Protein AF-A0A504YP56-F1 (afdb_monomer_lite)

Structure (mmCIF, N/CA/C/O backbone):
data_AF-A0A504YP56-F1
#
_entry.id   AF-A0A504YP56-F1
#
loop_
_atom_site.group_PDB
_atom_site.id
_atom_site.type_symbol
_atom_site.label_atom_id
_atom_site.label_alt_id
_atom_site.label_comp_id
_atom_site.label_asym_id
_atom_site.label_entity_id
_atom_site.label_seq_id
_atom_site.pdbx_PDB_ins_code
_atom_site.Cartn_x
_atom_site.Cartn_y
_atom_site.Cartn_z
_atom_site.occupancy
_atom_site.B_iso_or_equiv
_atom_site.auth_seq_id
_atom_site.auth_comp_id
_atom_site.auth_asym_id
_atom_site.auth_atom_id
_atom_site.pdbx_PDB_model_num
ATOM 1 N N . MET A 1 1 ? 16.559 20.354 33.053 1.00 38.44 1 MET A N 1
ATOM 2 C CA . MET A 1 1 ? 15.514 19.622 32.307 1.00 38.44 1 MET A CA 1
ATOM 3 C C . MET A 1 1 ? 14.738 18.797 33.312 1.00 38.44 1 MET A C 1
ATOM 5 O O . MET A 1 1 ? 15.075 17.654 33.582 1.00 38.44 1 MET A O 1
ATOM 9 N N . THR A 1 2 ? 13.814 19.479 33.974 1.00 31.61 2 THR A N 1
ATOM 10 C CA . THR A 1 2 ? 12.915 18.994 35.022 1.00 31.61 2 THR A CA 1
ATOM 11 C C . THR A 1 2 ? 11.578 18.598 34.400 1.00 31.61 2 THR A C 1
ATOM 13 O O . THR A 1 2 ? 11.265 19.043 33.300 1.00 31.61 2 THR A O 1
ATOM 16 N N . ALA A 1 3 ? 10.845 17.739 35.105 1.00 37.16 3 ALA A N 1
ATOM 17 C CA . ALA A 1 3 ? 9.517 17.232 34.784 1.00 37.16 3 ALA A CA 1
ATOM 18 C C . ALA A 1 3 ? 8.591 18.264 34.116 1.00 37.16 3 ALA A C 1
ATOM 20 O O . ALA A 1 3 ? 8.231 19.243 34.755 1.00 37.16 3 ALA A O 1
ATOM 21 N N . GLU A 1 4 ? 8.173 18.006 32.875 1.00 38.41 4 GLU A N 1
ATOM 22 C CA . GLU A 1 4 ? 6.972 18.595 32.278 1.00 38.41 4 GLU A CA 1
ATOM 23 C C . GLU A 1 4 ? 6.542 17.762 31.056 1.00 38.41 4 GLU A C 1
ATOM 25 O O . GLU A 1 4 ? 7.317 17.567 30.122 1.00 38.41 4 GLU A O 1
ATOM 30 N N . GLN A 1 5 ? 5.288 17.285 31.111 1.00 34.56 5 GLN A N 1
ATOM 31 C CA . GLN A 1 5 ? 4.529 16.470 30.141 1.00 34.56 5 GLN A CA 1
ATOM 32 C C . GLN A 1 5 ? 4.613 14.933 30.261 1.00 34.56 5 GLN A C 1
ATOM 34 O O . GLN A 1 5 ? 4.737 14.217 29.270 1.00 34.56 5 GLN A O 1
ATOM 39 N N . GLU A 1 6 ? 4.399 14.390 31.466 1.00 40.03 6 GLU A N 1
ATOM 40 C CA . GLU A 1 6 ? 3.689 13.105 31.568 1.00 40.03 6 GLU A CA 1
ATOM 41 C C . GLU A 1 6 ? 2.216 13.344 31.208 1.00 40.03 6 GLU A C 1
ATOM 43 O O . GLU A 1 6 ? 1.460 13.949 31.969 1.00 40.03 6 GLU A O 1
ATOM 48 N N . ALA A 1 7 ? 1.798 12.892 30.026 1.00 47.47 7 ALA A N 1
ATOM 49 C CA . ALA A 1 7 ? 0.386 12.781 29.687 1.00 47.47 7 ALA A CA 1
ATOM 50 C C . ALA A 1 7 ? -0.287 11.851 30.708 1.00 47.47 7 ALA A C 1
ATOM 52 O O . ALA A 1 7 ? -0.030 10.645 30.714 1.00 47.47 7 ALA A O 1
ATOM 53 N N . SER A 1 8 ? -1.114 12.396 31.606 1.00 55.44 8 SER A N 1
ATOM 54 C CA . SER A 1 8 ? -1.793 11.588 32.618 1.00 55.44 8 SER A CA 1
ATOM 55 C C . SER A 1 8 ? -2.819 10.694 31.929 1.00 55.44 8 SER A C 1
ATOM 57 O O . SER A 1 8 ? -3.896 11.155 31.537 1.00 55.44 8 SER A O 1
ATOM 59 N N . LEU A 1 9 ? -2.485 9.422 31.757 1.00 59.44 9 LEU A N 1
ATOM 60 C CA . LEU A 1 9 ? -3.419 8.444 31.237 1.00 59.44 9 LEU A CA 1
ATOM 61 C C . LEU A 1 9 ? -4.615 8.329 32.189 1.00 59.44 9 LEU A C 1
ATOM 63 O O . LEU A 1 9 ? -4.429 8.077 33.381 1.00 59.44 9 LEU A O 1
ATOM 67 N N . LYS A 1 10 ? -5.839 8.512 31.688 1.00 72.81 10 LYS A N 1
ATOM 68 C CA . LYS A 1 10 ? -7.058 8.339 32.491 1.00 72.81 10 LYS A CA 1
ATOM 69 C C . LYS A 1 10 ? -7.795 7.102 32.013 1.00 72.81 10 LYS A C 1
ATOM 71 O O . LYS A 1 10 ? -8.172 7.028 30.849 1.00 72.81 10 LYS A O 1
ATOM 76 N N . ASN A 1 11 ? -7.996 6.159 32.930 1.00 78.81 11 ASN A N 1
ATOM 77 C CA . ASN A 1 11 ? -8.735 4.926 32.694 1.00 78.81 11 ASN A CA 1
ATOM 78 C C . ASN A 1 11 ? -9.997 4.909 33.558 1.00 78.81 11 ASN A C 1
ATOM 80 O O . ASN A 1 11 ? -9.917 5.090 34.771 1.00 78.81 11 ASN A O 1
ATOM 84 N N . VAL A 1 12 ? -11.140 4.633 32.938 1.00 84.00 12 VAL A N 1
ATOM 85 C CA . VAL A 1 12 ? -12.405 4.316 33.611 1.00 84.00 12 VAL A CA 1
ATOM 86 C C . VAL A 1 12 ? -12.804 2.903 33.199 1.00 84.00 12 VAL A C 1
ATOM 88 O O . VAL A 1 12 ? -12.712 2.557 32.021 1.00 84.00 12 VAL A O 1
ATOM 91 N N . GLN A 1 13 ? -13.224 2.077 34.156 1.00 85.69 13 GLN A N 1
ATOM 92 C CA . GLN A 1 13 ? -13.695 0.714 33.910 1.00 85.69 13 GLN A CA 1
ATOM 93 C C . GLN A 1 13 ? -14.999 0.469 34.659 1.00 85.69 13 GLN A C 1
ATOM 95 O O . GLN A 1 13 ? -15.055 0.628 35.875 1.00 85.69 13 GLN A O 1
ATOM 100 N N . ASN A 1 14 ? -16.019 0.040 33.924 1.00 86.38 14 ASN A N 1
ATOM 101 C CA . ASN A 1 14 ? -17.293 -0.430 34.441 1.00 86.38 14 ASN A CA 1
ATOM 102 C C . ASN A 1 14 ? -17.381 -1.934 34.179 1.00 86.38 14 ASN A C 1
ATOM 104 O O . ASN A 1 14 ? -17.267 -2.383 33.033 1.00 86.38 14 ASN A O 1
ATOM 108 N N . GLN A 1 15 ? -17.548 -2.712 35.247 1.00 87.44 15 GLN A N 1
ATOM 109 C CA . GLN A 1 15 ? -17.768 -4.149 35.140 1.00 87.44 15 GLN A CA 1
ATOM 110 C C . GLN A 1 15 ? -19.255 -4.475 35.218 1.00 87.44 15 GLN A C 1
ATOM 112 O O . GLN A 1 15 ? -19.971 -3.987 36.088 1.00 87.44 15 GLN A O 1
ATOM 117 N N . PHE A 1 16 ? -19.676 -5.340 34.307 1.00 85.94 16 PHE A N 1
ATOM 118 C CA . PHE A 1 16 ? -20.962 -6.021 34.272 1.00 85.94 16 PHE A CA 1
ATOM 119 C C . PHE A 1 16 ? -20.687 -7.531 34.268 1.00 85.94 16 PHE A C 1
ATOM 121 O O . PHE A 1 16 ? -19.561 -7.931 33.973 1.00 85.94 16 PHE A O 1
ATOM 128 N N . ASP A 1 17 ? -21.699 -8.361 34.535 1.00 82.00 17 ASP A N 1
ATOM 129 C CA . ASP A 1 17 ? -21.555 -9.806 34.799 1.00 82.00 17 ASP A CA 1
ATOM 130 C C . ASP A 1 17 ? -20.514 -10.528 33.928 1.00 82.00 17 ASP A C 1
ATOM 132 O O . ASP A 1 17 ? -19.643 -11.211 34.457 1.00 82.00 17 ASP A O 1
ATOM 136 N N . ASN A 1 18 ? -20.563 -10.334 32.604 1.00 84.44 18 ASN A N 1
ATOM 137 C CA . ASN A 1 18 ? -19.602 -10.916 31.659 1.00 84.44 18 ASN A CA 1
ATOM 138 C C . ASN A 1 18 ? -18.961 -9.886 30.717 1.00 84.44 18 ASN A C 1
ATOM 140 O O . ASN A 1 18 ? -18.436 -10.250 29.667 1.00 84.44 18 ASN A O 1
ATOM 144 N N . VAL A 1 19 ? -19.041 -8.594 31.033 1.00 88.00 19 VAL A N 1
ATOM 145 C CA . VAL A 1 19 ? -18.632 -7.518 30.119 1.00 88.00 19 VAL A CA 1
ATOM 146 C C . VAL A 1 19 ? -17.835 -6.473 30.878 1.00 88.00 19 VAL A C 1
ATOM 148 O O . VAL A 1 19 ? -18.255 -5.973 31.916 1.00 88.00 19 VAL A O 1
ATOM 151 N N . THR A 1 20 ? -16.696 -6.081 30.319 1.00 90.06 20 THR A N 1
ATOM 152 C CA . THR A 1 20 ? -15.990 -4.866 30.725 1.00 90.06 20 THR A CA 1
ATOM 153 C C . THR A 1 20 ? -16.226 -3.781 29.686 1.00 90.06 20 THR A C 1
ATOM 155 O O . THR A 1 20 ? -15.849 -3.943 28.524 1.00 90.06 20 THR A O 1
ATOM 158 N N . VAL A 1 21 ? -16.809 -2.664 30.117 1.00 92.56 21 VAL A N 1
ATOM 159 C CA . VAL A 1 21 ? -16.884 -1.430 29.330 1.00 92.56 21 VAL A CA 1
ATOM 160 C C . VAL A 1 21 ? -15.910 -0.440 29.941 1.00 92.56 21 VAL A C 1
ATOM 162 O O . VAL A 1 21 ? -15.961 -0.183 31.142 1.00 92.56 21 VAL A O 1
ATOM 165 N N . GLY A 1 22 ? -15.012 0.122 29.144 1.00 92.62 22 GLY A N 1
ATOM 166 C CA . GLY A 1 22 ? -14.052 1.084 29.667 1.00 92.62 22 GLY A CA 1
ATOM 167 C C . GLY A 1 22 ? -13.734 2.209 28.708 1.00 92.62 22 GLY A C 1
ATOM 168 O O . GLY A 1 22 ? -13.973 2.120 27.509 1.00 92.62 22 GLY A O 1
ATOM 169 N N . LEU A 1 23 ? -13.175 3.271 29.270 1.00 93.62 23 LEU A N 1
ATOM 170 C CA . LEU A 1 23 ? -12.666 4.435 28.565 1.00 93.62 23 LEU A CA 1
ATOM 171 C C . LEU A 1 23 ? -11.192 4.586 28.923 1.00 93.62 23 LEU A C 1
ATOM 173 O O . LEU A 1 23 ? -10.838 4.562 30.102 1.00 93.62 23 LEU A O 1
ATOM 177 N N . SER A 1 24 ? -10.353 4.768 27.912 1.00 91.31 24 SER A N 1
ATOM 178 C CA . SER A 1 24 ? -8.979 5.217 28.094 1.00 91.31 24 SER A CA 1
ATOM 179 C C . SER A 1 24 ? -8.695 6.440 27.240 1.00 91.31 24 SER A C 1
ATOM 181 O O . SER A 1 24 ? -9.051 6.470 26.061 1.00 91.31 24 SER A O 1
ATOM 183 N N . THR A 1 25 ? -8.039 7.439 27.823 1.00 89.88 25 THR A N 1
ATOM 184 C CA . THR A 1 25 ? -7.686 8.677 27.126 1.00 89.88 25 THR A CA 1
ATOM 185 C C . THR A 1 25 ? -6.193 8.962 27.198 1.00 89.88 25 THR A C 1
ATOM 187 O O . THR A 1 25 ? -5.597 8.885 28.277 1.00 89.88 25 THR A O 1
ATOM 190 N N . ILE A 1 26 ? -5.619 9.395 26.078 1.00 86.94 26 ILE A N 1
ATOM 191 C CA . ILE A 1 26 ? -4.284 9.995 25.999 1.00 86.94 26 ILE A CA 1
ATOM 192 C C . ILE A 1 26 ? -4.351 11.154 25.005 1.00 86.94 26 ILE A C 1
ATOM 194 O O . ILE A 1 26 ? -4.876 10.962 23.920 1.00 86.94 26 ILE A O 1
ATOM 198 N N . ASN A 1 27 ? -3.876 12.344 25.375 1.00 81.81 27 ASN A N 1
ATOM 199 C CA . ASN A 1 27 ? -3.607 13.481 24.480 1.00 81.81 27 ASN A CA 1
ATOM 200 C C . ASN A 1 27 ? -4.424 13.533 23.168 1.00 81.81 27 ASN A C 1
ATOM 202 O O . ASN A 1 27 ? -3.947 13.182 22.091 1.00 81.81 27 ASN A O 1
ATOM 206 N N . GLY A 1 28 ? -5.686 13.961 23.260 1.00 85.62 28 GLY A N 1
ATOM 207 C CA . GLY A 1 28 ? -6.553 14.115 22.085 1.00 85.62 28 GLY A CA 1
ATOM 208 C C . GLY A 1 28 ? -7.122 12.811 21.509 1.00 85.62 28 GLY A C 1
ATOM 209 O O . GLY A 1 28 ? -7.880 12.853 20.549 1.00 85.62 28 GLY A O 1
ATOM 210 N N . LEU A 1 29 ? -6.829 11.655 22.101 1.00 91.88 29 LEU A N 1
ATOM 211 C CA . LEU A 1 29 ? -7.385 10.352 21.744 1.00 91.88 29 LEU A CA 1
ATOM 212 C C . LEU A 1 29 ? -8.205 9.805 22.910 1.00 91.88 29 LEU A C 1
ATOM 214 O O . LEU A 1 29 ? -7.758 9.809 24.058 1.00 91.88 29 LEU A O 1
ATOM 218 N N . SER A 1 30 ? -9.403 9.312 22.615 1.00 94.25 30 SER A N 1
ATOM 219 C CA . SER A 1 30 ? -10.284 8.650 23.578 1.00 94.25 30 SER A CA 1
ATOM 220 C C . SER A 1 30 ? -10.779 7.341 22.996 1.00 94.25 30 SER A C 1
ATOM 222 O O . SER A 1 30 ? -11.461 7.328 21.979 1.00 94.25 30 SER A O 1
ATOM 224 N N . LEU A 1 31 ? -10.425 6.230 23.628 1.00 94.19 31 LEU A N 1
ATOM 225 C CA . LEU A 1 31 ? -10.844 4.901 23.218 1.00 94.19 31 LEU A CA 1
ATOM 226 C C . LEU A 1 31 ? -11.853 4.357 24.220 1.00 94.19 31 LEU A C 1
ATOM 228 O O . LEU A 1 31 ? -11.495 4.039 25.356 1.00 94.19 31 LEU A O 1
ATOM 232 N N . VAL A 1 32 ? -13.098 4.216 23.778 1.00 95.38 32 VAL A N 1
ATOM 233 C CA . VAL A 1 32 ? -14.120 3.468 24.510 1.00 95.38 32 VAL A CA 1
ATOM 234 C C . VAL A 1 32 ? -14.093 2.033 24.003 1.00 95.38 32 VAL A C 1
ATOM 236 O O . VAL A 1 32 ? -14.171 1.809 22.798 1.00 95.38 32 VAL A O 1
ATOM 239 N N . TYR A 1 33 ? -13.960 1.052 24.886 1.00 93.62 33 TYR A N 1
ATOM 240 C CA . TYR A 1 33 ? -13.888 -0.360 24.519 1.00 93.62 33 TYR A CA 1
ATOM 241 C C . TYR A 1 33 ? -14.964 -1.186 25.210 1.00 93.62 33 TYR A C 1
ATOM 243 O O . TYR A 1 33 ? -15.363 -0.907 26.341 1.00 93.62 33 TYR A O 1
ATOM 251 N N . TYR A 1 34 ? -15.388 -2.230 24.509 1.00 92.69 34 TYR A N 1
ATOM 252 C CA . TYR A 1 34 ? -16.304 -3.257 24.974 1.00 92.69 34 TYR A CA 1
ATOM 253 C C . TYR A 1 34 ? -15.578 -4.594 24.885 1.00 92.69 34 TYR A C 1
ATOM 255 O O . TYR A 1 34 ? -15.069 -4.953 23.820 1.00 92.69 34 TYR A O 1
ATOM 263 N N . ALA A 1 35 ? -15.468 -5.311 26.000 1.00 89.75 35 ALA A N 1
ATOM 264 C CA . ALA A 1 35 ? -14.767 -6.585 26.045 1.00 89.75 35 ALA A CA 1
ATOM 265 C C . ALA A 1 35 ? -15.506 -7.603 26.913 1.00 89.75 35 ALA A C 1
ATOM 267 O O . ALA A 1 35 ? -15.498 -7.506 28.141 1.00 89.75 35 ALA A O 1
ATOM 268 N N . GLU A 1 36 ? -16.071 -8.625 26.279 1.00 86.75 36 GLU A N 1
ATOM 269 C CA . GLU A 1 36 ? -16.636 -9.769 26.987 1.00 86.75 36 GLU A CA 1
ATOM 270 C C . GLU A 1 36 ? -15.577 -10.614 27.728 1.00 86.75 36 GLU A C 1
ATOM 272 O O . GLU A 1 36 ? -14.372 -10.635 27.437 1.00 86.75 36 GLU A O 1
ATOM 277 N N . THR A 1 37 ? -16.014 -11.326 28.753 1.00 75.69 37 THR A N 1
ATOM 278 C CA . THR A 1 37 ? -15.358 -12.534 29.250 1.00 75.69 37 THR A CA 1
ATOM 279 C C . THR A 1 37 ? -16.030 -13.716 28.574 1.00 75.69 37 THR A C 1
ATOM 281 O O . THR A 1 37 ? -17.253 -13.791 28.566 1.00 75.69 37 THR A O 1
ATOM 284 N N . SER A 1 38 ? -15.240 -14.606 27.967 1.00 62.34 38 SER A N 1
ATOM 285 C CA . SER A 1 38 ? -15.734 -15.747 27.187 1.00 62.34 38 SER A CA 1
ATOM 286 C C . SER A 1 38 ? -16.879 -16.471 27.899 1.00 62.34 38 SER A C 1
ATOM 288 O O . SER A 1 38 ? -16.663 -17.071 28.953 1.00 62.34 38 SER A O 1
ATOM 290 N N . SER A 1 39 ? -18.076 -16.416 27.317 1.00 53.88 39 SER A N 1
ATOM 291 C CA . SER A 1 39 ? -19.227 -17.203 27.743 1.00 53.88 39 SER A CA 1
ATOM 292 C C . SER A 1 39 ? -19.230 -18.553 27.020 1.00 53.88 39 SER A C 1
ATOM 294 O O . SER A 1 39 ? -18.653 -18.729 25.944 1.00 53.88 39 SER A O 1
ATOM 296 N N . ILE A 1 40 ? -19.844 -19.556 27.644 1.00 52.41 40 ILE A N 1
ATOM 297 C CA . ILE A 1 40 ? -19.967 -20.897 27.070 1.00 52.41 40 ILE A CA 1
ATOM 298 C C . ILE A 1 40 ? -20.967 -20.823 25.905 1.00 52.41 40 ILE A C 1
ATOM 300 O O . ILE A 1 40 ? -22.159 -20.652 26.138 1.00 52.41 40 ILE A O 1
ATOM 304 N N . GLY A 1 41 ? -20.495 -20.980 24.663 1.00 53.06 41 GLY A N 1
ATOM 305 C CA . GLY A 1 41 ? -21.353 -21.251 23.497 1.00 53.06 41 GLY A CA 1
ATOM 306 C C . GLY A 1 41 ? -21.337 -20.229 22.351 1.00 53.06 41 GLY A C 1
ATOM 307 O O . GLY A 1 41 ? -21.813 -20.569 21.270 1.00 53.06 41 GLY A O 1
ATOM 308 N N . SER A 1 42 ? -20.751 -19.036 22.518 1.00 58.72 42 SER A N 1
ATOM 309 C CA . SER A 1 42 ? -20.559 -18.046 21.438 1.00 58.72 42 SER A CA 1
ATOM 310 C C . SER A 1 42 ? -19.152 -17.440 21.461 1.00 58.72 42 SER A C 1
ATOM 312 O O . SER A 1 42 ? -18.498 -17.402 22.502 1.00 58.72 42 SER A O 1
ATOM 314 N N . LEU A 1 43 ? -18.655 -16.980 20.304 1.00 61.56 43 LEU A N 1
ATOM 315 C CA . LEU A 1 43 ? -17.415 -16.199 20.265 1.00 61.56 43 LEU A CA 1
ATOM 316 C C . LEU A 1 43 ? -17.651 -14.869 20.996 1.00 61.56 43 LEU A C 1
ATOM 318 O O . LEU A 1 43 ? -18.650 -14.217 20.696 1.00 61.56 43 LEU A O 1
ATOM 322 N N . PRO A 1 44 ? -16.770 -14.475 21.930 1.00 69.94 44 PRO A N 1
ATOM 323 C CA . PRO A 1 44 ? -16.962 -13.258 22.699 1.00 69.94 44 PRO A CA 1
ATOM 324 C C . PRO A 1 44 ? -16.861 -12.015 21.813 1.00 69.94 44 PRO A C 1
ATOM 326 O O . PRO A 1 44 ? -15.999 -11.927 20.931 1.00 69.94 44 PRO A O 1
ATOM 329 N N . GLU A 1 45 ? -17.718 -11.035 22.077 1.00 82.94 45 GLU A N 1
ATOM 330 C CA . GLU A 1 45 ? -17.698 -9.753 21.392 1.00 82.94 45 GLU A CA 1
ATOM 331 C C . GLU A 1 45 ? -16.668 -8.808 22.033 1.00 82.94 45 GLU A C 1
ATOM 333 O O . GLU A 1 45 ? -16.677 -8.502 23.234 1.00 82.94 45 GLU A O 1
ATOM 338 N N . HIS A 1 46 ? -15.728 -8.349 21.205 1.00 89.62 46 HIS A N 1
ATOM 339 C CA . HIS A 1 46 ? -14.732 -7.352 21.577 1.00 89.62 46 HIS A CA 1
ATOM 340 C C . HIS A 1 46 ? -14.634 -6.292 20.484 1.00 89.62 46 HIS A C 1
ATOM 342 O O . HIS A 1 46 ? -14.504 -6.629 19.308 1.00 89.62 46 HIS A O 1
ATOM 348 N N . PHE A 1 47 ? -14.653 -5.014 20.853 1.00 93.69 47 PHE A N 1
ATOM 349 C CA . PHE A 1 47 ? -14.411 -3.904 19.929 1.00 93.69 47 PHE A CA 1
ATOM 350 C C . PHE A 1 47 ? -14.020 -2.629 20.682 1.00 93.69 47 PHE A C 1
ATOM 352 O O . PHE A 1 47 ? -14.137 -2.537 21.905 1.00 93.69 47 PHE A O 1
ATOM 359 N N . GLY A 1 48 ? -13.546 -1.628 19.943 1.00 94.56 48 GLY A N 1
ATOM 360 C CA . GLY A 1 48 ? -13.277 -0.299 20.479 1.00 94.56 48 GLY A CA 1
ATOM 361 C C . GLY A 1 48 ? -13.682 0.804 19.513 1.00 94.56 48 GLY A C 1
ATOM 362 O O . GLY A 1 48 ? -13.452 0.692 18.313 1.00 94.56 48 GLY A O 1
ATOM 363 N N . VAL A 1 49 ? -14.270 1.875 20.034 1.00 96.38 49 VAL A N 1
ATOM 364 C CA . VAL A 1 49 ? -14.529 3.120 19.309 1.00 96.38 49 VAL A CA 1
ATOM 365 C C . VAL A 1 49 ? -13.489 4.145 19.732 1.00 96.38 49 VAL A C 1
ATOM 367 O O . VAL A 1 49 ? -13.438 4.555 20.892 1.00 96.38 49 VAL A O 1
ATOM 370 N N . LEU A 1 50 ? -12.645 4.537 18.782 1.00 95.94 50 LEU A N 1
ATOM 371 C CA . LEU A 1 50 ? -11.633 5.565 18.963 1.00 95.94 50 LEU A CA 1
ATOM 372 C C . LEU A 1 50 ? -12.181 6.905 18.476 1.00 95.94 50 LEU A C 1
ATOM 374 O O . LEU A 1 50 ? -12.558 7.037 17.311 1.00 95.94 50 LEU A O 1
ATOM 378 N N . LEU A 1 51 ? -12.170 7.895 19.359 1.00 95.44 51 LEU A N 1
ATOM 379 C CA . LEU A 1 51 ? -12.402 9.294 19.052 1.00 95.44 51 LEU A CA 1
ATOM 380 C C . LEU A 1 51 ? -11.055 10.014 19.016 1.00 95.44 51 LEU A C 1
ATOM 382 O O . LEU A 1 51 ? -10.252 9.896 19.944 1.00 95.44 51 LEU A O 1
ATOM 386 N N . SER A 1 52 ? -10.815 10.753 17.940 1.00 93.81 52 SER A N 1
ATOM 387 C CA . SER A 1 52 ? -9.601 11.537 17.721 1.00 93.81 52 SER A CA 1
ATOM 388 C C . SER A 1 52 ? -9.964 13.010 17.607 1.00 93.81 52 SER A C 1
ATOM 390 O O . SER A 1 52 ? -10.779 13.381 16.761 1.00 93.81 52 SER A O 1
ATOM 392 N N . SER A 1 53 ? -9.361 13.853 18.441 1.00 91.12 53 SER A N 1
ATOM 393 C CA . SER A 1 53 ? -9.564 15.299 18.423 1.00 91.12 53 SER A CA 1
ATOM 394 C C . SER A 1 53 ? -9.054 15.921 17.119 1.00 91.12 53 SER A C 1
ATOM 396 O O . SER A 1 53 ? -8.170 15.347 16.472 1.00 91.12 53 SER A O 1
ATOM 398 N N . PRO A 1 54 ? -9.529 17.129 16.766 1.00 87.62 54 PRO A N 1
ATOM 399 C CA . PRO A 1 54 ? -9.006 17.901 15.648 1.00 87.62 54 PRO A CA 1
ATOM 400 C C . PRO A 1 54 ? -7.471 17.915 15.585 1.00 87.62 54 PRO A C 1
ATOM 402 O O . PRO A 1 54 ? -6.820 18.274 16.566 1.00 87.62 54 PRO A O 1
ATOM 405 N N . LYS A 1 55 ? -6.898 17.563 14.426 1.00 84.88 55 LYS A N 1
ATOM 406 C CA . LYS A 1 55 ? -5.446 17.526 14.139 1.00 84.88 55 LYS A CA 1
ATOM 407 C C . LYS A 1 55 ? -4.645 16.473 14.914 1.00 84.88 55 LYS A C 1
ATOM 409 O O . LYS A 1 55 ? -3.424 16.433 14.764 1.00 84.88 55 LYS A O 1
ATOM 414 N N . ALA A 1 56 ? -5.291 15.625 15.715 1.00 87.88 56 ALA A N 1
ATOM 415 C CA . ALA A 1 56 ? -4.591 14.523 16.353 1.00 87.88 56 ALA A CA 1
ATOM 416 C C . ALA A 1 56 ? -4.157 13.483 15.312 1.00 87.88 56 ALA A C 1
ATOM 418 O O . ALA A 1 56 ? -4.781 13.287 14.261 1.00 87.88 56 ALA A O 1
ATOM 419 N N . ALA A 1 57 ? -3.052 12.823 15.630 1.00 91.62 57 ALA A N 1
ATOM 420 C CA . ALA A 1 57 ? -2.518 11.713 14.873 1.00 91.62 57 ALA A CA 1
ATOM 421 C C . ALA A 1 57 ? -2.189 10.578 15.837 1.00 91.62 57 ALA A C 1
ATOM 423 O O . ALA A 1 57 ? -1.859 10.811 17.002 1.00 91.62 57 ALA A O 1
ATOM 424 N N . PHE A 1 58 ? -2.281 9.349 15.349 1.00 92.88 58 PHE A N 1
ATOM 425 C CA . PHE A 1 58 ? -1.987 8.172 16.151 1.00 92.88 58 PHE A CA 1
ATOM 426 C C . PHE A 1 58 ? -1.393 7.058 15.305 1.00 92.88 58 PHE A C 1
ATOM 428 O O . PHE A 1 58 ? -1.630 6.963 14.099 1.00 92.88 58 PHE A O 1
ATOM 435 N N . THR A 1 59 ? -0.643 6.180 15.956 1.00 92.81 59 THR A N 1
ATOM 436 C CA . THR A 1 59 ? -0.051 4.999 15.334 1.00 92.81 59 THR A CA 1
ATOM 437 C C . THR A 1 59 ? -0.758 3.755 15.846 1.00 92.81 59 THR A C 1
ATOM 439 O O . THR A 1 59 ? -0.934 3.577 17.050 1.00 92.81 59 THR A O 1
ATOM 442 N N . PHE A 1 60 ? -1.175 2.894 14.925 1.00 93.88 60 PHE A N 1
ATOM 443 C CA . PHE A 1 60 ? -1.860 1.635 15.196 1.00 93.88 60 PHE A CA 1
ATOM 444 C C . PHE A 1 60 ? -0.868 0.468 15.217 1.00 93.88 60 PHE A C 1
ATOM 446 O O . PHE A 1 60 ? -0.003 0.366 14.345 1.00 93.88 60 PHE A O 1
ATOM 453 N N . PHE A 1 61 ? -1.038 -0.452 16.165 1.00 92.38 61 PHE A N 1
ATOM 454 C CA . PHE A 1 61 ? -0.268 -1.689 16.305 1.00 92.38 61 PHE A CA 1
ATOM 455 C C . PHE A 1 61 ? -1.202 -2.894 16.367 1.00 92.38 61 PHE A C 1
ATOM 457 O O . PHE A 1 61 ? -2.249 -2.832 17.006 1.00 92.38 61 PHE A O 1
ATOM 464 N N . GLY A 1 62 ? -0.788 -4.012 15.770 1.00 93.06 62 GLY A N 1
ATOM 465 C CA . GLY A 1 62 ? -1.579 -5.241 15.736 1.00 93.06 62 GLY A CA 1
ATOM 466 C C . GLY A 1 62 ? -2.353 -5.405 14.432 1.00 93.06 62 GLY A C 1
ATOM 467 O O . GLY A 1 62 ? -1.867 -5.026 13.361 1.00 93.06 62 GLY A O 1
ATOM 468 N N . LYS A 1 63 ? -3.535 -6.018 14.515 1.00 94.06 63 LYS A N 1
ATOM 469 C CA . LYS A 1 63 ? -4.412 -6.271 13.365 1.00 94.06 63 LYS A CA 1
ATOM 470 C C . LYS A 1 63 ? -5.878 -6.103 13.743 1.00 94.06 63 LYS A C 1
ATOM 472 O O . LYS A 1 63 ? -6.304 -6.548 14.805 1.00 94.06 63 LYS A O 1
ATOM 477 N N . ALA A 1 64 ? -6.639 -5.447 12.879 1.00 95.75 64 ALA A N 1
ATOM 478 C CA . ALA A 1 64 ? -8.034 -5.115 13.143 1.00 95.75 64 ALA A CA 1
ATOM 479 C C . ALA A 1 64 ? -8.810 -4.925 11.838 1.00 95.75 64 ALA A C 1
ATOM 481 O O . ALA A 1 64 ? -8.227 -4.763 10.767 1.00 95.75 64 ALA A O 1
ATOM 482 N N . TYR A 1 65 ? -10.131 -4.901 11.940 1.00 96.12 65 TYR A N 1
ATOM 483 C CA . TYR A 1 65 ? -10.973 -4.183 10.998 1.00 96.12 65 TYR A CA 1
ATOM 484 C C . TYR A 1 65 ? -11.199 -2.768 11.518 1.00 96.12 65 TYR A C 1
ATOM 486 O O . TYR A 1 65 ? -11.530 -2.608 12.690 1.00 96.12 65 TYR A O 1
ATOM 494 N N . VAL A 1 66 ? -11.075 -1.762 10.654 1.00 97.19 66 VAL A N 1
ATOM 495 C CA . VAL A 1 66 ? -11.449 -0.373 10.950 1.00 97.19 66 VAL A CA 1
ATOM 496 C C . VAL A 1 66 ? -12.644 0.046 10.101 1.00 97.19 66 VAL A C 1
ATOM 498 O O . VAL A 1 66 ? -12.710 -0.269 8.914 1.00 97.19 66 VAL A O 1
ATOM 501 N N . SER A 1 67 ? -13.606 0.738 10.704 1.00 96.06 67 SER A N 1
ATOM 502 C CA . SER A 1 67 ? -14.746 1.345 10.008 1.00 96.06 67 SER A CA 1
ATOM 503 C C . SER A 1 67 ? -14.916 2.798 10.438 1.00 96.06 67 SER A C 1
ATOM 505 O O . SER A 1 67 ? -14.714 3.132 11.604 1.00 96.06 67 SER A O 1
ATOM 507 N N . TYR A 1 68 ? -15.298 3.658 9.505 1.00 94.69 68 TYR A N 1
ATOM 508 C CA . TYR A 1 68 ? -15.721 5.020 9.803 1.00 94.69 68 TYR A CA 1
ATOM 509 C C . TYR A 1 68 ? -17.102 5.002 10.467 1.00 94.69 68 TYR A C 1
ATOM 511 O O . TYR A 1 68 ? -18.002 4.317 9.983 1.00 94.69 68 TYR A O 1
ATOM 519 N N . ILE A 1 69 ? -17.276 5.770 11.544 1.00 93.12 69 ILE A N 1
ATOM 520 C CA . ILE A 1 69 ? -18.594 6.011 12.150 1.00 93.12 69 ILE A CA 1
ATOM 521 C C . ILE A 1 69 ? -19.054 7.436 11.848 1.00 93.12 69 ILE A C 1
ATOM 523 O O . ILE A 1 69 ? -20.156 7.638 11.342 1.00 93.12 69 ILE A O 1
ATOM 527 N N . TYR A 1 70 ? -18.239 8.430 12.206 1.00 91.06 70 TYR A N 1
ATOM 528 C CA . TYR A 1 70 ? -18.661 9.827 12.228 1.00 91.06 70 TYR A CA 1
ATOM 529 C C . TYR A 1 70 ? -17.468 10.781 12.196 1.00 91.06 70 TYR A C 1
ATOM 531 O O . TYR A 1 70 ? -16.346 10.407 12.545 1.00 91.06 70 TYR A O 1
ATOM 539 N N . GLY A 1 71 ? -17.736 12.033 11.833 1.00 90.06 71 GLY A N 1
ATOM 540 C CA . GLY A 1 71 ? -16.785 13.119 11.989 1.00 90.06 71 GLY A CA 1
ATOM 541 C C . GLY A 1 71 ? -15.841 13.267 10.805 1.00 90.06 71 GLY A C 1
ATOM 542 O O . GLY A 1 71 ? -16.128 12.825 9.686 1.00 90.06 71 GLY A O 1
ATOM 543 N N . ALA A 1 72 ? -14.721 13.936 11.027 1.00 89.50 72 ALA A N 1
ATOM 544 C CA . ALA A 1 72 ? -13.819 14.288 9.943 1.00 89.50 72 ALA A CA 1
ATOM 545 C C . ALA A 1 72 ? -13.135 13.063 9.291 1.00 89.50 72 ALA A C 1
ATOM 547 O O . ALA A 1 72 ? -12.926 12.036 9.942 1.00 89.50 72 ALA A O 1
ATOM 548 N N . PRO 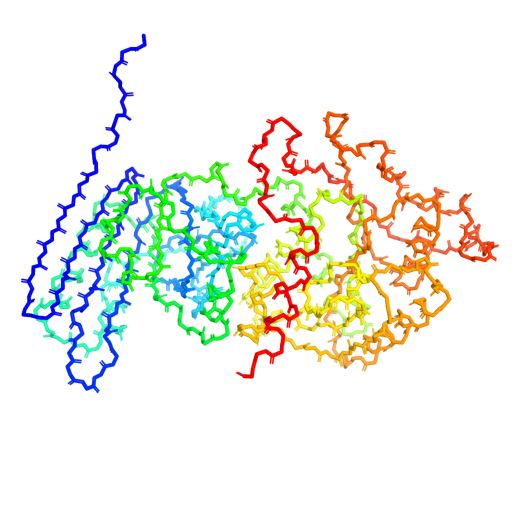A 1 73 ? -12.755 13.157 8.002 1.00 91.00 73 PRO A N 1
ATOM 549 C CA . PRO A 1 73 ? -11.990 12.116 7.324 1.00 91.00 73 PRO A CA 1
ATOM 550 C C . PRO A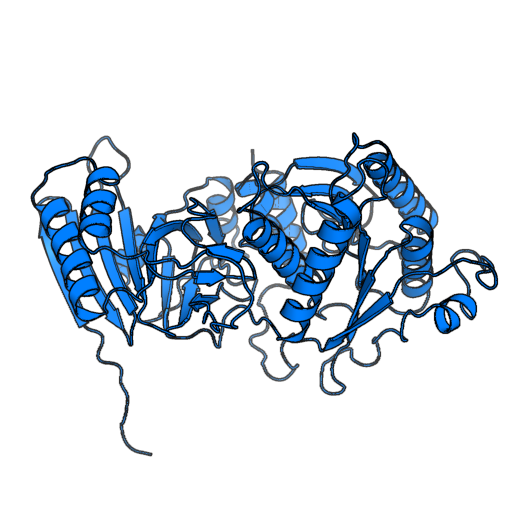 1 73 ? -10.615 11.873 7.953 1.00 91.00 73 PRO A C 1
ATOM 552 O O . PRO A 1 73 ? -9.868 12.811 8.249 1.00 91.00 73 PRO A O 1
ATOM 555 N N . MET A 1 74 ? -10.246 10.598 8.055 1.00 92.81 74 MET A N 1
ATOM 556 C CA . MET A 1 74 ? -8.924 10.165 8.504 1.00 92.81 74 MET A CA 1
ATOM 557 C C . MET A 1 74 ? -8.126 9.611 7.328 1.00 92.81 74 MET A C 1
ATOM 559 O O . MET A 1 74 ? -8.605 8.759 6.589 1.00 92.81 74 MET A O 1
ATOM 563 N N . GLU A 1 75 ? -6.891 10.065 7.165 1.00 92.94 75 GLU A N 1
ATOM 564 C CA . GLU A 1 75 ? -5.936 9.522 6.210 1.00 92.94 75 GLU A CA 1
ATOM 565 C C . GLU A 1 75 ? -5.064 8.447 6.869 1.00 92.94 75 GLU A C 1
ATOM 567 O O . GLU A 1 75 ? -4.516 8.649 7.956 1.00 92.94 75 GLU A O 1
ATOM 572 N N . CYS A 1 76 ? -4.894 7.315 6.189 1.00 94.44 76 CYS A N 1
ATOM 573 C CA . CYS A 1 76 ? -3.970 6.253 6.570 1.00 94.44 76 CYS A CA 1
ATOM 574 C C . CYS A 1 76 ? -3.342 5.646 5.310 1.00 94.44 76 CYS A C 1
ATOM 576 O O . CYS A 1 76 ? -4.053 5.212 4.409 1.00 94.44 76 CYS A O 1
ATOM 578 N N . MET A 1 77 ? -2.006 5.630 5.213 1.00 92.88 77 MET A N 1
ATOM 579 C CA . MET A 1 77 ? -1.276 5.136 4.028 1.00 92.88 77 MET A CA 1
ATOM 580 C C . MET A 1 77 ? -1.847 5.644 2.685 1.00 92.88 77 MET A C 1
ATOM 582 O O . MET A 1 77 ? -2.009 4.867 1.746 1.00 92.88 77 MET A O 1
ATOM 586 N N . GLY A 1 78 ? -2.196 6.929 2.596 1.00 92.12 78 GLY A N 1
ATOM 587 C CA . GLY A 1 78 ? -2.776 7.551 1.400 1.00 92.12 78 GLY A CA 1
ATOM 588 C C . GLY A 1 78 ? -4.277 7.325 1.202 1.00 92.12 78 GLY A C 1
ATOM 589 O O . GLY A 1 78 ? -4.889 8.073 0.447 1.00 92.12 78 GLY A O 1
ATOM 590 N N . ALA A 1 79 ? -4.893 6.356 1.885 1.00 92.88 79 ALA A N 1
ATOM 591 C CA . ALA A 1 79 ? -6.336 6.141 1.824 1.00 92.88 79 ALA A CA 1
ATOM 592 C C . ALA A 1 79 ? -7.064 7.123 2.734 1.00 92.88 79 ALA A C 1
ATOM 594 O O . ALA A 1 79 ? -6.652 7.345 3.871 1.00 92.88 79 ALA A O 1
ATOM 595 N N . GLU A 1 80 ? -8.198 7.623 2.262 1.00 92.06 80 GLU A N 1
ATOM 596 C CA . GLU A 1 80 ? -9.178 8.311 3.089 1.00 92.06 80 GLU A CA 1
ATOM 597 C C . GLU A 1 80 ? -10.197 7.313 3.666 1.00 92.06 80 GLU A C 1
ATOM 599 O O . GLU A 1 80 ? -10.860 6.574 2.935 1.00 92.06 80 GLU A O 1
ATOM 604 N N . ILE A 1 81 ? -10.331 7.307 4.990 1.00 93.12 81 ILE A N 1
ATOM 605 C CA . ILE A 1 81 ? -11.361 6.598 5.748 1.00 93.12 81 ILE A CA 1
ATOM 606 C C . ILE A 1 81 ? -12.380 7.649 6.185 1.00 93.12 81 ILE A C 1
ATOM 608 O O . ILE A 1 81 ? -12.125 8.471 7.068 1.00 93.12 81 ILE A O 1
ATOM 612 N N . SER A 1 82 ? -13.521 7.648 5.508 1.00 90.69 82 SER A N 1
ATOM 613 C CA . SER A 1 82 ? -14.581 8.645 5.654 1.00 90.69 82 SER A CA 1
ATOM 614 C C . SER A 1 82 ? -15.936 8.036 5.306 1.00 90.69 82 SER A C 1
ATOM 616 O O . SER A 1 82 ? -16.027 6.857 4.958 1.00 90.69 82 SER A O 1
ATOM 618 N N . MET A 1 83 ? -16.995 8.847 5.320 1.00 86.56 83 MET A N 1
ATOM 619 C CA . MET A 1 83 ? -18.328 8.436 4.863 1.00 86.56 83 MET A CA 1
ATOM 620 C C . MET A 1 83 ? -18.325 7.875 3.426 1.00 86.56 83 MET A C 1
ATOM 622 O O . MET A 1 83 ? -19.164 7.043 3.096 1.00 86.56 83 MET A O 1
ATOM 626 N N . LYS A 1 84 ? -17.369 8.293 2.582 1.00 83.88 84 LYS A N 1
ATOM 627 C CA . LYS A 1 84 ? -17.207 7.828 1.190 1.00 83.88 84 LYS A CA 1
ATOM 628 C C . LYS A 1 84 ? -16.523 6.459 1.090 1.00 83.88 84 LYS A C 1
ATOM 630 O O . LYS A 1 84 ? -16.614 5.790 0.066 1.00 83.88 84 LYS A O 1
ATOM 635 N N . SER A 1 85 ? -15.819 6.043 2.139 1.00 84.94 85 SER A N 1
ATOM 636 C CA . SER A 1 85 ? -15.090 4.775 2.221 1.00 84.94 85 SER A CA 1
ATOM 637 C C . SER A 1 85 ? -15.228 4.198 3.636 1.00 84.94 85 SER A C 1
ATOM 639 O O . SER A 1 85 ? -14.243 4.120 4.381 1.00 84.94 85 SER A O 1
ATOM 641 N N . PRO A 1 86 ? -16.453 3.822 4.052 1.00 86.00 86 PRO A N 1
ATOM 642 C CA . PRO A 1 86 ? -16.744 3.597 5.462 1.00 86.00 86 PRO A CA 1
ATOM 643 C C . PRO A 1 86 ? -16.137 2.309 6.031 1.00 86.00 86 PRO A C 1
ATOM 645 O O . PRO A 1 86 ? -16.066 2.161 7.246 1.00 86.00 86 PRO A O 1
ATOM 648 N N . GLY A 1 87 ? -15.655 1.394 5.187 1.00 86.94 87 GLY A N 1
ATOM 649 C CA . GLY A 1 87 ? -15.149 0.088 5.610 1.00 86.94 87 GLY A CA 1
ATOM 650 C C . GLY A 1 87 ? -16.257 -0.971 5.727 1.00 86.94 87 GLY A C 1
ATOM 651 O O . GLY A 1 87 ? -17.341 -0.778 5.174 1.00 86.94 87 GLY A O 1
ATOM 652 N N . PRO A 1 88 ? -15.994 -2.109 6.396 1.00 93.25 88 PRO A N 1
ATOM 653 C CA . PRO A 1 88 ? -14.789 -2.403 7.168 1.00 93.25 88 PRO A CA 1
ATOM 654 C C . PRO A 1 88 ? -13.549 -2.608 6.288 1.00 93.25 88 PRO A C 1
ATOM 656 O O . PRO A 1 88 ? -13.595 -3.296 5.270 1.00 93.25 88 PRO A O 1
ATOM 659 N N . HIS A 1 89 ? -12.419 -2.050 6.720 1.00 94.06 89 HIS A N 1
ATOM 660 C CA . HIS A 1 89 ? -11.108 -2.241 6.100 1.00 94.06 89 HIS A CA 1
ATOM 661 C C . HIS A 1 89 ? -10.220 -3.077 7.016 1.00 94.06 89 HIS A C 1
ATOM 663 O O . HIS A 1 89 ? -10.058 -2.737 8.185 1.00 94.06 89 HIS A O 1
ATOM 669 N N . ALA A 1 90 ? -9.638 -4.162 6.508 1.00 95.44 90 ALA A N 1
ATOM 670 C CA . ALA A 1 90 ? -8.654 -4.936 7.262 1.00 95.44 90 ALA A CA 1
ATOM 671 C C . ALA A 1 90 ? -7.311 -4.193 7.284 1.00 95.44 90 ALA A C 1
ATOM 673 O O . ALA A 1 90 ? -6.798 -3.820 6.229 1.00 95.44 90 ALA A O 1
ATOM 674 N N . ILE A 1 91 ? -6.755 -3.993 8.477 1.00 96.31 91 ILE A N 1
ATOM 675 C CA . ILE A 1 91 ? -5.534 -3.225 8.716 1.00 96.31 91 ILE A CA 1
ATOM 676 C C . ILE A 1 91 ? -4.510 -4.047 9.502 1.00 96.31 91 ILE A C 1
ATOM 678 O O . ILE A 1 91 ? -4.860 -4.787 10.425 1.00 96.31 91 ILE A O 1
ATOM 682 N N . PHE A 1 92 ? -3.234 -3.909 9.144 1.00 95.25 92 PHE A N 1
ATOM 683 C CA . PHE A 1 92 ? -2.138 -4.696 9.699 1.00 95.25 92 PHE A CA 1
ATOM 684 C C . PHE A 1 92 ? -0.904 -3.826 9.946 1.00 95.25 92 PHE A C 1
ATOM 686 O O . PHE A 1 92 ? -0.322 -3.274 9.014 1.00 95.25 92 PHE A O 1
ATOM 693 N N . SER A 1 93 ? -0.437 -3.810 11.194 1.00 94.38 93 SER A N 1
ATOM 694 C CA . SER A 1 93 ? 0.834 -3.201 11.606 1.00 94.38 93 SER A CA 1
ATOM 695 C C . SER A 1 93 ? 1.779 -4.260 12.178 1.00 94.38 93 SER A C 1
ATOM 697 O O . SER A 1 93 ? 1.972 -4.324 13.397 1.00 94.38 93 SER A O 1
ATOM 699 N N . PRO A 1 94 ? 2.345 -5.141 11.335 1.00 92.38 94 PRO A N 1
ATOM 700 C CA . PRO A 1 94 ? 3.317 -6.111 11.797 1.00 92.38 94 PRO A CA 1
ATOM 701 C C . PRO A 1 94 ? 4.680 -5.457 12.060 1.00 92.38 94 PRO A C 1
ATOM 703 O O . PRO A 1 94 ? 5.074 -4.524 11.367 1.00 92.38 94 PRO A O 1
ATOM 706 N N . SER A 1 95 ? 5.468 -6.029 12.970 1.00 89.00 95 SER A N 1
ATOM 707 C CA . SER A 1 95 ? 6.831 -5.594 13.326 1.00 89.00 95 SER A CA 1
ATOM 708 C C . SER A 1 95 ? 7.854 -5.683 12.183 1.00 89.00 95 SER A C 1
ATOM 710 O O . SER A 1 95 ? 9.004 -5.279 12.340 1.00 89.00 95 SER A O 1
ATOM 712 N N . THR A 1 96 ? 7.449 -6.222 11.032 1.00 88.69 96 THR A N 1
ATOM 713 C CA . THR A 1 96 ? 8.246 -6.311 9.803 1.00 88.69 96 THR A CA 1
ATOM 714 C C . THR A 1 96 ? 8.244 -5.017 8.988 1.00 88.69 96 THR A C 1
ATOM 716 O O . THR A 1 96 ? 9.102 -4.858 8.125 1.00 88.69 96 THR A O 1
ATOM 719 N N . HIS A 1 97 ? 7.283 -4.116 9.214 1.00 90.06 97 HIS A N 1
ATOM 720 C CA . HIS A 1 97 ? 7.096 -2.888 8.439 1.00 90.06 97 HIS A CA 1
ATOM 721 C C . HIS A 1 97 ? 6.794 -1.702 9.360 1.00 90.06 97 HIS A C 1
ATOM 723 O O . HIS A 1 97 ? 6.482 -1.880 10.535 1.00 90.06 97 HIS A O 1
ATOM 729 N N . ALA A 1 98 ? 6.878 -0.482 8.820 1.00 89.31 98 ALA A N 1
ATOM 730 C CA . ALA A 1 98 ? 6.433 0.702 9.547 1.00 89.31 98 ALA A CA 1
ATOM 731 C C . ALA A 1 98 ? 4.947 0.545 9.934 1.00 89.31 98 ALA A C 1
ATOM 733 O O . ALA A 1 98 ? 4.145 0.177 9.069 1.00 89.31 98 ALA A O 1
ATOM 734 N N . PRO A 1 99 ? 4.573 0.803 11.199 1.00 92.00 99 PRO A N 1
ATOM 735 C CA . PRO A 1 99 ? 3.189 0.715 11.630 1.00 92.00 99 PRO A CA 1
ATOM 736 C C . PRO A 1 99 ? 2.317 1.750 10.911 1.00 92.00 99 PRO A C 1
ATOM 738 O O . PRO A 1 99 ? 2.780 2.793 10.446 1.00 92.00 99 PRO A O 1
ATOM 741 N N . LEU A 1 100 ? 1.027 1.456 10.813 1.00 94.56 100 LEU A N 1
ATOM 742 C CA . LEU A 1 100 ? 0.042 2.359 10.237 1.00 94.56 100 LEU A CA 1
ATOM 743 C C . LEU A 1 100 ? -0.094 3.616 11.097 1.00 94.56 100 LEU A C 1
ATOM 745 O O . LEU A 1 100 ? -0.351 3.525 12.295 1.00 94.56 100 LEU A O 1
ATOM 749 N N . ALA A 1 101 ? 0.044 4.780 10.468 1.00 93.69 101 ALA A N 1
ATOM 750 C CA . ALA A 1 101 ? -0.248 6.071 11.075 1.00 93.69 101 ALA A CA 1
ATOM 751 C C . ALA A 1 101 ? -1.550 6.625 10.503 1.00 93.69 101 ALA A C 1
ATOM 753 O O . ALA A 1 101 ? -1.747 6.630 9.286 1.00 93.69 101 ALA A O 1
ATOM 754 N N . PHE A 1 102 ? -2.397 7.118 11.394 1.00 94.75 102 PHE A N 1
ATOM 755 C CA . PHE A 1 102 ? -3.662 7.758 11.092 1.00 94.75 102 PHE A CA 1
ATOM 756 C C . PHE A 1 102 ? -3.544 9.245 11.397 1.00 94.75 102 PHE A C 1
ATOM 758 O O . PHE A 1 102 ? -3.067 9.632 12.465 1.00 94.75 102 PHE A O 1
ATOM 765 N N . ARG A 1 103 ? -3.977 10.075 10.453 1.00 92.00 103 ARG A N 1
ATOM 766 C CA . ARG A 1 103 ? -3.941 11.535 10.560 1.00 92.00 103 ARG A CA 1
ATOM 767 C C . ARG A 1 103 ? -5.267 12.091 10.097 1.00 92.00 103 ARG A C 1
ATOM 769 O O . ARG A 1 103 ? -5.761 11.686 9.051 1.00 92.00 103 ARG A O 1
ATOM 776 N N . GLN A 1 104 ? -5.833 13.037 10.825 1.00 88.00 104 GLN A N 1
ATOM 777 C CA . GLN A 1 104 ? -6.998 13.739 10.310 1.00 88.00 104 GLN A CA 1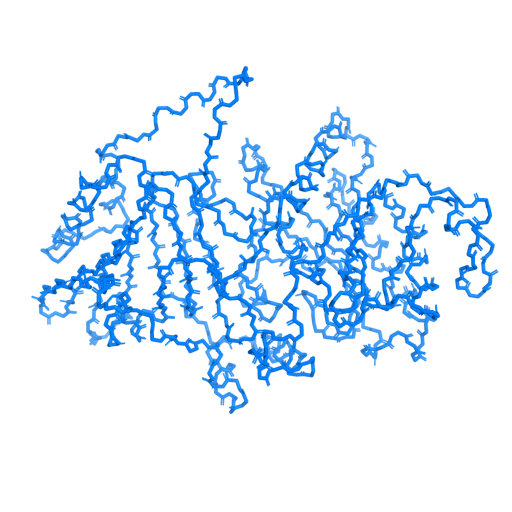
ATOM 778 C C . GLN A 1 104 ? -6.596 14.612 9.122 1.00 88.00 104 GLN A C 1
ATOM 780 O O . GLN A 1 104 ? -5.616 15.360 9.188 1.00 88.00 104 GLN A O 1
ATOM 785 N N . ARG A 1 105 ? -7.354 14.532 8.030 1.00 71.25 105 ARG A N 1
ATOM 786 C CA . ARG A 1 105 ? -7.093 15.363 6.858 1.00 71.25 105 ARG A CA 1
ATOM 787 C C . ARG A 1 105 ? -7.535 16.795 7.160 1.00 71.25 105 ARG A C 1
ATOM 789 O O . ARG A 1 105 ? -8.708 17.038 7.429 1.00 71.25 105 ARG A O 1
ATOM 796 N N . VAL A 1 106 ? -6.608 17.751 7.109 1.00 62.06 106 VAL A N 1
ATOM 797 C CA . VAL A 1 106 ? -6.959 19.177 7.173 1.00 62.06 106 VAL A CA 1
ATOM 798 C C . VAL A 1 106 ? -7.525 19.562 5.811 1.00 62.06 106 VAL A C 1
ATOM 800 O O . VAL A 1 106 ? -6.793 19.644 4.826 1.00 62.06 106 VAL A O 1
ATOM 803 N N . THR A 1 107 ? -8.838 19.755 5.724 1.00 53.25 107 THR A N 1
ATOM 804 C CA . THR A 1 107 ? -9.462 20.349 4.542 1.00 53.25 107 THR A CA 1
ATOM 805 C C . THR A 1 107 ? -9.093 21.829 4.516 1.00 53.25 107 THR A C 1
ATOM 807 O O . THR A 1 107 ? -9.705 22.637 5.215 1.00 53.25 107 THR A O 1
ATOM 810 N N . ASN A 1 108 ? -8.071 22.198 3.743 1.00 38.88 108 ASN A N 1
ATOM 811 C CA . ASN A 1 108 ? -7.907 23.593 3.357 1.00 38.88 108 ASN A CA 1
ATOM 812 C C . ASN A 1 108 ? -9.119 23.933 2.488 1.00 38.88 108 ASN A C 1
ATOM 814 O O . ASN A 1 108 ? -9.249 23.404 1.389 1.00 38.88 108 ASN A O 1
ATOM 818 N N . MET A 1 109 ? -10.027 24.752 3.015 1.00 32.69 109 MET A N 1
ATOM 819 C CA . MET A 1 109 ? -11.114 25.364 2.255 1.00 32.69 109 MET A CA 1
ATOM 820 C C . MET A 1 109 ? -10.484 26.285 1.199 1.00 32.69 109 MET A C 1
ATOM 822 O O . MET A 1 109 ? -10.320 27.480 1.429 1.00 32.69 109 MET A O 1
ATOM 826 N N . THR A 1 110 ? -10.034 25.732 0.075 1.00 30.72 110 THR A N 1
ATOM 827 C CA . THR A 1 110 ? -9.753 26.515 -1.128 1.00 30.72 110 THR A CA 1
ATOM 828 C C . THR A 1 110 ? -11.073 26.702 -1.850 1.00 30.72 110 THR A C 1
ATOM 830 O 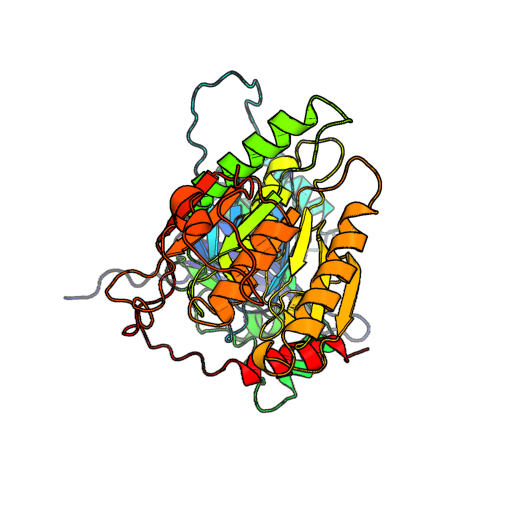O . THR A 1 110 ? -11.755 25.734 -2.175 1.00 30.72 110 THR A O 1
ATOM 833 N N . SER A 1 111 ? -11.441 27.964 -2.026 1.00 32.50 111 SER A N 1
ATOM 834 C CA . SER A 1 111 ? -12.656 28.467 -2.655 1.00 32.50 111 SER A CA 1
ATOM 835 C C . SER A 1 111 ? -12.695 28.183 -4.161 1.00 32.50 111 SER A C 1
ATOM 837 O O . SER A 1 111 ? -12.680 29.119 -4.953 1.00 32.50 111 SER A O 1
ATOM 839 N N . ASP A 1 112 ? -12.733 26.913 -4.551 1.00 32.66 112 ASP A N 1
ATOM 840 C CA . ASP A 1 112 ? -13.054 26.498 -5.916 1.00 32.66 112 ASP A CA 1
ATOM 841 C C . ASP A 1 112 ? -14.388 25.750 -5.895 1.00 32.66 112 ASP A C 1
ATOM 843 O O . ASP A 1 112 ? -14.443 24.551 -5.653 1.00 32.66 112 ASP A O 1
ATOM 847 N N . GLY A 1 113 ? -15.462 26.525 -6.069 1.00 33.41 113 GLY A N 1
ATOM 848 C CA . GLY A 1 113 ? -16.610 26.260 -6.949 1.00 33.41 113 GLY A CA 1
ATOM 849 C C . GLY A 1 113 ? -17.428 24.964 -6.893 1.00 33.41 113 GLY A C 1
ATOM 850 O O . GLY A 1 113 ? -18.438 24.928 -7.588 1.00 33.41 113 GLY A O 1
ATOM 851 N N . ASP A 1 114 ? -17.073 23.942 -6.119 1.00 33.06 114 ASP A N 1
ATOM 852 C CA . ASP A 1 114 ? -17.922 22.762 -5.934 1.00 33.06 114 ASP A CA 1
ATOM 853 C C . ASP A 1 114 ? -18.771 22.935 -4.666 1.00 33.06 114 ASP A C 1
ATOM 855 O O . ASP A 1 114 ? -18.258 22.945 -3.544 1.00 33.06 114 ASP A O 1
ATOM 859 N N . ASP A 1 115 ? -20.087 23.062 -4.865 1.00 34.59 115 ASP A N 1
ATOM 860 C CA . ASP A 1 115 ? -21.170 23.120 -3.868 1.00 34.59 115 ASP A CA 1
ATOM 861 C C . ASP A 1 115 ? -21.306 21.824 -3.027 1.00 34.59 115 ASP A C 1
ATOM 863 O O . ASP A 1 115 ? -22.402 21.332 -2.771 1.00 34.59 115 ASP A O 1
ATOM 867 N N . ASP A 1 116 ? -20.202 21.256 -2.546 1.00 37.31 116 ASP A N 1
ATOM 868 C CA . ASP A 1 116 ? -20.189 20.198 -1.532 1.00 37.31 116 ASP A CA 1
ATOM 869 C C . ASP A 1 116 ? -19.848 20.845 -0.176 1.00 37.31 116 ASP A C 1
ATOM 871 O O . ASP A 1 116 ? -18.898 20.476 0.522 1.00 37.31 116 ASP A O 1
ATOM 875 N N . VAL A 1 117 ? -20.627 21.874 0.193 1.00 39.34 117 VAL A N 1
ATOM 876 C CA . VAL A 1 117 ? -20.657 22.437 1.550 1.00 39.34 117 VAL A CA 1
ATOM 877 C C . VAL A 1 117 ? -21.200 21.344 2.466 1.00 39.34 117 VAL A C 1
ATOM 879 O O . VAL A 1 117 ? -22.386 21.268 2.777 1.00 39.34 117 VAL A O 1
ATOM 882 N N . LEU A 1 118 ? -20.313 20.443 2.877 1.00 47.50 118 LEU A N 1
ATOM 883 C CA . LEU A 1 118 ? -20.560 19.480 3.931 1.00 47.50 118 LEU A CA 1
ATOM 884 C C . LEU A 1 118 ? -20.872 20.281 5.200 1.00 47.50 118 LEU A C 1
ATOM 886 O O . LEU A 1 118 ? -19.964 20.720 5.898 1.00 47.50 118 LEU A O 1
ATOM 890 N N . SER A 1 119 ? -22.155 20.477 5.500 1.00 57.03 119 SER A N 1
ATOM 891 C CA . SER A 1 119 ? -22.652 20.731 6.853 1.00 57.03 119 SER A CA 1
ATOM 892 C C . SER A 1 119 ? -22.957 19.363 7.484 1.00 57.03 119 SER A C 1
ATOM 894 O O . SER A 1 119 ? -24.085 18.880 7.354 1.00 57.03 119 SER A O 1
ATOM 896 N N . PRO A 1 120 ? -21.995 18.615 8.056 1.00 49.88 120 PRO A N 1
ATOM 897 C CA . PRO A 1 120 ? -22.106 17.160 7.960 1.00 49.88 120 PRO A CA 1
ATOM 898 C C . PRO A 1 120 ? -22.307 16.457 9.307 1.00 49.88 120 PRO A C 1
ATOM 900 O O . PRO A 1 120 ? -22.583 15.255 9.338 1.00 49.88 120 PRO A O 1
ATOM 903 N N . PHE A 1 121 ? -22.199 17.182 10.418 1.00 60.94 121 PHE A N 1
ATOM 904 C CA . PHE A 1 121 ? -22.028 16.604 11.742 1.00 60.94 121 PHE A CA 1
ATOM 905 C C . PHE A 1 121 ? -23.161 17.077 12.657 1.00 60.94 121 PHE A C 1
ATOM 907 O O . PHE A 1 121 ? -23.071 18.108 13.310 1.00 60.94 121 PHE A O 1
ATOM 914 N N . ASN A 1 122 ? -24.272 16.332 12.640 1.00 62.75 122 ASN A N 1
ATOM 915 C CA . ASN A 1 122 ? -25.323 16.451 13.646 1.00 62.75 122 ASN A CA 1
ATOM 916 C C . ASN A 1 122 ? -25.042 15.434 14.768 1.00 62.75 122 ASN A C 1
ATOM 918 O O . ASN A 1 122 ? -25.032 14.234 14.468 1.00 62.75 122 ASN A O 1
ATOM 922 N N . PRO A 1 123 ? -24.881 15.858 16.036 1.00 61.19 123 PRO A N 1
ATOM 923 C CA . PRO A 1 123 ? -24.655 14.959 17.168 1.00 61.19 123 PRO A CA 1
ATOM 924 C C . PRO A 1 123 ? -25.675 13.815 17.280 1.00 61.19 123 PRO A C 1
ATOM 926 O O . PRO A 1 123 ? -25.306 12.695 17.637 1.00 61.19 123 PRO A O 1
ATOM 929 N N . SER A 1 124 ? -26.940 14.046 16.899 1.00 69.50 124 SER A N 1
ATOM 930 C CA . SER A 1 124 ? -27.983 13.006 16.917 1.00 69.50 124 SER A CA 1
ATOM 931 C C . SER A 1 124 ? -27.685 11.844 15.961 1.00 69.50 124 SER A C 1
ATOM 933 O O . SER A 1 124 ? -28.122 10.712 16.186 1.00 69.50 124 SER A O 1
ATOM 935 N N . ARG A 1 125 ? -26.889 12.089 14.913 1.00 82.25 125 ARG A N 1
ATOM 936 C CA . ARG A 1 125 ? -26.477 11.077 13.937 1.00 82.25 125 ARG A CA 1
ATOM 937 C C . ARG A 1 125 ? -25.479 10.090 14.531 1.00 82.25 125 ARG A C 1
ATOM 939 O O . ARG A 1 125 ? -25.559 8.914 14.185 1.00 82.25 125 ARG A O 1
ATOM 946 N N . LEU A 1 126 ? -24.572 10.524 15.412 1.00 89.31 126 LEU A N 1
ATOM 947 C CA . LEU A 1 126 ? -23.591 9.630 16.036 1.00 89.31 126 LEU A CA 1
ATOM 948 C C . LEU A 1 126 ? -24.291 8.592 16.913 1.00 89.31 126 LEU A C 1
ATOM 950 O O . LEU A 1 126 ? -24.107 7.397 16.698 1.00 89.31 126 LEU A O 1
ATOM 954 N N . GLU A 1 127 ? -25.129 9.036 17.852 1.00 90.00 127 GLU A N 1
ATOM 955 C CA . GLU A 1 127 ? -25.853 8.126 18.744 1.00 90.00 127 GLU A CA 1
ATOM 956 C C . GLU A 1 127 ? -26.752 7.166 17.957 1.00 90.00 127 GLU A C 1
ATOM 958 O O . GLU A 1 127 ? -26.696 5.956 18.169 1.00 90.00 127 GLU A O 1
ATOM 963 N N . THR A 1 128 ? -27.510 7.683 16.983 1.00 89.31 128 THR A N 1
ATOM 964 C CA . THR A 1 128 ? -28.359 6.855 16.111 1.00 89.31 128 THR A CA 1
ATOM 965 C C . THR A 1 128 ? -27.535 5.807 15.356 1.00 89.31 128 THR A C 1
ATOM 967 O O . THR A 1 128 ? -27.927 4.643 15.281 1.00 89.31 128 THR A O 1
ATOM 970 N N . THR A 1 129 ? -26.363 6.190 14.838 1.00 89.94 129 THR A N 1
ATOM 971 C CA . THR A 1 129 ? -25.459 5.264 14.140 1.00 89.94 129 THR A CA 1
ATOM 972 C C . THR A 1 129 ? -24.941 4.189 15.094 1.00 89.94 129 THR A C 1
ATOM 974 O O . THR A 1 129 ? -25.004 3.008 14.759 1.00 89.94 129 THR A O 1
ATOM 977 N N . LEU A 1 130 ? -24.498 4.556 16.301 1.00 90.94 130 LEU A N 1
ATOM 978 C CA . LEU A 1 130 ? -24.036 3.598 17.312 1.00 90.94 130 LEU A CA 1
ATOM 979 C C . LEU A 1 130 ? -25.146 2.611 17.699 1.00 90.94 130 LEU A C 1
ATOM 981 O O . LEU A 1 130 ? -24.915 1.407 17.659 1.00 90.94 130 LEU A O 1
ATOM 985 N N . ARG A 1 131 ? -26.364 3.094 17.980 1.00 90.50 131 ARG A N 1
ATOM 986 C CA . ARG A 1 131 ? -27.519 2.235 18.299 1.00 90.50 131 ARG A CA 1
ATOM 987 C C . ARG A 1 131 ? -27.877 1.288 17.153 1.00 90.50 131 ARG A C 1
ATOM 989 O O . ARG A 1 131 ? -28.230 0.141 17.395 1.00 90.50 131 ARG A O 1
ATOM 996 N N . SER A 1 132 ? -27.733 1.729 15.901 1.00 89.00 132 SER A N 1
ATOM 997 C CA . SER A 1 132 ? -27.959 0.856 14.740 1.00 89.00 132 SER A CA 1
ATOM 998 C C . SER A 1 132 ? -26.888 -0.233 14.580 1.00 89.00 132 SER A C 1
ATOM 1000 O O . SER A 1 132 ? -27.197 -1.334 14.130 1.00 89.00 132 SER A O 1
ATOM 1002 N N . LEU A 1 133 ? -25.637 0.060 14.958 1.00 87.31 133 LEU A N 1
ATOM 1003 C CA . LEU A 1 133 ? -24.506 -0.865 14.841 1.00 87.31 133 LEU A CA 1
ATOM 1004 C C . LEU A 1 133 ? -24.479 -1.922 15.949 1.00 87.31 133 LEU A C 1
ATOM 1006 O O . LEU A 1 133 ? -23.942 -3.007 15.730 1.00 87.31 133 LEU A O 1
ATOM 1010 N N . PHE A 1 134 ? -25.019 -1.595 17.121 1.00 83.00 134 PHE A N 1
ATOM 1011 C CA . PHE A 1 134 ? -24.993 -2.426 18.318 1.00 83.00 134 PHE A CA 1
ATOM 1012 C C . PHE A 1 134 ? -26.438 -2.725 18.742 1.00 83.00 134 PHE A C 1
ATOM 1014 O O . PHE A 1 134 ? -27.032 -2.002 19.534 1.00 83.00 134 PHE A O 1
ATOM 1021 N N . SER A 1 135 ? -27.035 -3.763 18.149 1.00 63.59 135 SER A N 1
ATOM 1022 C CA . SER A 1 135 ? -28.483 -4.049 18.154 1.00 63.59 135 SER A CA 1
ATOM 1023 C C . SER A 1 135 ? -29.074 -4.555 19.485 1.00 63.59 135 SER A C 1
ATOM 1025 O O . SER A 1 135 ? -30.091 -5.248 19.475 1.00 63.59 135 SER A O 1
ATOM 1027 N N . SER A 1 136 ? -28.456 -4.262 20.627 1.00 66.69 136 SER A N 1
ATOM 1028 C CA . SER A 1 136 ? -28.876 -4.788 21.930 1.00 66.69 136 SER A CA 1
ATOM 1029 C C . SER A 1 136 ? -28.993 -3.690 22.985 1.00 66.69 136 SER A C 1
ATOM 1031 O O . SER A 1 136 ? -27.993 -3.093 23.377 1.00 66.69 136 SER A O 1
ATOM 1033 N N . ASP A 1 137 ? -30.207 -3.494 23.504 1.00 73.31 137 ASP A N 1
ATOM 1034 C CA . ASP A 1 137 ? -30.545 -2.530 24.565 1.00 73.31 137 ASP A CA 1
ATOM 1035 C C . ASP A 1 137 ? -30.135 -3.018 25.970 1.00 73.31 137 ASP A C 1
ATOM 1037 O O . ASP A 1 137 ? -30.903 -2.950 26.932 1.00 73.31 137 ASP A O 1
ATOM 1041 N N . THR A 1 138 ? -28.921 -3.552 26.125 1.00 86.38 138 THR A N 1
ATOM 1042 C CA . THR A 1 138 ? -28.417 -3.930 27.455 1.00 86.38 138 THR A CA 1
ATOM 1043 C C . THR A 1 138 ? -27.887 -2.710 28.208 1.00 86.38 138 THR A C 1
ATOM 1045 O O . THR A 1 138 ? -27.447 -1.718 27.620 1.00 86.38 138 THR A O 1
ATOM 1048 N N . THR A 1 139 ? -27.838 -2.799 29.538 1.00 89.25 139 THR A N 1
ATOM 1049 C CA . THR A 1 139 ? -27.211 -1.771 30.384 1.00 89.25 139 THR A CA 1
ATOM 1050 C C . THR A 1 139 ? -25.743 -1.534 30.013 1.00 89.25 139 THR A C 1
ATOM 1052 O O . THR A 1 139 ? -25.286 -0.393 30.024 1.00 89.25 139 THR A O 1
ATOM 1055 N N . SER A 1 140 ? -25.007 -2.586 29.628 1.00 90.62 140 SER A N 1
ATOM 1056 C CA . SER A 1 140 ? -23.607 -2.464 29.205 1.00 90.62 140 SER A CA 1
ATOM 1057 C C . SER A 1 140 ? -23.461 -1.700 27.886 1.00 90.62 140 SER A C 1
ATOM 1059 O O . SER A 1 140 ? -22.582 -0.848 27.773 1.00 90.62 140 SER A O 1
ATOM 1061 N N . TYR A 1 141 ? -24.342 -1.937 26.912 1.00 90.25 141 TYR A N 1
ATOM 1062 C CA . TYR A 1 141 ? -24.345 -1.203 25.646 1.00 90.25 141 TYR A CA 1
ATOM 1063 C C . TYR A 1 141 ? -24.772 0.253 25.808 1.00 90.25 141 TYR A C 1
ATOM 1065 O O . TYR A 1 141 ? -24.139 1.137 25.233 1.00 90.25 141 TYR A O 1
ATOM 1073 N N . ASN A 1 142 ? -25.775 0.528 26.642 1.00 91.31 142 ASN A N 1
ATOM 1074 C CA . ASN A 1 142 ? -26.154 1.903 26.963 1.00 91.31 142 ASN A CA 1
ATOM 1075 C C . ASN A 1 142 ? -24.998 2.658 27.638 1.00 91.31 142 ASN A C 1
ATOM 1077 O O . ASN A 1 142 ? -24.647 3.744 27.186 1.00 91.31 142 ASN A O 1
ATOM 1081 N N . CYS A 1 143 ? -24.318 2.040 28.612 1.00 92.44 143 CYS A N 1
ATOM 1082 C CA . CYS A 1 143 ? -23.112 2.607 29.223 1.00 92.44 143 CYS A CA 1
ATOM 1083 C C . CYS A 1 143 ? -22.000 2.868 28.188 1.00 92.44 143 CYS A C 1
ATOM 1085 O O . CYS A 1 143 ? -21.353 3.914 28.214 1.00 92.44 143 CYS A O 1
ATOM 1087 N N . PHE A 1 144 ? -21.787 1.944 27.244 1.00 93.81 144 PHE A N 1
ATOM 1088 C CA . PHE A 1 144 ? -20.821 2.128 26.159 1.00 93.81 144 PHE A CA 1
ATOM 1089 C C . PHE A 1 144 ? -21.169 3.340 25.281 1.00 93.81 144 PHE A C 1
ATOM 1091 O O . PHE A 1 144 ? -20.304 4.175 25.013 1.00 93.81 144 PHE A O 1
ATOM 1098 N N . ILE A 1 145 ? -22.430 3.457 24.855 1.00 93.38 145 ILE A N 1
ATOM 1099 C CA . ILE A 1 145 ? -22.901 4.563 24.012 1.00 93.38 145 ILE A CA 1
ATOM 1100 C C . ILE A 1 145 ? -22.773 5.897 24.754 1.00 93.38 145 ILE A C 1
ATOM 1102 O O . ILE A 1 145 ? -22.245 6.841 24.173 1.00 93.38 145 ILE A O 1
ATOM 1106 N N . GLU A 1 146 ? -23.168 5.962 26.028 1.00 93.31 146 GLU A N 1
ATOM 1107 C CA . GLU A 1 146 ? -23.032 7.156 26.877 1.00 93.31 146 GLU A CA 1
ATOM 1108 C C . GLU A 1 146 ? -21.577 7.620 27.013 1.00 93.31 146 GLU A C 1
ATOM 1110 O O . GLU A 1 146 ? -21.291 8.816 26.946 1.00 93.31 146 GLU A O 1
ATOM 1115 N N . LEU A 1 147 ? -20.629 6.689 27.161 1.00 95.56 147 LEU A N 1
ATOM 1116 C CA . LEU A 1 147 ? -19.208 7.034 27.198 1.00 95.56 147 LEU A CA 1
ATOM 1117 C C . LEU A 1 147 ? -18.735 7.615 25.860 1.00 95.56 147 LEU A C 1
ATOM 1119 O O . LEU A 1 147 ? -18.018 8.617 25.856 1.00 95.56 147 LEU A O 1
ATOM 1123 N N . VAL A 1 148 ? -19.138 7.026 24.728 1.00 95.12 148 VAL A N 1
ATOM 1124 C CA . VAL A 1 148 ? -18.764 7.526 23.393 1.00 95.12 148 VAL A CA 1
ATOM 1125 C C . VAL A 1 148 ? -19.363 8.908 23.135 1.00 95.12 148 VAL A C 1
ATOM 1127 O O . VAL A 1 148 ? -18.639 9.818 22.728 1.00 95.12 148 VAL A O 1
ATOM 1130 N N . THR A 1 149 ? -20.660 9.096 23.387 1.00 93.69 149 THR A N 1
ATOM 1131 C CA . THR A 1 149 ? -21.338 10.385 23.174 1.00 93.69 149 THR A CA 1
ATOM 1132 C C . THR A 1 149 ? -20.838 11.452 24.146 1.00 93.69 149 THR A C 1
ATOM 1134 O O . THR A 1 149 ? -20.660 12.602 23.744 1.00 93.69 149 THR A O 1
ATOM 1137 N N . GLY A 1 150 ? -20.504 11.074 25.383 1.00 93.38 150 GLY A N 1
ATOM 1138 C CA . GLY A 1 150 ? -19.853 11.949 26.354 1.00 93.38 150 GLY A CA 1
ATOM 1139 C C . GLY A 1 150 ? -18.486 12.444 25.875 1.00 93.38 150 GLY A C 1
ATOM 1140 O O . GLY A 1 150 ? -18.229 13.648 25.900 1.00 93.38 150 GLY A O 1
ATOM 1141 N N . GLN A 1 151 ? -17.625 11.551 25.367 1.00 93.75 151 GLN A N 1
ATOM 1142 C CA . GLN A 1 151 ? -16.330 11.957 24.799 1.00 93.75 151 GLN A CA 1
ATOM 1143 C C . GLN A 1 151 ? -16.491 12.811 23.536 1.00 93.75 151 GLN A C 1
ATOM 1145 O O . GLN A 1 151 ? -15.775 13.798 23.370 1.00 93.75 151 GLN A O 1
ATOM 1150 N N . HIS A 1 152 ? -17.461 12.490 22.677 1.00 93.12 152 HIS A N 1
ATOM 1151 C CA . HIS A 1 152 ? -17.792 13.318 21.518 1.00 93.12 152 HIS A CA 1
ATOM 1152 C C . HIS A 1 152 ? -18.197 14.740 21.939 1.00 93.12 152 HIS A C 1
ATOM 1154 O O . HIS A 1 152 ? -17.674 15.710 21.395 1.00 93.12 152 HIS A O 1
ATOM 1160 N N . GLY A 1 153 ? -19.060 14.877 22.954 1.00 90.50 153 GLY A N 1
ATOM 1161 C CA . GLY A 1 153 ? -19.471 16.176 23.495 1.00 90.50 153 GLY A CA 1
ATOM 1162 C C . GLY A 1 153 ? -18.305 17.015 24.028 1.00 90.50 153 GLY A C 1
ATOM 1163 O O . GLY A 1 153 ? -18.329 18.237 23.915 1.00 90.50 153 GLY A O 1
ATOM 1164 N N . MET A 1 154 ? -17.255 16.371 24.550 1.00 90.31 154 MET A N 1
ATOM 1165 C CA . MET A 1 154 ? -16.032 17.048 24.996 1.00 90.31 154 MET A CA 1
ATOM 1166 C C . MET A 1 154 ? -15.104 17.457 23.840 1.00 90.31 154 MET A C 1
ATOM 1168 O O . MET A 1 154 ? -14.438 18.486 23.933 1.00 90.31 154 MET A O 1
ATOM 1172 N N . MET A 1 155 ? -15.019 16.654 22.773 1.00 90.00 155 MET A N 1
ATOM 1173 C CA . MET A 1 155 ? -14.107 16.886 21.640 1.00 90.00 155 MET A CA 1
ATOM 1174 C C . MET A 1 155 ? -14.692 17.784 20.538 1.00 90.00 155 MET A C 1
ATOM 1176 O O . MET A 1 155 ? -13.933 18.365 19.758 1.00 90.00 155 MET A O 1
ATOM 1180 N N . GLY A 1 156 ? -16.019 17.890 20.473 1.00 85.62 156 GLY A N 1
ATOM 1181 C CA . GLY A 1 156 ? -16.751 18.633 19.452 1.00 85.62 156 GLY A CA 1
ATOM 1182 C C . GLY A 1 156 ? -16.897 17.890 18.118 1.00 85.62 156 GLY A C 1
ATOM 1183 O O . GLY A 1 156 ? -16.289 16.845 17.873 1.00 85.62 156 GLY A O 1
ATOM 1184 N N . ASP A 1 157 ? -17.689 18.478 17.222 1.00 81.88 157 ASP A N 1
ATOM 1185 C CA . ASP A 1 157 ? -18.153 17.844 15.975 1.00 81.88 157 ASP A CA 1
ATOM 1186 C C . ASP A 1 157 ? -17.048 17.573 14.942 1.00 81.88 157 ASP A C 1
ATOM 1188 O O . ASP A 1 157 ? -17.212 16.751 14.043 1.00 81.88 157 ASP A O 1
ATOM 1192 N N . ASN A 1 158 ? -15.899 18.235 15.082 1.00 84.69 158 ASN A N 1
ATOM 1193 C CA . ASN A 1 158 ? -14.745 18.053 14.202 1.00 84.69 158 ASN A CA 1
ATOM 1194 C C . ASN A 1 158 ? -13.832 16.893 14.633 1.00 84.69 158 ASN A C 1
ATOM 1196 O O . ASN A 1 158 ? -12.763 16.714 14.042 1.00 84.69 158 ASN A O 1
ATOM 1200 N N . CYS A 1 159 ? -14.198 16.126 15.663 1.00 91.38 159 CYS A N 1
ATOM 1201 C CA . CYS A 1 159 ? -13.491 14.890 15.981 1.00 91.38 159 CYS A CA 1
ATOM 1202 C C . CYS A 1 159 ? -13.696 13.843 14.875 1.00 91.38 159 CYS A C 1
ATOM 1204 O O . CYS A 1 159 ? -14.556 13.983 14.010 1.00 91.38 159 CYS A O 1
ATOM 1206 N N . SER A 1 160 ? -12.875 12.799 14.869 1.00 93.31 160 SER A N 1
ATOM 1207 C CA . SER A 1 160 ? -13.057 11.633 13.996 1.00 93.31 160 SER A CA 1
ATOM 1208 C C . SER A 1 160 ? -13.384 10.422 14.854 1.00 93.31 160 SER A C 1
ATOM 1210 O O . SER A 1 160 ? -12.680 10.170 15.831 1.00 93.31 160 SER A O 1
ATOM 1212 N N . VAL A 1 161 ? -14.426 9.673 14.496 1.00 95.31 161 VAL A N 1
ATOM 1213 C CA . VAL A 1 161 ? -14.901 8.507 15.249 1.00 95.31 161 VAL A CA 1
ATOM 1214 C C . VAL A 1 161 ? -14.753 7.257 14.388 1.00 95.31 161 VAL A C 1
ATOM 1216 O O . VAL A 1 161 ? -15.392 7.125 13.340 1.00 95.31 161 VAL A O 1
ATOM 1219 N N . LEU A 1 162 ? -13.910 6.331 14.841 1.00 96.88 162 LEU A N 1
ATOM 1220 C CA . LEU A 1 162 ? -13.572 5.096 14.137 1.00 96.88 162 LEU A CA 1
ATOM 1221 C C . LEU A 1 162 ? -13.874 3.872 15.004 1.00 96.88 162 LEU A C 1
ATOM 1223 O O . LEU A 1 162 ? -13.531 3.833 16.183 1.00 96.88 162 LEU A O 1
ATOM 1227 N N . LEU A 1 163 ? -14.463 2.846 14.400 1.00 97.06 163 LEU A N 1
ATOM 1228 C CA . LEU A 1 163 ? -14.724 1.552 15.023 1.00 97.06 163 LEU A CA 1
ATOM 1229 C C . LEU A 1 163 ? -13.630 0.556 14.667 1.00 97.06 163 LEU A C 1
ATOM 1231 O O . LEU A 1 163 ? -13.416 0.278 13.490 1.00 97.06 163 LEU A O 1
ATOM 1235 N N . PHE A 1 164 ? -13.004 -0.029 15.679 1.00 96.50 164 PHE A N 1
ATOM 1236 C CA . PHE A 1 164 ? -12.021 -1.093 15.552 1.00 96.50 164 PHE A CA 1
ATOM 1237 C C . PHE A 1 164 ? -12.584 -2.407 16.088 1.00 96.50 164 PHE A C 1
ATOM 1239 O O . PHE A 1 164 ? -13.033 -2.484 17.232 1.00 96.50 164 PHE A O 1
ATOM 1246 N N . ARG A 1 165 ? -12.525 -3.457 15.267 1.00 94.94 165 ARG A N 1
ATOM 1247 C CA . ARG A 1 165 ? -12.867 -4.833 15.654 1.00 94.94 165 ARG A CA 1
ATOM 1248 C C . ARG A 1 165 ? -11.651 -5.747 15.495 1.00 94.94 165 ARG A C 1
ATOM 1250 O O . ARG A 1 165 ? -10.883 -5.536 14.556 1.00 94.94 165 ARG A O 1
ATOM 1257 N N . PRO A 1 166 ? -11.467 -6.764 16.352 1.00 93.12 166 PRO A N 1
ATOM 1258 C CA . PRO A 1 166 ? -10.410 -7.751 16.186 1.00 93.12 166 PRO A CA 1
ATOM 1259 C C . PRO A 1 166 ? -10.447 -8.387 14.796 1.00 93.12 166 PRO A C 1
ATOM 1261 O O . PRO A 1 166 ? -11.512 -8.708 14.267 1.00 93.12 166 PRO A O 1
ATOM 1264 N N . PHE A 1 167 ? -9.271 -8.590 14.209 1.00 91.88 167 PHE A N 1
ATOM 1265 C CA . PHE A 1 167 ? -9.129 -9.367 12.984 1.00 91.88 167 PHE A CA 1
ATOM 1266 C C . PHE A 1 167 ? -8.625 -10.767 13.333 1.00 91.88 167 PHE A C 1
ATOM 1268 O O . PHE A 1 167 ? -7.471 -10.933 13.735 1.00 91.88 167 PHE A O 1
ATOM 1275 N N . VAL A 1 168 ? -9.480 -11.772 13.152 1.00 87.56 168 VAL A N 1
ATOM 1276 C CA . VAL A 1 168 ? -9.144 -13.184 13.376 1.00 87.56 168 VAL A CA 1
ATOM 1277 C C . VAL A 1 168 ? -9.085 -13.891 12.030 1.00 87.56 168 VAL A C 1
ATOM 1279 O O . VAL A 1 168 ? -10.031 -13.840 11.246 1.00 87.56 168 VAL A O 1
ATOM 1282 N N . CYS A 1 169 ? -7.963 -14.547 11.747 1.00 88.06 169 CYS A N 1
ATOM 1283 C CA . CYS A 1 169 ? -7.790 -15.312 10.521 1.00 88.06 169 CYS A CA 1
ATOM 1284 C C . CYS A 1 169 ? -6.747 -16.394 10.751 1.00 88.06 169 CYS A C 1
ATOM 1286 O O . CYS A 1 169 ? -5.594 -16.080 11.048 1.00 88.06 169 CYS A O 1
ATOM 1288 N N . ARG A 1 170 ? -7.141 -17.650 10.508 1.00 89.00 170 ARG A N 1
ATOM 1289 C CA . ARG A 1 170 ? -6.297 -18.834 10.716 1.00 89.00 170 ARG A CA 1
ATOM 1290 C C . ARG A 1 170 ? -4.914 -18.690 10.086 1.00 89.00 170 ARG A C 1
ATOM 1292 O O . ARG A 1 170 ? -3.939 -18.982 10.761 1.00 89.00 170 ARG A O 1
ATOM 1299 N N . VAL A 1 171 ? -4.835 -18.182 8.854 1.00 88.81 171 VAL A N 1
ATOM 1300 C CA . VAL A 1 171 ? -3.566 -17.962 8.139 1.00 88.81 171 VAL A CA 1
ATOM 1301 C C . VAL A 1 171 ? -2.681 -16.944 8.862 1.00 88.81 171 VAL A C 1
ATOM 1303 O O . VAL A 1 171 ? -1.524 -17.208 9.168 1.00 88.81 171 VAL A O 1
ATOM 1306 N N . SER A 1 172 ? -3.227 -15.769 9.187 1.00 87.38 172 SER A N 1
ATOM 1307 C CA . SER A 1 172 ? -2.477 -14.722 9.896 1.00 87.38 172 SER A CA 1
ATOM 1308 C C . SER A 1 172 ? -2.052 -15.171 11.301 1.00 87.38 172 SER A C 1
ATOM 1310 O O . SER A 1 172 ? -0.968 -14.816 11.763 1.00 87.38 172 SER A O 1
ATOM 1312 N N . ASP A 1 173 ? -2.892 -15.953 11.980 1.00 89.56 173 ASP A N 1
ATOM 1313 C CA . ASP A 1 173 ? -2.607 -16.514 13.300 1.00 89.56 173 ASP A CA 1
ATOM 1314 C C . ASP A 1 173 ? -1.528 -17.602 13.231 1.00 89.56 173 ASP A C 1
ATOM 1316 O O . ASP A 1 173 ? -0.598 -17.590 14.037 1.00 89.56 173 ASP A O 1
ATOM 1320 N N . SER A 1 174 ? -1.573 -18.486 12.228 1.00 91.44 174 SER A N 1
ATOM 1321 C CA . SER A 1 174 ? -0.595 -19.564 12.067 1.00 91.44 174 SER A CA 1
ATOM 1322 C C . SER A 1 174 ? 0.808 -19.060 11.745 1.00 91.44 174 SER A C 1
ATOM 1324 O O . SER A 1 174 ? 1.778 -19.688 12.165 1.00 91.44 174 SER A O 1
ATOM 1326 N N . LEU A 1 175 ? 0.946 -17.910 11.073 1.00 92.00 175 LEU A N 1
ATOM 1327 C CA . LEU A 1 175 ? 2.258 -17.285 10.859 1.00 92.00 175 LEU A CA 1
ATOM 1328 C C . LEU A 1 175 ? 2.983 -17.022 12.186 1.00 92.00 175 LEU A C 1
ATOM 1330 O O . LEU A 1 175 ? 4.192 -17.217 12.267 1.00 92.00 175 LEU A O 1
ATOM 1334 N N . GLN A 1 176 ? 2.261 -16.650 13.246 1.00 90.44 176 GLN A N 1
ATOM 1335 C CA . GLN A 1 176 ? 2.850 -16.398 14.567 1.00 90.44 176 GLN A CA 1
ATOM 1336 C C . GLN A 1 176 ? 3.268 -17.686 15.298 1.00 90.44 176 GLN A C 1
ATOM 1338 O O . GLN A 1 176 ? 4.066 -17.629 16.230 1.00 90.44 176 GLN A O 1
ATOM 1343 N N . ASN A 1 177 ? 2.804 -18.859 14.857 1.00 91.50 177 ASN A N 1
ATOM 1344 C CA . ASN A 1 177 ? 3.269 -20.141 15.396 1.00 91.50 177 ASN A CA 1
ATOM 1345 C C . ASN A 1 177 ? 4.663 -20.516 14.867 1.00 91.50 177 ASN A C 1
ATOM 1347 O O . ASN A 1 177 ? 5.358 -21.345 15.459 1.00 91.50 177 ASN A O 1
ATOM 1351 N N . VAL A 1 178 ? 5.112 -19.894 13.773 1.00 92.50 178 VAL A N 1
ATOM 1352 C CA . VAL A 1 178 ? 6.483 -20.045 13.288 1.00 92.50 178 VAL A CA 1
ATOM 1353 C C . VAL A 1 178 ? 7.410 -19.247 14.201 1.00 92.50 178 VAL A C 1
ATOM 1355 O O . VAL A 1 178 ? 7.317 -18.024 14.282 1.00 92.50 178 VAL A O 1
ATOM 1358 N N . LYS A 1 179 ? 8.367 -19.923 14.854 1.00 92.38 179 LYS A N 1
ATOM 1359 C CA . LYS A 1 179 ? 9.287 -19.327 15.848 1.00 92.38 179 LYS A CA 1
ATOM 1360 C C . LYS A 1 179 ? 9.928 -18.009 15.391 1.00 92.38 179 LYS A C 1
ATOM 1362 O O . LYS A 1 179 ? 10.096 -17.094 16.195 1.00 92.38 179 LYS A O 1
ATOM 1367 N N . ARG A 1 180 ? 10.288 -17.900 14.105 1.00 92.94 180 ARG A N 1
ATOM 1368 C CA . ARG A 1 180 ? 10.892 -16.692 13.516 1.00 92.94 180 ARG A CA 1
ATOM 1369 C C . ARG A 1 180 ? 9.939 -15.488 13.513 1.00 92.94 180 ARG A C 1
ATOM 1371 O O . ARG A 1 180 ? 10.412 -14.364 13.655 1.00 92.94 180 ARG A O 1
ATOM 1378 N N . PHE A 1 181 ? 8.632 -15.726 13.413 1.00 92.75 181 PHE A N 1
ATOM 1379 C CA . PHE A 1 181 ? 7.575 -14.723 13.254 1.00 92.75 181 PHE A CA 1
ATOM 1380 C C . PHE A 1 181 ? 6.646 -14.610 14.478 1.00 92.75 181 PHE A C 1
ATOM 1382 O O . PHE A 1 181 ? 5.628 -13.929 14.412 1.00 92.75 181 PHE A O 1
ATOM 1389 N N . GLY A 1 182 ? 6.995 -15.199 15.628 1.00 90.75 182 GLY A N 1
ATOM 1390 C CA . GLY A 1 182 ? 6.128 -15.192 16.820 1.00 90.75 182 GLY A CA 1
ATOM 1391 C C . GLY A 1 182 ? 5.788 -13.812 17.396 1.00 90.75 182 GLY A C 1
ATOM 1392 O O . GLY A 1 182 ? 4.781 -13.661 18.074 1.00 90.75 182 GLY A O 1
ATOM 1393 N N . ASN A 1 183 ? 6.577 -12.785 17.070 1.00 88.50 183 ASN A N 1
ATOM 1394 C CA . ASN A 1 183 ? 6.339 -11.399 17.490 1.00 88.50 183 ASN A CA 1
ATOM 1395 C C . ASN A 1 183 ? 5.833 -10.517 16.334 1.00 88.50 183 ASN A C 1
ATOM 1397 O O . ASN A 1 183 ? 6.080 -9.306 16.322 1.00 88.50 183 ASN A O 1
ATOM 1401 N N . LEU A 1 184 ? 5.189 -11.111 15.322 1.00 89.88 184 LEU A N 1
ATOM 1402 C CA . LEU A 1 184 ? 4.758 -10.390 14.125 1.00 89.88 184 LEU A CA 1
ATOM 1403 C C . LEU A 1 184 ? 3.805 -9.247 14.475 1.00 89.88 184 LEU A C 1
ATOM 1405 O O . LEU A 1 184 ? 4.034 -8.142 14.010 1.00 89.88 184 LEU A O 1
ATOM 1409 N N . TYR A 1 185 ? 2.825 -9.466 15.352 1.00 90.38 185 TYR A N 1
ATOM 1410 C CA . TYR A 1 185 ? 1.861 -8.444 15.782 1.00 90.38 185 TYR A CA 1
ATOM 1411 C C . TYR A 1 185 ? 2.046 -8.042 17.247 1.00 90.38 185 TYR A C 1
ATOM 1413 O O . TYR A 1 185 ? 1.077 -7.815 17.968 1.00 90.38 185 TYR A O 1
ATOM 1421 N N . SER A 1 186 ? 3.301 -7.962 17.702 1.00 84.19 186 SER A N 1
ATOM 1422 C CA . SER A 1 186 ? 3.604 -7.514 19.062 1.00 84.19 186 SER A CA 1
ATOM 1423 C C . SER A 1 186 ? 2.970 -6.150 19.330 1.00 84.19 186 SER A C 1
ATOM 1425 O O . SER A 1 186 ? 3.262 -5.167 18.649 1.00 84.19 186 SER A O 1
ATOM 1427 N N . LEU A 1 187 ? 2.130 -6.089 20.358 1.00 82.88 187 LEU A N 1
ATOM 1428 C CA . LEU A 1 187 ? 1.510 -4.855 20.813 1.00 82.88 187 LEU A CA 1
ATOM 1429 C C . LEU A 1 187 ? 2.554 -4.100 21.636 1.00 82.88 187 LEU A C 1
ATOM 1431 O O . LEU A 1 187 ? 2.797 -4.424 22.798 1.00 82.88 187 LEU A O 1
ATOM 1435 N N . THR A 1 188 ? 3.245 -3.147 21.008 1.00 68.50 188 THR A N 1
ATOM 1436 C CA . THR A 1 188 ? 4.184 -2.245 21.689 1.00 68.50 188 THR A CA 1
ATOM 1437 C C . THR A 1 188 ? 3.516 -1.673 22.952 1.00 68.50 188 THR A C 1
ATOM 1439 O O . THR A 1 188 ? 2.321 -1.357 22.902 1.00 68.50 188 THR A O 1
ATOM 1442 N N . PRO A 1 189 ? 4.228 -1.528 24.088 1.00 55.56 189 PRO A N 1
ATOM 1443 C CA . PRO A 1 189 ? 3.684 -0.891 25.284 1.00 55.56 189 PRO A CA 1
ATOM 1444 C C . PRO A 1 189 ? 3.577 0.627 25.062 1.00 55.56 189 PRO A C 1
ATOM 1446 O O . PRO A 1 189 ? 4.394 1.408 25.531 1.00 55.56 189 PRO A O 1
ATOM 1449 N N . GLY A 1 190 ? 2.585 1.016 24.267 1.00 58.62 190 GLY A N 1
ATOM 1450 C CA . GLY A 1 190 ? 2.038 2.358 24.153 1.00 58.62 190 GLY A CA 1
ATOM 1451 C C . GLY A 1 190 ? 0.817 2.473 25.050 1.00 58.62 190 GLY A C 1
ATOM 1452 O O . GLY A 1 190 ? -0.008 1.558 25.084 1.00 58.62 190 GLY A O 1
ATOM 1453 N N . ASN A 1 191 ? 0.726 3.556 25.814 1.00 62.34 191 ASN A N 1
ATOM 1454 C CA . ASN A 1 191 ? -0.087 3.589 27.025 1.00 62.34 191 ASN A CA 1
ATOM 1455 C C . ASN A 1 191 ? -1.608 3.713 26.819 1.00 62.34 191 ASN A C 1
ATOM 1457 O O . ASN A 1 191 ? -2.271 3.936 27.807 1.00 62.34 191 ASN A O 1
ATOM 1461 N N . ILE A 1 192 ? -2.222 3.543 25.641 1.00 72.62 192 ILE A N 1
ATOM 1462 C CA . ILE A 1 192 ? -3.689 3.730 25.552 1.00 72.62 192 ILE A CA 1
ATOM 1463 C C . ILE A 1 192 ? -4.445 2.601 26.257 1.00 72.62 192 ILE A C 1
ATOM 1465 O O . ILE A 1 192 ? -5.184 2.848 27.201 1.00 72.62 192 ILE A O 1
ATOM 1469 N N . LEU A 1 193 ? -4.288 1.346 25.845 1.00 77.44 193 LEU A N 1
ATOM 1470 C CA . LEU A 1 193 ? -5.077 0.257 26.428 1.00 77.44 193 LEU A CA 1
ATOM 1471 C C . LEU A 1 193 ? -4.343 -0.467 27.566 1.00 77.44 193 LEU A C 1
ATOM 1473 O O . LEU A 1 193 ? -3.168 -0.818 27.407 1.00 77.44 193 LEU A O 1
ATOM 1477 N N . PRO A 1 194 ? -5.035 -0.823 28.670 1.00 79.00 194 PRO A N 1
ATOM 1478 C CA . PRO A 1 194 ? -4.514 -1.792 29.628 1.00 79.00 194 PRO A CA 1
ATOM 1479 C C . PRO A 1 194 ? -4.144 -3.110 28.933 1.00 79.00 194 PRO A C 1
ATOM 1481 O O . PRO A 1 194 ? -4.895 -3.599 28.087 1.00 79.00 194 PRO A O 1
ATOM 1484 N N . ARG A 1 195 ? -3.017 -3.728 29.321 1.00 83.06 195 ARG A N 1
ATOM 1485 C CA . ARG A 1 195 ? -2.512 -4.971 28.694 1.00 83.06 195 ARG A CA 1
ATOM 1486 C C . ARG A 1 195 ? -3.556 -6.092 28.561 1.00 83.06 195 ARG A C 1
ATOM 1488 O O . ARG A 1 195 ? -3.624 -6.674 27.482 1.00 83.06 195 ARG A O 1
ATOM 1495 N N . PRO A 1 196 ? -4.389 -6.396 29.578 1.00 83.38 196 PRO A N 1
ATOM 1496 C CA . PRO A 1 196 ? -5.403 -7.443 29.437 1.00 83.38 196 PRO A CA 1
ATOM 1497 C C . PRO A 1 196 ? -6.441 -7.134 28.349 1.00 83.38 196 PRO A C 1
ATOM 1499 O O . PRO A 1 196 ? -6.936 -8.039 27.686 1.00 83.38 196 PRO A O 1
ATOM 1502 N N . VAL A 1 197 ? -6.760 -5.852 28.145 1.00 83.62 197 VAL A N 1
ATOM 1503 C CA . VAL A 1 197 ? -7.747 -5.402 27.155 1.00 83.62 197 VAL A CA 1
ATOM 1504 C C . VAL A 1 197 ? -7.144 -5.416 25.754 1.00 83.62 197 VAL A C 1
ATOM 1506 O O . VAL A 1 197 ? -7.756 -5.954 24.834 1.00 83.62 197 VAL A O 1
ATOM 1509 N N . SER A 1 198 ? -5.928 -4.891 25.581 1.00 87.44 198 SER A N 1
ATOM 1510 C CA . SER A 1 198 ? -5.255 -4.906 24.276 1.00 87.44 198 SER A CA 1
ATOM 1511 C C . SER A 1 198 ? -4.957 -6.324 23.787 1.00 87.44 198 SER A C 1
ATOM 1513 O O . SER A 1 198 ? -5.078 -6.588 22.594 1.00 87.44 198 SER A O 1
ATOM 1515 N N . GLN A 1 199 ? -4.663 -7.264 24.691 1.00 87.12 199 GLN A N 1
ATOM 1516 C CA . GLN A 1 199 ? -4.525 -8.686 24.353 1.00 87.12 199 GLN A CA 1
ATOM 1517 C C . GLN A 1 199 ? -5.830 -9.306 23.838 1.00 87.12 199 GLN A C 1
ATOM 1519 O O . GLN A 1 199 ? -5.786 -10.049 22.861 1.00 87.12 199 GLN A O 1
ATOM 1524 N N . LYS A 1 200 ? -6.981 -8.984 24.447 1.00 86.50 200 LYS A N 1
ATOM 1525 C CA . LYS A 1 200 ? -8.298 -9.440 23.963 1.00 86.50 200 LYS A CA 1
ATOM 1526 C C . LYS A 1 200 ? -8.660 -8.825 22.610 1.00 86.50 200 LYS A C 1
ATOM 1528 O O . LYS A 1 200 ? -9.181 -9.515 21.741 1.00 86.50 200 LYS A O 1
ATOM 1533 N N . LEU A 1 201 ? -8.380 -7.533 22.429 1.00 88.31 201 LEU A N 1
ATOM 1534 C CA . LEU A 1 201 ? -8.688 -6.814 21.190 1.00 88.31 201 LEU A CA 1
ATOM 1535 C C . LEU A 1 201 ? -7.737 -7.169 20.035 1.00 88.31 201 LEU A C 1
ATOM 1537 O O . LEU A 1 201 ? 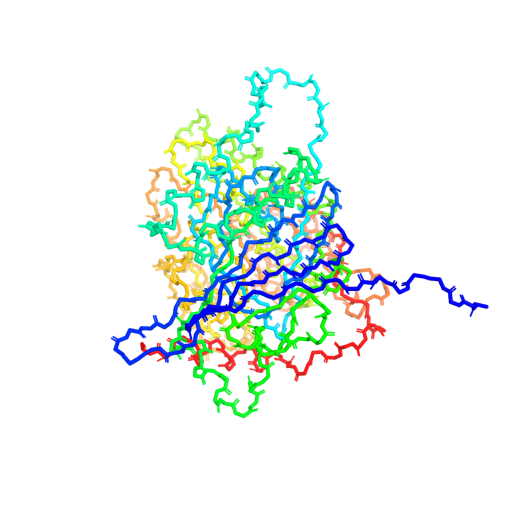-8.123 -7.074 18.872 1.00 88.31 201 LEU A O 1
ATOM 1541 N N . GLY A 1 202 ? -6.501 -7.575 20.336 1.00 90.12 202 GLY A N 1
ATOM 1542 C CA . GLY A 1 202 ? -5.477 -7.886 19.335 1.00 90.12 202 GLY A CA 1
ATOM 1543 C C . GLY A 1 202 ? -4.823 -6.653 18.698 1.00 90.12 202 GLY A C 1
ATOM 1544 O O . GLY A 1 202 ? -4.110 -6.780 17.698 1.00 90.12 202 GLY A O 1
ATOM 1545 N N . PHE A 1 203 ? -5.047 -5.464 19.264 1.00 91.75 203 PHE A N 1
ATOM 1546 C CA . PHE A 1 203 ? -4.471 -4.207 18.793 1.00 91.75 203 PHE A CA 1
ATOM 1547 C C . PHE A 1 203 ? -4.222 -3.202 19.924 1.00 91.75 203 PHE A C 1
ATOM 1549 O O . PHE A 1 203 ? -4.753 -3.323 21.029 1.00 91.75 203 PHE A O 1
ATOM 1556 N N . ASN A 1 204 ? -3.388 -2.200 19.640 1.00 90.88 204 ASN A N 1
ATOM 1557 C CA . ASN A 1 204 ? -3.115 -1.072 20.527 1.00 90.88 204 ASN A CA 1
ATOM 1558 C C . ASN A 1 204 ? -2.766 0.188 19.719 1.00 90.88 204 ASN A C 1
ATOM 1560 O O . ASN A 1 204 ? -2.540 0.122 18.509 1.00 90.88 204 ASN A O 1
ATOM 1564 N N . PHE A 1 205 ? -2.682 1.325 20.402 1.00 89.75 205 PHE A N 1
ATOM 1565 C CA . PHE A 1 205 ? -2.392 2.619 19.804 1.00 89.75 205 PHE A CA 1
ATOM 1566 C C . PHE A 1 205 ? -1.317 3.370 20.594 1.00 89.75 205 PHE A C 1
ATOM 1568 O O . PHE A 1 205 ? -1.185 3.209 21.811 1.00 89.75 205 PHE A O 1
ATOM 1575 N N . THR A 1 206 ? -0.586 4.240 19.905 1.00 87.56 206 THR A N 1
ATOM 1576 C CA . THR A 1 206 ? 0.207 5.307 20.526 1.00 87.56 206 THR A CA 1
ATOM 1577 C C . THR A 1 206 ? -0.226 6.650 19.972 1.00 87.56 206 THR A C 1
ATOM 1579 O O . THR A 1 206 ? -0.593 6.753 18.801 1.00 87.56 206 THR A O 1
ATOM 1582 N N . GLU A 1 207 ? -0.128 7.684 20.798 1.00 87.19 207 GLU A N 1
ATOM 1583 C CA . GLU A 1 207 ? -0.211 9.058 20.322 1.00 87.19 207 GLU A CA 1
ATOM 1584 C C . GLU A 1 207 ? 0.910 9.353 19.317 1.00 87.19 207 GLU A C 1
ATOM 1586 O O . GLU A 1 207 ? 2.032 8.849 19.437 1.00 87.19 207 GLU A O 1
ATOM 1591 N N . GLY A 1 208 ? 0.587 10.182 18.329 1.00 88.44 208 GLY A N 1
ATOM 1592 C CA . GLY A 1 208 ? 1.518 10.624 17.313 1.00 88.44 208 GLY A CA 1
ATOM 1593 C C . GLY A 1 208 ? 1.758 9.577 16.234 1.00 88.44 208 GLY A C 1
ATOM 1594 O O . GLY A 1 208 ? 1.306 8.432 16.279 1.00 88.44 208 GLY A O 1
ATOM 1595 N N . ASP A 1 209 ? 2.489 10.003 15.220 1.00 87.38 209 ASP A N 1
ATOM 1596 C CA . ASP A 1 209 ? 2.700 9.304 13.956 1.00 87.38 209 ASP A CA 1
ATOM 1597 C C . ASP A 1 209 ? 4.187 9.163 13.594 1.00 87.38 209 ASP A C 1
ATOM 1599 O O . ASP A 1 209 ? 4.526 8.643 12.530 1.00 87.38 209 ASP A O 1
ATOM 1603 N N . ALA A 1 210 ? 5.083 9.623 14.473 1.00 84.88 210 ALA A N 1
ATOM 1604 C CA . ALA A 1 210 ? 6.517 9.742 14.213 1.00 84.88 210 ALA A CA 1
ATOM 1605 C C . ALA A 1 210 ? 7.192 8.402 13.865 1.00 84.88 210 ALA A C 1
ATOM 1607 O O . ALA A 1 210 ? 8.179 8.367 13.115 1.00 84.88 210 ALA A O 1
ATOM 1608 N N . THR A 1 211 ? 6.657 7.310 14.417 1.00 81.56 211 THR A N 1
ATOM 1609 C CA . THR A 1 211 ? 7.111 5.930 14.201 1.00 81.56 211 THR A CA 1
ATOM 1610 C C . THR A 1 211 ? 6.358 5.222 13.078 1.00 81.56 211 THR A C 1
ATOM 1612 O O . THR A 1 211 ? 6.787 4.151 12.658 1.00 81.56 211 THR A O 1
ATOM 1615 N N . GLY A 1 212 ? 5.252 5.792 12.596 1.00 86.25 212 GLY A N 1
ATOM 1616 C CA . GLY A 1 212 ? 4.407 5.179 11.584 1.00 86.25 212 GLY A CA 1
ATOM 1617 C C . GLY A 1 212 ? 4.793 5.526 10.152 1.00 86.25 212 GLY A C 1
ATOM 1618 O O . GLY A 1 212 ? 5.790 6.197 9.876 1.00 86.25 212 GLY A O 1
ATOM 1619 N N . PHE A 1 213 ? 3.983 5.035 9.217 1.00 88.38 213 PHE A N 1
ATOM 1620 C CA . PHE A 1 213 ? 4.149 5.277 7.790 1.00 88.38 213 PHE A CA 1
ATOM 1621 C C . PHE A 1 213 ? 4.260 6.780 7.483 1.00 88.38 213 PHE A C 1
ATOM 1623 O O . PHE A 1 213 ? 3.392 7.586 7.850 1.00 88.38 213 PHE A O 1
ATOM 1630 N N . ARG A 1 214 ? 5.328 7.141 6.767 1.00 85.81 214 ARG A N 1
ATOM 1631 C CA . ARG A 1 214 ? 5.633 8.512 6.353 1.00 85.81 214 ARG A CA 1
ATOM 1632 C C . ARG A 1 214 ? 5.212 8.718 4.904 1.00 85.81 214 ARG A C 1
ATOM 1634 O O . ARG A 1 214 ? 5.717 8.037 4.015 1.00 85.81 214 ARG A O 1
ATOM 1641 N N . SER A 1 215 ? 4.309 9.663 4.681 1.00 87.88 215 SER A N 1
ATOM 1642 C CA . SER A 1 215 ? 4.014 10.223 3.363 1.00 87.88 215 SER A CA 1
ATOM 1643 C C . SER A 1 215 ? 4.762 11.547 3.197 1.00 87.88 215 SER A C 1
ATOM 1645 O O . SER A 1 215 ? 4.966 12.274 4.170 1.00 87.88 215 SER A O 1
ATOM 1647 N N . SER A 1 216 ? 5.195 11.853 1.973 1.00 89.75 216 SER A N 1
ATOM 1648 C CA . SER A 1 216 ? 5.754 13.163 1.624 1.00 89.75 216 SER A CA 1
ATOM 1649 C C . SER A 1 216 ? 4.744 13.995 0.837 1.00 89.75 216 SER A C 1
ATOM 1651 O O . SER A 1 216 ? 3.787 13.460 0.273 1.00 89.75 216 SER A O 1
ATOM 1653 N N . VAL A 1 217 ? 4.971 15.306 0.765 1.00 91.06 217 VAL A N 1
ATOM 1654 C CA . VAL A 1 217 ? 4.144 16.205 -0.051 1.00 91.06 217 VAL A CA 1
ATOM 1655 C C . VAL A 1 217 ? 4.247 15.827 -1.533 1.00 91.06 217 VAL A C 1
ATOM 1657 O O . VAL A 1 217 ? 3.242 15.815 -2.236 1.00 91.06 217 VAL A O 1
ATOM 1660 N N . GLU A 1 218 ? 5.431 15.426 -1.998 1.00 95.06 218 GLU A N 1
ATOM 1661 C CA . GLU A 1 218 ? 5.676 14.976 -3.372 1.00 95.06 218 GLU A CA 1
ATOM 1662 C C . GLU A 1 218 ? 4.875 13.718 -3.723 1.00 95.06 218 GLU A C 1
ATOM 1664 O O . GLU A 1 218 ? 4.399 13.599 -4.850 1.00 95.06 218 GLU A O 1
ATOM 1669 N N . MET A 1 219 ? 4.675 12.799 -2.768 1.00 95.06 219 MET A N 1
ATOM 1670 C CA . MET A 1 219 ? 3.806 11.633 -2.972 1.00 95.06 219 MET A CA 1
ATOM 1671 C C . MET A 1 219 ? 2.355 12.060 -3.220 1.00 95.06 219 MET A C 1
ATOM 1673 O O . MET A 1 219 ? 1.707 11.522 -4.118 1.00 95.06 219 MET A O 1
ATOM 1677 N N . SER A 1 220 ? 1.857 13.041 -2.461 1.00 92.75 220 SER A N 1
ATOM 1678 C CA . SER A 1 220 ? 0.511 13.596 -2.648 1.00 92.75 220 SER A CA 1
ATOM 1679 C C . SER A 1 220 ? 0.377 14.332 -3.981 1.00 92.75 220 SER A C 1
ATOM 1681 O O . SER A 1 220 ? -0.578 14.077 -4.708 1.00 92.75 220 SER A O 1
ATOM 1683 N N . ILE A 1 221 ? 1.361 15.161 -4.353 1.00 95.06 221 ILE A N 1
ATOM 1684 C CA . ILE A 1 221 ? 1.385 15.862 -5.649 1.00 95.06 221 ILE A CA 1
ATOM 1685 C C . ILE A 1 221 ? 1.366 14.858 -6.807 1.00 95.06 221 ILE A C 1
ATOM 1687 O O . ILE A 1 221 ? 0.597 15.022 -7.753 1.00 95.06 221 ILE A O 1
ATOM 1691 N N . LEU A 1 222 ? 2.183 13.801 -6.735 1.00 96.06 222 LEU A N 1
ATOM 1692 C CA . LEU A 1 222 ? 2.191 12.736 -7.737 1.00 96.06 222 LEU A CA 1
ATOM 1693 C C . LEU A 1 222 ? 0.822 12.052 -7.839 1.00 96.06 222 LEU A C 1
ATOM 1695 O O . LEU A 1 222 ? 0.343 11.807 -8.946 1.00 96.06 222 LEU A O 1
ATOM 1699 N N . ALA A 1 223 ? 0.202 11.734 -6.701 1.00 94.00 223 ALA A N 1
ATOM 1700 C CA . ALA A 1 223 ? -1.101 11.085 -6.680 1.00 94.00 223 ALA A CA 1
ATOM 1701 C C . ALA A 1 223 ? -2.182 11.968 -7.317 1.00 94.00 223 ALA A C 1
ATOM 1703 O O . ALA A 1 223 ? -2.902 11.502 -8.198 1.00 94.00 223 ALA A O 1
ATOM 1704 N N . ASP A 1 224 ? -2.245 13.245 -6.934 1.00 91.38 224 ASP A N 1
ATOM 1705 C CA . ASP A 1 224 ? -3.219 14.198 -7.467 1.00 91.38 224 ASP A CA 1
ATOM 1706 C C . ASP A 1 224 ? -2.985 14.438 -8.976 1.00 91.38 224 ASP A C 1
ATOM 1708 O O . ASP A 1 224 ? -3.935 14.481 -9.761 1.00 91.38 224 ASP A O 1
ATOM 1712 N N . LYS A 1 225 ? -1.721 14.473 -9.426 1.00 92.88 225 LYS A N 1
ATOM 1713 C CA . LYS A 1 225 ? -1.369 14.519 -10.855 1.00 92.88 225 LYS A CA 1
ATOM 1714 C C . LYS A 1 225 ? -1.839 13.279 -11.616 1.00 92.88 225 LYS A C 1
ATOM 1716 O O . LYS A 1 225 ? -2.378 13.391 -12.716 1.00 92.88 225 LYS A O 1
ATOM 1721 N N . TYR A 1 226 ? -1.645 12.092 -11.048 1.00 92.56 226 TYR A N 1
ATOM 1722 C CA . TYR A 1 226 ? -2.081 10.852 -11.682 1.00 92.56 226 TYR A CA 1
ATOM 1723 C C . TYR A 1 226 ? -3.615 10.770 -11.755 1.00 92.56 226 TYR A C 1
ATOM 1725 O O . TYR A 1 226 ? -4.155 10.423 -12.804 1.00 92.56 226 TYR A O 1
ATOM 1733 N N . VAL A 1 227 ? -4.322 11.195 -10.699 1.00 89.38 227 VAL A N 1
ATOM 1734 C CA . VAL A 1 227 ? -5.790 11.354 -10.676 1.00 89.38 227 VAL A CA 1
ATOM 1735 C C . VAL A 1 227 ? -6.279 12.296 -11.775 1.00 89.38 227 VAL A C 1
ATOM 1737 O O . VAL A 1 227 ? -7.255 11.986 -12.468 1.00 89.38 227 VAL A O 1
ATOM 1740 N N . TYR A 1 228 ? -5.609 13.438 -11.938 1.00 88.06 228 TYR A N 1
ATOM 1741 C CA . TYR A 1 228 ? -5.931 14.412 -12.974 1.00 88.06 228 TYR A CA 1
ATOM 1742 C C . TYR A 1 228 ? -5.792 13.803 -14.375 1.00 88.06 228 TYR A C 1
ATOM 1744 O O . TYR A 1 228 ? -6.732 13.883 -15.165 1.00 88.06 228 TYR A O 1
ATOM 1752 N N . ASN A 1 229 ? -4.677 13.119 -14.658 1.00 88.94 229 ASN A N 1
ATOM 1753 C CA . ASN A 1 229 ? -4.449 12.470 -15.953 1.00 88.94 229 ASN A CA 1
ATOM 1754 C C . ASN A 1 229 ? -5.509 11.397 -16.254 1.00 88.94 229 ASN A C 1
ATOM 1756 O O . ASN A 1 229 ? -6.098 11.412 -17.331 1.00 88.94 229 ASN A O 1
ATOM 1760 N N . ILE A 1 230 ? -5.841 10.547 -15.274 1.00 88.06 230 ILE A N 1
ATOM 1761 C CA . ILE A 1 230 ? -6.908 9.539 -15.411 1.00 88.06 230 ILE A CA 1
ATOM 1762 C C . ILE A 1 230 ? -8.254 10.198 -15.742 1.00 88.06 230 ILE A C 1
ATOM 1764 O O . ILE A 1 230 ? -9.015 9.702 -16.571 1.00 88.06 230 ILE A O 1
ATOM 1768 N N . SER A 1 231 ? -8.570 11.314 -15.082 1.00 83.88 231 SER A N 1
ATOM 1769 C CA . SER A 1 231 ? -9.843 12.014 -15.279 1.00 83.88 231 SER A CA 1
ATOM 1770 C C . SER A 1 231 ? -9.919 12.709 -16.635 1.00 83.88 231 SER A C 1
ATOM 1772 O O . SER A 1 231 ? -10.969 12.673 -17.274 1.00 83.88 231 SER A O 1
ATOM 1774 N N . LYS A 1 232 ? -8.808 13.291 -17.095 1.00 80.56 232 LYS A N 1
ATOM 1775 C CA . LYS A 1 232 ? -8.688 13.891 -18.426 1.00 80.56 232 LYS A CA 1
ATOM 1776 C C . LYS A 1 232 ? -8.930 12.856 -19.528 1.00 80.56 232 LYS A C 1
ATOM 1778 O O . LYS A 1 232 ? -9.705 13.120 -20.446 1.00 80.56 232 LYS A O 1
ATOM 1783 N N . ASP A 1 233 ? -8.329 11.676 -19.391 1.00 71.75 233 ASP A N 1
ATOM 1784 C CA . ASP A 1 233 ? -8.452 10.595 -20.372 1.00 71.75 233 ASP A CA 1
ATOM 1785 C C . ASP A 1 233 ? -9.877 10.006 -20.389 1.00 71.75 233 ASP A C 1
ATOM 1787 O O . ASP A 1 233 ? -10.403 9.686 -21.449 1.00 71.75 233 ASP A O 1
ATOM 1791 N N . SER A 1 234 ? -10.572 9.957 -19.245 1.00 65.75 234 SER A N 1
ATOM 1792 C CA . SER A 1 234 ? -11.927 9.378 -19.136 1.00 65.75 234 SER A CA 1
ATOM 1793 C C . SER A 1 234 ? -13.057 10.117 -19.877 1.00 65.75 234 SER A C 1
ATOM 1795 O O . SER A 1 234 ? -14.204 9.684 -19.811 1.00 65.75 234 SER A O 1
ATOM 1797 N N . SER A 1 235 ? -12.762 11.228 -20.558 1.00 59.59 235 SER A N 1
ATOM 1798 C CA . SER A 1 235 ? -13.744 12.001 -21.335 1.00 59.59 235 SER A CA 1
ATOM 1799 C C . SER A 1 235 ? -14.099 11.382 -22.696 1.00 59.59 235 SER A C 1
ATOM 1801 O O . SER A 1 235 ? -15.074 11.803 -23.317 1.00 59.59 235 SER A O 1
ATOM 1803 N N . ASP A 1 236 ? -13.358 10.364 -23.138 1.00 57.06 236 ASP A N 1
ATOM 1804 C CA . ASP A 1 236 ? -13.585 9.642 -24.390 1.00 57.06 236 ASP A CA 1
ATOM 1805 C C . ASP A 1 236 ? -13.306 8.141 -24.170 1.00 57.06 236 ASP A C 1
ATOM 1807 O O . ASP A 1 236 ? -12.203 7.751 -23.791 1.00 57.06 236 ASP A O 1
ATOM 1811 N N . ASP A 1 237 ? -14.318 7.288 -24.380 1.00 56.50 237 ASP A N 1
ATOM 1812 C CA . ASP A 1 237 ? -14.260 5.828 -24.161 1.00 56.50 237 ASP A CA 1
ATOM 1813 C C . ASP A 1 237 ? -13.223 5.114 -25.057 1.00 56.50 237 ASP A C 1
ATOM 1815 O O . ASP A 1 237 ? -12.912 3.937 -24.848 1.00 56.50 237 ASP A O 1
ATOM 1819 N N . THR A 1 238 ? -12.670 5.813 -26.053 1.00 53.56 238 THR A N 1
ATOM 1820 C CA . THR A 1 238 ? -11.622 5.301 -26.946 1.00 53.56 238 THR A CA 1
ATOM 1821 C C . THR A 1 238 ? -10.197 5.598 -26.467 1.00 53.56 238 THR A C 1
ATOM 1823 O O . THR A 1 238 ? -9.230 5.105 -27.061 1.00 53.56 238 THR A O 1
ATOM 1826 N N . THR A 1 239 ? -10.026 6.365 -25.384 1.00 64.19 239 THR A N 1
ATOM 1827 C CA . THR A 1 239 ? -8.702 6.792 -24.918 1.00 64.19 239 THR A CA 1
ATOM 1828 C C . THR A 1 239 ? -7.923 5.668 -24.236 1.00 64.19 239 THR A C 1
ATOM 1830 O O . THR A 1 239 ? -8.438 4.727 -23.624 1.00 64.19 239 THR A O 1
ATOM 1833 N N . LYS A 1 240 ? -6.600 5.744 -24.380 1.00 78.94 240 LYS A N 1
ATOM 1834 C CA . LYS A 1 240 ? -5.660 4.781 -23.811 1.00 78.94 240 LYS A CA 1
ATOM 1835 C C . LYS A 1 240 ? -5.593 4.985 -22.285 1.00 78.94 240 LYS A C 1
ATOM 1837 O O . LYS A 1 240 ? -5.375 6.113 -21.861 1.00 78.94 240 LYS A O 1
ATOM 1842 N N . PRO A 1 241 ? -5.681 3.929 -21.453 1.00 85.50 241 PRO A N 1
ATOM 1843 C CA . PRO A 1 241 ? -5.630 4.073 -19.993 1.00 85.50 241 PRO A CA 1
ATOM 1844 C C . PRO A 1 241 ? -4.287 4.647 -19.521 1.00 85.50 241 PRO A C 1
ATOM 1846 O O . PRO A 1 241 ? -3.241 4.181 -19.987 1.00 85.50 241 PRO A O 1
ATOM 1849 N N . THR A 1 242 ? -4.300 5.580 -18.564 1.00 93.19 242 THR A N 1
ATOM 1850 C CA . THR A 1 242 ? -3.090 6.213 -18.011 1.00 93.19 242 THR A CA 1
ATOM 1851 C C . THR A 1 242 ? -2.186 5.196 -17.296 1.00 93.19 242 THR A C 1
ATOM 1853 O O . THR A 1 242 ? -2.618 4.463 -16.398 1.00 93.19 242 THR A O 1
ATOM 1856 N N . ARG A 1 243 ? -0.901 5.163 -17.663 1.00 96.94 243 ARG A N 1
ATOM 1857 C CA . ARG A 1 243 ? 0.119 4.234 -17.150 1.00 96.94 243 ARG A CA 1
ATOM 1858 C C . ARG A 1 243 ? 1.193 4.980 -16.360 1.00 96.94 243 ARG A C 1
ATOM 1860 O O . ARG A 1 243 ? 1.816 5.905 -16.877 1.00 96.94 243 ARG A O 1
ATOM 1867 N N . LEU A 1 244 ? 1.451 4.535 -15.138 1.00 98.50 244 LEU A N 1
ATOM 1868 C CA . LEU A 1 244 ? 2.486 5.051 -14.248 1.00 98.50 244 LEU A CA 1
ATOM 1869 C C . LEU A 1 244 ? 3.521 3.961 -13.969 1.00 98.50 244 LEU A C 1
ATOM 1871 O O . LEU A 1 244 ? 3.158 2.885 -13.512 1.00 98.50 244 LEU A O 1
ATOM 1875 N N . LEU A 1 245 ? 4.803 4.236 -14.190 1.00 98.75 245 LEU A N 1
ATOM 1876 C CA . LEU A 1 245 ? 5.897 3.328 -13.836 1.00 98.75 245 LEU A CA 1
ATOM 1877 C C . LEU A 1 245 ? 6.652 3.844 -12.607 1.00 98.75 245 LEU A C 1
ATOM 1879 O O . LEU A 1 245 ? 6.999 5.022 -12.540 1.00 98.75 245 LEU A O 1
ATOM 1883 N N . LEU A 1 246 ? 6.916 2.964 -11.639 1.00 98.62 246 LEU A N 1
ATOM 1884 C CA . LEU A 1 246 ? 7.647 3.285 -10.411 1.00 98.62 246 LEU A CA 1
ATOM 1885 C C . LEU A 1 246 ? 9.095 2.805 -10.517 1.00 98.62 246 LEU A C 1
ATOM 1887 O O . LEU A 1 246 ? 9.337 1.605 -10.469 1.00 98.62 246 LEU A O 1
ATOM 1891 N N . ALA A 1 247 ? 10.055 3.725 -10.593 1.00 97.94 247 ALA A N 1
ATOM 1892 C CA . ALA A 1 247 ? 11.477 3.416 -10.727 1.00 97.94 247 ALA A CA 1
ATOM 1893 C C . ALA A 1 247 ? 12.287 3.922 -9.525 1.00 97.94 247 ALA A C 1
ATOM 1895 O O . ALA A 1 247 ? 11.951 4.919 -8.891 1.00 97.94 247 ALA A O 1
ATOM 1896 N N . GLY A 1 248 ? 13.385 3.243 -9.197 1.00 96.62 248 GLY A N 1
ATOM 1897 C CA . GLY A 1 248 ? 14.283 3.658 -8.117 1.00 96.62 248 GLY A CA 1
ATOM 1898 C C . GLY A 1 248 ? 15.093 2.501 -7.533 1.00 96.62 248 GLY A C 1
ATOM 1899 O O . GLY A 1 248 ? 14.739 1.332 -7.731 1.00 96.62 248 GLY A O 1
ATOM 1900 N N . PRO A 1 249 ? 16.160 2.791 -6.771 1.00 94.75 249 PRO A N 1
ATOM 1901 C CA . PRO A 1 249 ? 17.021 1.759 -6.206 1.00 94.75 249 PRO A CA 1
ATOM 1902 C C . PRO A 1 249 ? 16.304 0.888 -5.170 1.00 94.75 249 PRO A C 1
ATOM 1904 O O . PRO A 1 249 ? 15.184 1.163 -4.710 1.00 94.75 249 PRO A O 1
ATOM 1907 N N . LYS A 1 250 ? 16.946 -0.227 -4.815 1.00 91.12 250 LYS A N 1
ATOM 1908 C CA . LYS A 1 250 ? 16.491 -1.097 -3.727 1.00 91.12 250 LYS A CA 1
ATOM 1909 C C . LYS A 1 250 ? 16.334 -0.289 -2.433 1.00 91.12 250 LYS A C 1
ATOM 1911 O O . LYS A 1 250 ? 17.126 0.601 -2.145 1.00 91.12 250 LYS A O 1
ATOM 1916 N N . SER A 1 251 ? 15.294 -0.603 -1.661 1.00 88.69 251 SER A N 1
ATOM 1917 C CA . SER A 1 251 ? 14.987 0.050 -0.379 1.00 88.69 251 SER A CA 1
ATOM 1918 C C . SER A 1 251 ? 14.675 1.555 -0.448 1.00 88.69 251 SER A C 1
ATOM 1920 O O . SER A 1 251 ? 14.599 2.200 0.591 1.00 88.69 251 SER A O 1
ATOM 1922 N N . ALA A 1 252 ? 14.421 2.119 -1.636 1.00 91.94 252 ALA A N 1
ATOM 1923 C CA . ALA A 1 252 ? 14.033 3.526 -1.783 1.00 91.94 252 ALA A CA 1
ATOM 1924 C C . ALA A 1 252 ? 12.570 3.829 -1.398 1.00 91.94 252 ALA A C 1
ATOM 1926 O O . ALA A 1 252 ? 12.194 4.989 -1.310 1.00 91.94 252 ALA A O 1
ATOM 1927 N N . GLY A 1 253 ? 11.736 2.806 -1.173 1.00 92.81 253 GLY A N 1
ATOM 1928 C CA . GLY A 1 253 ? 10.321 2.985 -0.818 1.00 92.81 253 GLY A CA 1
ATOM 1929 C C . GLY A 1 253 ? 9.322 2.799 -1.968 1.00 92.81 253 GLY A C 1
ATOM 1930 O O . GLY A 1 253 ? 8.183 3.230 -1.839 1.00 92.81 253 GLY A O 1
ATOM 1931 N N . LYS A 1 254 ? 9.698 2.125 -3.066 1.00 95.44 254 LYS A N 1
ATOM 1932 C CA . LYS A 1 254 ? 8.797 1.852 -4.208 1.00 95.44 254 LYS A CA 1
ATOM 1933 C C . LYS A 1 254 ? 7.497 1.147 -3.808 1.00 95.44 254 LYS A C 1
ATOM 1935 O O . LYS A 1 254 ? 6.427 1.651 -4.115 1.00 95.44 254 LYS A O 1
ATOM 1940 N N . SER A 1 255 ? 7.572 0.050 -3.053 1.00 94.31 255 SER A N 1
ATOM 1941 C CA . SER A 1 255 ? 6.379 -0.675 -2.582 1.00 94.31 255 SER A CA 1
ATOM 1942 C C . SER A 1 255 ? 5.504 0.175 -1.650 1.00 94.31 255 SER A C 1
ATOM 1944 O O . SER A 1 255 ? 4.281 0.068 -1.666 1.00 94.31 255 SER A O 1
ATOM 1946 N N . SER A 1 256 ? 6.119 1.057 -0.853 1.00 94.69 256 SER A N 1
ATOM 1947 C CA . SER A 1 256 ? 5.399 2.028 -0.019 1.00 94.69 256 SER A CA 1
ATOM 1948 C C . SER A 1 256 ? 4.658 3.058 -0.870 1.00 94.69 256 SER A C 1
ATOM 1950 O O . SER A 1 256 ? 3.497 3.353 -0.596 1.00 94.69 256 SER A O 1
ATOM 1952 N N . LEU A 1 257 ? 5.310 3.572 -1.918 1.00 97.00 257 LEU A N 1
ATOM 1953 C CA . LEU A 1 257 ? 4.705 4.491 -2.877 1.00 97.00 257 LEU A CA 1
ATOM 1954 C C . LEU A 1 257 ? 3.563 3.821 -3.649 1.00 97.00 257 LEU A C 1
ATOM 1956 O O . LEU A 1 257 ? 2.503 4.418 -3.785 1.00 97.00 257 LEU A O 1
ATOM 1960 N N . LEU A 1 258 ? 3.743 2.573 -4.089 1.00 97.62 258 LEU A N 1
ATOM 1961 C CA . LEU A 1 258 ? 2.704 1.791 -4.758 1.00 97.62 258 LEU A CA 1
ATOM 1962 C C . LEU A 1 258 ? 1.448 1.681 -3.894 1.00 97.62 258 LEU A C 1
ATOM 1964 O O . LEU A 1 258 ? 0.365 2.050 -4.343 1.00 97.62 258 LEU A O 1
ATOM 1968 N N . ARG A 1 259 ? 1.595 1.224 -2.643 1.00 96.19 259 ARG A N 1
ATOM 1969 C CA . ARG A 1 259 ? 0.467 1.091 -1.711 1.00 96.19 259 ARG A CA 1
ATOM 1970 C C . ARG A 1 259 ? -0.201 2.436 -1.438 1.00 96.19 259 ARG A C 1
ATOM 1972 O O . ARG A 1 259 ? -1.423 2.512 -1.482 1.00 96.19 259 ARG A O 1
ATOM 1979 N N . PHE A 1 260 ? 0.586 3.496 -1.239 1.00 96.50 260 PHE A N 1
ATOM 1980 C CA . PHE A 1 260 ? 0.065 4.853 -1.063 1.00 96.50 260 PHE A CA 1
ATOM 1981 C C . PHE A 1 260 ? -0.763 5.321 -2.265 1.00 96.50 260 PHE A C 1
ATOM 1983 O O . PHE A 1 260 ? -1.889 5.776 -2.086 1.00 96.50 260 PHE A O 1
ATOM 1990 N N . LEU A 1 261 ? -0.236 5.180 -3.485 1.00 96.44 261 LEU A N 1
ATOM 1991 C CA . LEU A 1 261 ? -0.917 5.598 -4.710 1.00 96.44 261 LEU A CA 1
ATOM 1992 C C . LEU A 1 261 ? -2.206 4.810 -4.922 1.00 96.44 261 LEU A C 1
ATOM 1994 O O . LEU A 1 261 ? -3.251 5.414 -5.139 1.00 96.44 261 LEU A O 1
ATOM 1998 N N . VAL A 1 262 ? -2.154 3.480 -4.801 1.00 95.56 262 VAL A N 1
ATOM 1999 C CA . VAL A 1 262 ? -3.339 2.616 -4.913 1.00 95.56 262 VAL A CA 1
ATOM 2000 C C . VAL A 1 262 ? -4.418 3.063 -3.930 1.00 95.56 262 VAL A C 1
ATOM 2002 O O . VAL A 1 262 ? -5.547 3.327 -4.329 1.00 95.56 262 VAL A O 1
ATOM 2005 N N . ASN A 1 263 ? -4.066 3.229 -2.659 1.00 94.75 263 ASN A N 1
ATOM 2006 C CA . ASN A 1 263 ? -4.987 3.662 -1.612 1.00 94.75 263 ASN A CA 1
ATOM 2007 C C . ASN A 1 263 ? -5.610 5.033 -1.882 1.00 94.75 263 ASN A C 1
ATOM 2009 O O . ASN A 1 263 ? -6.824 5.216 -1.744 1.00 94.75 263 ASN A O 1
ATOM 2013 N N . ARG A 1 264 ? -4.775 5.987 -2.291 1.00 92.31 264 ARG A N 1
ATOM 2014 C CA . ARG A 1 264 ? -5.169 7.362 -2.583 1.00 92.31 264 ARG A CA 1
ATOM 2015 C C . ARG A 1 264 ? -6.150 7.427 -3.745 1.00 92.31 264 ARG A C 1
ATOM 2017 O O . ARG A 1 264 ? -7.225 8.002 -3.606 1.00 92.31 264 ARG A O 1
ATOM 2024 N N . LEU A 1 265 ? -5.841 6.733 -4.835 1.00 90.69 265 LEU A N 1
ATOM 2025 C CA . LEU A 1 265 ? -6.708 6.620 -6.005 1.00 90.69 265 LEU A CA 1
ATOM 2026 C C . LEU A 1 265 ? -8.036 5.940 -5.655 1.00 90.69 265 LEU A C 1
ATOM 2028 O O . LEU A 1 265 ? -9.101 6.445 -6.008 1.00 90.69 265 LEU A O 1
ATOM 2032 N N . LEU A 1 266 ? -7.988 4.820 -4.924 1.00 90.69 266 LEU A N 1
ATOM 2033 C CA . LEU A 1 266 ? -9.188 4.053 -4.591 1.00 90.69 266 LEU A CA 1
ATOM 2034 C C . LEU A 1 266 ? -10.181 4.819 -3.715 1.00 90.69 266 LEU A C 1
ATOM 2036 O O . LEU A 1 266 ? -11.373 4.546 -3.787 1.00 90.69 266 LEU A O 1
ATOM 2040 N N . THR A 1 267 ? -9.698 5.766 -2.911 1.00 87.56 267 THR A N 1
ATOM 2041 C CA . THR A 1 267 ? -10.530 6.530 -1.971 1.00 87.56 267 THR A CA 1
ATOM 2042 C C . THR A 1 267 ? -10.881 7.936 -2.457 1.00 87.56 267 THR A C 1
ATOM 2044 O O . THR A 1 267 ? -11.950 8.436 -2.117 1.00 87.56 267 THR A O 1
ATOM 2047 N N . GLN A 1 268 ? -10.062 8.561 -3.313 1.00 79.31 268 GLN A N 1
ATOM 2048 C CA . GLN A 1 268 ? -10.406 9.845 -3.943 1.00 79.31 268 GLN A CA 1
ATOM 2049 C C . GLN A 1 268 ? -11.492 9.707 -5.017 1.00 79.31 268 GLN A C 1
ATOM 2051 O O . GLN A 1 268 ? -12.340 10.588 -5.143 1.00 79.31 268 GLN A O 1
ATOM 2056 N N . PHE A 1 269 ? -11.514 8.607 -5.776 1.00 69.94 269 PHE A N 1
ATOM 2057 C CA . PHE A 1 269 ? -12.549 8.387 -6.795 1.00 69.94 269 PHE A CA 1
ATOM 2058 C C . PHE A 1 269 ? -13.851 7.780 -6.244 1.00 69.94 269 PHE A C 1
ATOM 2060 O O . PHE A 1 269 ? -14.777 7.559 -7.023 1.00 69.94 269 PHE A O 1
ATOM 2067 N N . SER A 1 270 ? -13.974 7.546 -4.931 1.00 59.06 270 SER A N 1
ATOM 2068 C CA . SER A 1 270 ? -15.178 6.955 -4.316 1.00 59.06 270 SER A CA 1
ATOM 2069 C C . SER A 1 270 ? -16.464 7.767 -4.526 1.00 59.06 270 SER A C 1
ATOM 2071 O O . SER A 1 270 ? -17.554 7.237 -4.350 1.00 59.06 270 SER A O 1
ATOM 2073 N N . ASN A 1 271 ? -16.357 9.031 -4.949 1.00 56.12 271 ASN A N 1
ATOM 2074 C CA . ASN A 1 271 ? -17.492 9.870 -5.348 1.00 56.12 271 ASN A CA 1
ATOM 2075 C C . ASN A 1 271 ? -18.117 9.490 -6.705 1.00 56.12 271 ASN A C 1
ATOM 2077 O O . ASN A 1 271 ? -19.108 10.094 -7.115 1.00 56.12 271 ASN A O 1
ATOM 2081 N N . ARG A 1 272 ? -17.552 8.523 -7.438 1.00 62.84 272 ARG A N 1
ATOM 2082 C CA . ARG A 1 272 ? -18.087 8.068 -8.729 1.00 62.84 272 ARG A CA 1
ATOM 2083 C C . ARG A 1 272 ? -19.039 6.884 -8.531 1.00 62.84 272 ARG A C 1
ATOM 2085 O O . ARG A 1 272 ? -18.831 6.050 -7.659 1.00 62.84 272 ARG A O 1
ATOM 2092 N N . ARG A 1 273 ? -20.063 6.771 -9.394 1.00 56.16 273 ARG A N 1
ATOM 2093 C CA . ARG A 1 273 ? -21.064 5.673 -9.378 1.00 56.16 273 ARG A CA 1
ATOM 2094 C C . ARG A 1 273 ? -20.447 4.266 -9.437 1.00 56.16 273 ARG A C 1
ATOM 2096 O O . ARG A 1 273 ? -21.121 3.299 -9.101 1.00 56.16 273 ARG A O 1
ATOM 2103 N N . ILE A 1 274 ? -19.196 4.151 -9.879 1.00 58.50 274 ILE A N 1
ATOM 2104 C CA . ILE A 1 274 ? -18.436 2.904 -9.937 1.00 58.50 274 ILE A CA 1
ATOM 2105 C C . ILE A 1 274 ? -17.118 3.136 -9.186 1.00 58.50 274 ILE A C 1
ATOM 2107 O O . ILE A 1 274 ? -16.394 4.071 -9.545 1.00 58.50 274 ILE A O 1
ATOM 2111 N N . PRO A 1 275 ? -16.785 2.312 -8.174 1.00 61.59 275 PRO A N 1
ATOM 2112 C CA . PRO A 1 275 ? -15.518 2.436 -7.474 1.00 61.59 275 PRO A CA 1
ATOM 2113 C C . PRO A 1 275 ? -14.355 2.198 -8.449 1.00 61.59 275 PRO A C 1
ATOM 2115 O O . PRO A 1 275 ? -14.426 1.298 -9.296 1.00 61.59 275 PRO A O 1
ATOM 2118 N N . PRO A 1 276 ? -13.279 2.991 -8.348 1.00 78.62 276 PRO A N 1
ATOM 2119 C CA . PRO A 1 276 ? -12.104 2.836 -9.201 1.00 78.62 276 PRO A CA 1
ATOM 2120 C C . PRO A 1 276 ? -11.522 1.418 -9.095 1.00 78.62 276 PRO A C 1
ATOM 2122 O O . PRO A 1 276 ? -11.478 0.812 -8.025 1.00 78.62 276 PRO A O 1
ATOM 2125 N N . ARG A 1 277 ? -11.037 0.894 -10.222 1.00 90.25 277 ARG A N 1
ATOM 2126 C CA . ARG A 1 277 ? -10.198 -0.310 -10.287 1.00 90.25 277 ARG A CA 1
ATOM 2127 C C . ARG A 1 277 ? -8.834 0.102 -10.809 1.00 90.25 277 ARG A C 1
ATOM 2129 O O . ARG A 1 277 ? -8.768 0.907 -11.734 1.00 90.25 277 ARG A O 1
ATOM 2136 N N . ILE A 1 278 ? -7.772 -0.460 -10.248 1.00 94.44 278 ILE A N 1
ATOM 2137 C CA . ILE A 1 278 ? -6.393 -0.154 -10.642 1.00 94.44 278 ILE A CA 1
ATOM 2138 C C . ILE A 1 278 ? -5.713 -1.461 -11.018 1.00 94.44 278 ILE A C 1
ATOM 2140 O O . ILE A 1 278 ? -5.770 -2.425 -10.255 1.00 94.44 278 ILE A O 1
ATOM 2144 N N . ALA A 1 279 ? -5.085 -1.502 -12.187 1.00 97.50 279 ALA A N 1
ATOM 2145 C CA . ALA A 1 279 ? -4.197 -2.591 -12.548 1.00 97.50 279 ALA A CA 1
ATOM 2146 C C . ALA A 1 279 ? -2.808 -2.344 -11.959 1.00 97.50 279 ALA A C 1
ATOM 2148 O O . ALA A 1 279 ? -2.276 -1.238 -12.036 1.00 97.50 279 ALA A O 1
ATOM 2149 N N . VAL A 1 280 ? -2.203 -3.393 -11.417 1.00 98.50 280 VAL A N 1
ATOM 2150 C CA . VAL A 1 280 ? -0.796 -3.419 -11.032 1.00 98.50 280 VAL A CA 1
ATOM 2151 C C . VAL A 1 280 ? -0.097 -4.495 -11.847 1.00 98.50 280 VAL A C 1
ATOM 2153 O O . VAL A 1 280 ? -0.459 -5.667 -11.750 1.00 98.50 280 VAL A O 1
ATOM 2156 N N . LEU A 1 281 ? 0.893 -4.087 -12.641 1.00 98.69 281 LEU A N 1
ATOM 2157 C CA . LEU A 1 281 ? 1.869 -4.985 -13.251 1.00 98.69 281 LEU A CA 1
ATOM 2158 C C . LEU A 1 281 ? 3.094 -5.024 -12.343 1.00 98.69 281 LEU A C 1
ATOM 2160 O O . LEU A 1 281 ? 3.783 -4.014 -12.195 1.00 98.69 281 LEU A O 1
ATOM 2164 N N . ASP A 1 282 ? 3.352 -6.172 -11.731 1.00 98.12 282 ASP A N 1
ATOM 2165 C CA . ASP A 1 282 ? 4.495 -6.360 -10.852 1.00 98.12 282 ASP A CA 1
ATOM 2166 C C . ASP A 1 282 ? 5.636 -7.073 -11.574 1.00 98.12 282 ASP A C 1
ATOM 2168 O O . ASP A 1 282 ? 5.534 -8.249 -11.930 1.00 98.12 282 ASP A O 1
ATOM 2172 N N . CYS A 1 283 ? 6.719 -6.334 -11.801 1.00 97.56 283 CYS A N 1
ATOM 2173 C CA . CYS A 1 283 ? 7.913 -6.803 -12.488 1.00 97.56 283 CYS A CA 1
ATOM 2174 C C . CYS A 1 283 ? 9.034 -7.202 -11.506 1.00 97.56 283 CYS A C 1
ATOM 2176 O O . CYS A 1 283 ? 10.106 -7.613 -11.964 1.00 97.56 283 CYS A O 1
ATOM 2178 N N . ASP A 1 284 ? 8.850 -7.051 -10.186 1.00 96.12 284 ASP A N 1
ATOM 2179 C CA . ASP A 1 284 ? 9.856 -7.409 -9.176 1.00 96.12 284 ASP A CA 1
ATOM 2180 C C . ASP A 1 284 ? 9.707 -8.874 -8.740 1.00 96.12 284 ASP A C 1
ATOM 2182 O O . ASP A 1 284 ? 8.974 -9.212 -7.818 1.00 96.12 284 ASP A O 1
ATOM 2186 N N . VAL A 1 285 ? 10.478 -9.761 -9.371 1.00 95.19 285 VAL A N 1
ATOM 2187 C CA . VAL A 1 285 ? 10.515 -11.193 -9.015 1.00 95.19 285 VAL A CA 1
ATOM 2188 C C . VAL A 1 285 ? 11.163 -11.466 -7.653 1.00 95.19 285 VAL A C 1
ATOM 2190 O O . VAL A 1 285 ? 11.018 -12.556 -7.099 1.00 95.19 285 VAL A O 1
ATOM 2193 N N . GLY A 1 286 ? 11.913 -10.512 -7.099 1.00 94.19 286 GLY A N 1
ATOM 2194 C CA . GLY A 1 286 ? 12.615 -10.681 -5.833 1.00 94.19 286 GLY A CA 1
ATOM 2195 C C . GLY A 1 286 ? 11.691 -10.479 -4.637 1.00 94.19 286 GLY A C 1
ATOM 2196 O O . GLY A 1 286 ? 11.712 -11.285 -3.703 1.00 94.19 286 GLY A O 1
ATOM 2197 N N . GLN A 1 287 ? 10.904 -9.403 -4.657 1.00 92.75 287 GLN A N 1
ATOM 2198 C CA . GLN A 1 287 ? 9.943 -9.049 -3.607 1.00 92.75 287 GLN A CA 1
ATOM 2199 C C . GLN A 1 287 ? 8.625 -8.529 -4.210 1.00 92.75 287 GLN A C 1
ATOM 2201 O O . GLN A 1 287 ? 8.319 -7.345 -4.051 1.00 92.75 287 GLN A O 1
ATOM 2206 N N . PRO A 1 288 ? 7.856 -9.398 -4.890 1.00 94.62 288 PRO A N 1
ATOM 2207 C CA . PRO A 1 288 ? 6.565 -9.017 -5.448 1.00 94.62 288 PRO A CA 1
ATOM 2208 C C . PRO A 1 288 ? 5.561 -8.646 -4.348 1.00 94.62 288 PRO A C 1
ATOM 2210 O O . PRO A 1 288 ? 5.655 -9.095 -3.204 1.00 94.62 288 PRO A O 1
ATOM 2213 N N . GLU A 1 289 ? 4.592 -7.813 -4.706 1.00 94.88 289 GLU A N 1
ATOM 2214 C CA . GLU A 1 289 ? 3.589 -7.256 -3.806 1.00 94.88 289 GLU A CA 1
ATOM 2215 C C . GLU A 1 289 ? 2.406 -8.213 -3.604 1.00 94.88 289 GLU A C 1
ATOM 2217 O O . GLU A 1 289 ? 1.950 -8.364 -2.477 1.00 94.88 289 GLU A O 1
ATOM 2222 N N . PHE A 1 290 ? 1.917 -8.876 -4.662 1.00 94.44 290 PHE A N 1
ATOM 2223 C CA . PHE A 1 290 ? 0.653 -9.646 -4.642 1.00 94.44 290 PHE A CA 1
ATOM 2224 C C . PHE A 1 290 ? 0.796 -11.136 -4.960 1.00 94.44 290 PHE A C 1
ATOM 2226 O O . PHE A 1 290 ? -0.204 -11.819 -5.160 1.00 94.44 290 PHE A O 1
ATOM 2233 N N . THR A 1 291 ? 2.016 -11.644 -5.073 1.00 94.56 291 THR A N 1
ATOM 2234 C CA . THR A 1 291 ? 2.290 -13.041 -5.428 1.00 94.56 291 THR A CA 1
ATOM 2235 C C . THR A 1 291 ? 3.504 -13.548 -4.652 1.00 94.56 291 THR A C 1
ATOM 2237 O O . THR A 1 291 ? 4.268 -12.736 -4.131 1.00 94.56 291 THR A O 1
ATOM 2240 N N . PRO A 1 292 ? 3.743 -14.868 -4.585 1.00 94.06 292 PRO A N 1
ATOM 2241 C CA . PRO A 1 292 ? 5.018 -15.404 -4.116 1.00 94.06 292 PRO A CA 1
ATOM 2242 C C . PRO A 1 292 ? 6.209 -14.899 -4.942 1.00 94.06 292 PRO A C 1
ATOM 2244 O O . PRO A 1 292 ? 6.052 -14.426 -6.071 1.00 94.06 292 PRO A O 1
ATOM 2247 N N . CYS A 1 293 ? 7.418 -15.014 -4.390 1.00 94.12 293 CYS A N 1
ATOM 2248 C CA . CYS A 1 293 ? 8.640 -14.639 -5.098 1.00 94.12 293 CYS A CA 1
ATOM 2249 C C . CYS A 1 293 ? 8.862 -15.492 -6.361 1.00 94.12 293 CYS A C 1
ATOM 2251 O O . CYS A 1 293 ? 8.390 -16.620 -6.480 1.00 94.12 293 CYS A O 1
ATOM 2253 N N . GLY A 1 294 ? 9.590 -14.930 -7.322 1.00 95.75 294 GLY A N 1
ATOM 2254 C CA . GLY A 1 294 ? 9.821 -15.535 -8.631 1.00 95.75 294 GLY A CA 1
ATOM 2255 C C . GLY A 1 294 ? 8.679 -15.350 -9.627 1.00 95.75 294 GLY A C 1
ATOM 2256 O O . GLY A 1 294 ? 8.709 -15.957 -10.693 1.00 95.75 294 GLY A O 1
ATOM 2257 N N . MET A 1 295 ? 7.687 -14.520 -9.306 1.00 96.50 295 MET A N 1
ATOM 2258 C CA . MET A 1 295 ? 6.536 -14.253 -10.165 1.00 96.50 295 MET A CA 1
ATOM 2259 C C . MET A 1 295 ? 6.642 -12.879 -10.829 1.00 96.50 295 MET A C 1
ATOM 2261 O O . MET A 1 295 ? 7.052 -11.907 -10.199 1.00 96.50 295 MET A O 1
ATOM 2265 N N . VAL A 1 296 ? 6.211 -12.806 -12.086 1.00 98.19 296 VAL A N 1
ATOM 2266 C CA . VAL A 1 296 ? 5.727 -11.568 -12.717 1.00 98.19 296 VAL A CA 1
ATOM 2267 C C . VAL A 1 296 ? 4.210 -11.670 -12.772 1.00 98.19 296 VAL A C 1
ATOM 2269 O O . VAL A 1 296 ? 3.693 -12.730 -13.134 1.00 98.19 296 VAL A O 1
ATOM 2272 N N . SER A 1 297 ? 3.479 -10.618 -12.404 1.00 98.25 297 SER A N 1
ATOM 2273 C CA . SER A 1 297 ? 2.021 -10.716 -12.268 1.00 98.25 297 SER A CA 1
ATOM 2274 C C . SER A 1 297 ? 1.261 -9.457 -12.667 1.00 98.25 297 SER A C 1
ATOM 2276 O O . SER A 1 297 ? 1.778 -8.345 -12.634 1.00 98.25 297 SER A O 1
ATOM 2278 N N . LEU A 1 298 ? 0.006 -9.658 -13.067 1.00 98.69 298 LEU A N 1
ATOM 2279 C CA . LEU A 1 298 ? -0.988 -8.626 -13.309 1.00 98.69 298 LEU A CA 1
ATOM 2280 C C . LEU A 1 298 ? -2.142 -8.831 -12.334 1.00 98.69 298 LEU A C 1
ATOM 2282 O O . LEU A 1 298 ? -2.831 -9.854 -12.374 1.00 98.69 298 LEU A O 1
ATOM 2286 N N . THR A 1 299 ? -2.386 -7.825 -11.505 1.00 97.88 299 THR A N 1
ATOM 2287 C CA . THR A 1 299 ? -3.404 -7.871 -10.456 1.00 97.88 299 THR A CA 1
ATOM 2288 C C . THR A 1 299 ? -4.320 -6.656 -10.553 1.00 97.88 299 THR A C 1
ATOM 2290 O O . THR A 1 299 ? -3.846 -5.534 -10.700 1.00 97.88 299 THR A O 1
ATOM 2293 N N . ILE A 1 300 ? -5.635 -6.857 -10.455 1.00 96.88 300 ILE A N 1
ATOM 2294 C CA . ILE A 1 300 ? -6.610 -5.770 -10.323 1.00 96.88 300 ILE A CA 1
ATOM 2295 C C . ILE A 1 300 ? -6.924 -5.547 -8.849 1.00 96.88 300 ILE A C 1
ATOM 2297 O O . ILE A 1 300 ? -7.366 -6.460 -8.150 1.00 96.88 300 ILE A O 1
ATOM 2301 N N . ILE A 1 301 ? -6.744 -4.312 -8.393 1.00 95.00 301 ILE A N 1
ATOM 2302 C CA . ILE A 1 301 ? -7.059 -3.879 -7.036 1.00 95.00 301 ILE A CA 1
ATOM 2303 C C . ILE A 1 301 ? -8.330 -3.034 -7.060 1.00 95.00 301 ILE A C 1
ATOM 2305 O O . ILE A 1 301 ? -8.463 -2.106 -7.860 1.00 95.00 301 ILE A O 1
ATOM 2309 N N . SER A 1 302 ? -9.263 -3.360 -6.167 1.00 91.12 302 SER A N 1
ATOM 2310 C CA . SER A 1 302 ? -10.544 -2.655 -6.016 1.00 91.12 302 SER A CA 1
ATOM 2311 C C . SER A 1 302 ? -10.850 -2.258 -4.572 1.00 91.12 302 SER A C 1
ATOM 2313 O O . SER A 1 302 ? -11.933 -1.751 -4.290 1.00 91.12 302 SER A O 1
ATOM 2315 N N . ARG A 1 303 ? -9.936 -2.532 -3.634 1.00 90.00 303 ARG A N 1
ATOM 2316 C CA . ARG A 1 303 ? -10.049 -2.146 -2.224 1.00 90.00 303 ARG A CA 1
ATOM 2317 C C . ARG A 1 303 ? -8.706 -1.626 -1.710 1.00 90.00 303 ARG A C 1
ATOM 2319 O O . ARG A 1 303 ? -7.677 -2.151 -2.140 1.00 90.00 303 ARG A O 1
ATOM 2326 N N . PRO A 1 304 ? -8.702 -0.634 -0.804 1.00 92.44 304 PRO A N 1
ATOM 2327 C CA . PRO A 1 304 ? -7.476 -0.164 -0.176 1.00 92.44 304 PRO A CA 1
ATOM 2328 C C . PRO A 1 304 ? -6.686 -1.288 0.512 1.00 92.44 304 PRO A C 1
ATOM 2330 O O . PRO A 1 304 ? -7.244 -2.267 1.011 1.00 92.44 304 PRO A O 1
ATOM 2333 N N . ILE A 1 305 ? -5.371 -1.120 0.534 1.00 93.06 305 ILE A N 1
ATOM 2334 C CA . ILE A 1 305 ? -4.361 -2.038 1.038 1.00 93.06 305 ILE A CA 1
ATOM 2335 C C . ILE A 1 305 ? -3.698 -1.411 2.268 1.00 93.06 305 ILE A C 1
ATOM 2337 O O . ILE A 1 305 ? -2.912 -0.469 2.160 1.00 93.06 305 ILE A O 1
ATOM 2341 N N . PHE A 1 306 ? -3.964 -1.973 3.443 1.00 94.62 306 PHE A N 1
ATOM 2342 C CA . PHE A 1 306 ? -3.437 -1.485 4.722 1.00 94.62 306 PHE A CA 1
ATOM 2343 C C . PHE A 1 306 ? -2.519 -2.505 5.394 1.00 94.62 306 PHE A C 1
ATOM 2345 O O . PHE A 1 306 ? -2.653 -2.816 6.577 1.00 94.62 306 PHE A O 1
ATOM 2352 N N . GLY A 1 307 ? -1.597 -3.070 4.627 1.00 93.25 307 GLY A N 1
ATOM 2353 C CA . GLY A 1 307 ? -0.661 -4.054 5.141 1.00 93.25 307 GLY A CA 1
ATOM 2354 C C . GLY A 1 307 ? 0.491 -4.321 4.178 1.00 93.25 307 GLY A C 1
ATOM 2355 O O . GLY A 1 307 ? 0.582 -3.693 3.120 1.00 93.25 307 GLY A O 1
ATOM 2356 N N . PRO A 1 308 ? 1.427 -5.194 4.566 1.00 93.44 308 PRO A N 1
ATOM 2357 C CA . PRO A 1 308 ? 2.493 -5.679 3.691 1.00 93.44 308 PRO A CA 1
ATOM 2358 C C . PRO A 1 308 ? 2.060 -6.864 2.803 1.00 93.44 308 PRO A C 1
ATOM 2360 O O . PRO A 1 308 ? 1.018 -7.462 3.077 1.00 93.44 308 PRO A O 1
ATOM 2363 N N . PRO A 1 309 ? 2.884 -7.267 1.812 1.00 94.25 309 PRO A N 1
ATOM 2364 C CA . PRO A 1 309 ? 2.562 -8.302 0.817 1.00 94.25 309 PRO A CA 1
ATOM 2365 C C . PRO A 1 309 ? 1.886 -9.570 1.357 1.00 94.25 309 PRO A C 1
ATOM 2367 O O . PRO A 1 309 ? 0.808 -9.955 0.908 1.00 94.25 309 PRO A O 1
ATOM 2370 N N . PHE A 1 310 ? 2.447 -10.173 2.409 1.00 92.81 310 PHE A N 1
ATOM 2371 C CA . PHE A 1 310 ? 1.914 -11.409 2.996 1.00 92.81 310 PHE A CA 1
ATOM 2372 C C . PHE A 1 310 ? 0.493 -11.275 3.584 1.00 92.81 310 PHE A C 1
ATOM 2374 O O . PHE A 1 310 ? -0.145 -12.278 3.886 1.00 92.81 310 PHE A O 1
ATOM 2381 N N . THR A 1 311 ? -0.023 -10.057 3.774 1.00 92.81 311 THR A N 1
ATOM 2382 C CA . THR A 1 311 ? -1.388 -9.831 4.285 1.00 92.81 311 THR A CA 1
ATOM 2383 C C . THR A 1 311 ? -2.442 -9.749 3.184 1.00 92.81 311 THR A C 1
ATOM 2385 O O . THR A 1 311 ? -3.624 -9.937 3.463 1.00 92.81 311 THR A O 1
ATOM 2388 N N . HIS A 1 312 ? -2.050 -9.543 1.924 1.00 90.19 312 HIS A N 1
ATOM 2389 C CA . HIS A 1 312 ? -3.001 -9.327 0.825 1.00 90.19 312 HIS A CA 1
ATOM 2390 C C . HIS A 1 312 ? -3.786 -10.591 0.473 1.00 90.19 312 HIS A C 1
ATOM 2392 O O . HIS A 1 312 ? -4.955 -10.519 0.092 1.00 90.19 312 HIS A O 1
ATOM 2398 N N . HIS A 1 313 ? -3.158 -11.761 0.617 1.00 82.44 313 HIS A N 1
ATOM 2399 C CA . HIS A 1 313 ? -3.803 -13.064 0.416 1.00 82.44 313 HIS A CA 1
ATOM 2400 C C . HIS A 1 313 ? -4.813 -13.386 1.521 1.00 82.44 313 HIS A C 1
ATOM 2402 O O . HIS A 1 313 ? -5.858 -13.977 1.258 1.00 82.44 313 HIS A O 1
ATOM 2408 N N . VAL A 1 314 ? -4.547 -12.907 2.739 1.00 80.50 314 VAL A N 1
ATOM 2409 C CA . VAL A 1 314 ? -5.421 -13.078 3.906 1.00 80.50 314 VAL A CA 1
ATOM 2410 C C . VAL A 1 314 ? -6.731 -12.301 3.727 1.00 80.50 314 VAL A C 1
ATOM 2412 O O . VAL A 1 314 ? -7.798 -12.789 4.092 1.00 80.50 314 VAL A O 1
ATOM 2415 N N . THR A 1 315 ? -6.680 -11.104 3.138 1.00 78.50 315 THR A N 1
ATOM 2416 C CA . THR A 1 315 ? -7.859 -10.238 2.957 1.00 78.50 315 THR A CA 1
ATOM 2417 C C . THR A 1 315 ? -8.633 -10.491 1.665 1.00 78.50 315 THR A C 1
ATOM 2419 O O . THR A 1 315 ? -9.753 -9.992 1.533 1.00 78.50 315 THR A O 1
ATOM 2422 N N . LYS A 1 316 ? -8.045 -11.210 0.695 1.00 74.25 316 LYS A N 1
ATOM 2423 C CA . LYS A 1 316 ? -8.590 -11.389 -0.666 1.00 74.25 316 LYS A CA 1
ATOM 2424 C C . LYS A 1 316 ? -9.024 -10.054 -1.298 1.00 74.25 316 LYS A C 1
ATOM 2426 O O . LYS A 1 316 ? -10.035 -9.971 -1.994 1.00 74.25 316 LYS A O 1
ATOM 2431 N N . SER A 1 317 ? -8.280 -8.979 -1.022 1.00 71.69 317 SER A N 1
ATOM 2432 C CA . SER A 1 317 ? -8.589 -7.614 -1.482 1.00 71.69 317 SER A CA 1
ATOM 2433 C C . SER A 1 317 ? -8.152 -7.326 -2.924 1.00 71.69 317 SER A C 1
ATOM 2435 O O . SER A 1 317 ? -8.290 -6.197 -3.396 1.00 71.69 317 SER A O 1
ATOM 2437 N N . HIS A 1 318 ? -7.634 -8.336 -3.621 1.00 86.19 318 HIS A N 1
ATOM 2438 C CA . HIS A 1 318 ? -7.063 -8.239 -4.955 1.00 86.19 318 HIS A CA 1
ATOM 2439 C C . HIS A 1 318 ? -7.572 -9.373 -5.855 1.00 86.19 318 HIS A C 1
ATOM 2441 O O . HIS A 1 318 ? -7.877 -10.466 -5.379 1.00 86.19 318 HIS A O 1
ATOM 2447 N N . ASN A 1 319 ? -7.660 -9.108 -7.157 1.00 93.19 319 ASN A N 1
ATOM 2448 C CA . ASN A 1 319 ? -8.027 -10.084 -8.177 1.00 93.19 319 ASN A CA 1
ATOM 2449 C C . ASN A 1 319 ? -6.832 -10.327 -9.105 1.00 93.19 319 ASN A C 1
ATOM 2451 O O . ASN A 1 319 ? -6.507 -9.483 -9.943 1.00 93.19 319 ASN A O 1
ATOM 2455 N N . LEU A 1 320 ? -6.163 -11.464 -8.929 1.00 94.88 320 LEU A N 1
ATOM 2456 C CA . LEU A 1 320 ? -5.024 -11.865 -9.747 1.00 94.88 320 LEU A CA 1
ATOM 2457 C C . LEU A 1 320 ? -5.507 -12.311 -11.135 1.00 94.88 320 LEU A C 1
ATOM 2459 O O . LEU A 1 320 ? -6.213 -13.308 -11.255 1.00 94.88 320 LEU A O 1
ATOM 2463 N N . ILE A 1 321 ? -5.121 -11.579 -12.181 1.00 97.38 321 ILE A N 1
ATOM 2464 C CA . ILE A 1 321 ? -5.567 -11.832 -13.560 1.00 97.38 321 ILE A CA 1
ATOM 2465 C C . ILE A 1 321 ? -4.626 -12.789 -14.280 1.00 97.38 321 ILE A C 1
ATOM 2467 O O . ILE A 1 321 ? -5.066 -13.695 -14.982 1.00 97.38 321 ILE A O 1
ATOM 2471 N N . CYS A 1 322 ? -3.323 -12.562 -14.141 1.00 98.00 322 CYS A N 1
ATOM 2472 C CA . CYS A 1 322 ? -2.301 -13.336 -14.827 1.00 98.00 322 CYS A CA 1
ATOM 2473 C C . CYS A 1 322 ? -1.026 -13.358 -13.987 1.00 98.00 322 CYS A C 1
ATOM 2475 O O . CYS A 1 322 ? -0.651 -12.342 -13.409 1.00 98.00 322 CYS A O 1
ATOM 2477 N N . GLN A 1 323 ? -0.336 -14.496 -13.948 1.00 96.62 323 GLN A N 1
ATOM 2478 C CA . GLN A 1 323 ? 0.996 -14.612 -13.357 1.00 96.62 323 GLN A CA 1
ATOM 2479 C C . GLN A 1 323 ? 1.869 -15.564 -14.178 1.00 96.62 323 GLN A C 1
ATOM 2481 O O . GLN A 1 323 ? 1.361 -16.505 -14.786 1.00 96.62 323 GLN A O 1
ATOM 2486 N N . CYS A 1 324 ? 3.175 -15.314 -14.191 1.00 97.12 324 CYS A N 1
ATOM 2487 C CA . CYS A 1 324 ? 4.187 -16.142 -14.840 1.00 97.12 324 CYS A CA 1
ATOM 2488 C C . CYS A 1 324 ? 5.293 -16.442 -13.831 1.00 97.12 324 CYS A C 1
ATOM 2490 O O . CYS A 1 324 ? 5.910 -15.513 -13.303 1.00 97.12 324 CYS A O 1
ATOM 2492 N N . PHE A 1 325 ? 5.542 -17.725 -13.569 1.00 96.25 325 PHE A N 1
ATOM 2493 C CA . PHE A 1 325 ? 6.654 -18.142 -12.723 1.00 96.25 325 PHE A CA 1
ATOM 2494 C C . PHE A 1 325 ? 7.950 -18.128 -13.533 1.00 96.25 325 PHE A C 1
ATOM 2496 O O . PHE A 1 325 ? 8.127 -18.914 -14.461 1.00 96.25 325 PHE A O 1
ATOM 2503 N N . VAL A 1 326 ? 8.862 -17.233 -13.166 1.00 95.31 326 VAL A N 1
ATOM 2504 C CA . VAL A 1 326 ? 10.161 -17.048 -13.825 1.00 95.31 326 VAL A CA 1
ATOM 2505 C C . VAL A 1 326 ? 11.146 -18.160 -13.445 1.00 95.31 326 VAL A C 1
ATOM 2507 O O . VAL A 1 326 ? 12.119 -18.390 -14.157 1.00 95.31 326 VAL A O 1
ATOM 2510 N N . GLY A 1 327 ? 10.902 -18.873 -12.339 1.00 88.81 327 GLY A N 1
ATOM 2511 C CA . GLY A 1 327 ? 11.773 -19.950 -11.853 1.00 88.81 327 GLY A CA 1
ATOM 2512 C C . GLY A 1 327 ? 12.897 -19.487 -10.924 1.00 88.81 327 GLY A C 1
ATOM 2513 O O . GLY A 1 327 ? 13.584 -20.317 -10.340 1.00 88.81 327 GLY A O 1
ATOM 2514 N N . THR A 1 328 ? 13.073 -18.176 -10.751 1.00 90.69 328 THR A N 1
ATOM 2515 C CA . THR A 1 328 ? 14.143 -17.582 -9.943 1.00 90.69 328 THR A CA 1
ATOM 2516 C C . THR A 1 328 ? 13.707 -16.257 -9.326 1.00 90.69 328 THR A C 1
ATOM 2518 O O . THR A 1 328 ? 12.838 -15.560 -9.845 1.00 90.69 328 THR A O 1
ATOM 2521 N N . VAL A 1 329 ? 14.349 -15.886 -8.220 1.00 91.81 329 VAL A N 1
ATOM 2522 C CA . VAL A 1 329 ? 14.168 -14.603 -7.522 1.00 91.81 329 VAL A CA 1
ATOM 2523 C C . VAL A 1 329 ? 15.095 -13.503 -8.049 1.00 91.81 329 VAL A C 1
ATOM 2525 O O . VAL A 1 329 ? 15.141 -12.412 -7.477 1.00 91.81 329 VAL A O 1
ATOM 2528 N N . THR A 1 330 ? 15.871 -13.785 -9.101 1.00 92.25 330 THR A N 1
ATOM 2529 C CA . THR A 1 330 ? 16.770 -12.826 -9.743 1.00 92.25 330 THR A CA 1
ATOM 2530 C C . THR A 1 330 ? 16.704 -12.938 -11.270 1.00 92.25 330 THR A C 1
ATOM 2532 O O . THR A 1 330 ? 16.983 -13.998 -11.824 1.00 92.25 330 THR A O 1
ATOM 2535 N N . PRO A 1 331 ? 16.393 -11.853 -12.003 1.00 90.62 331 PRO A N 1
ATOM 2536 C CA . PRO A 1 331 ? 16.255 -11.928 -13.457 1.00 90.62 331 PRO A CA 1
ATOM 2537 C C . PRO A 1 331 ? 17.587 -12.199 -14.178 1.00 90.62 331 PRO A C 1
ATOM 2539 O O . PRO A 1 331 ? 17.578 -12.524 -15.361 1.00 90.62 331 PRO A O 1
ATOM 2542 N N . SER A 1 332 ? 18.734 -12.102 -13.491 1.00 93.12 332 SER A N 1
ATOM 2543 C CA . SER A 1 332 ? 20.059 -12.360 -14.072 1.00 93.12 332 SER A CA 1
ATOM 2544 C C . SER A 1 332 ? 20.301 -13.794 -14.526 1.00 93.12 332 SER A C 1
ATOM 2546 O O . SER A 1 332 ? 21.160 -13.998 -15.376 1.00 93.12 332 SER A O 1
ATOM 2548 N N . GLU A 1 333 ? 19.603 -14.780 -13.962 1.00 91.69 333 GLU A N 1
ATOM 2549 C CA . GLU A 1 333 ? 19.818 -16.186 -14.335 1.00 91.69 333 GLU A CA 1
ATOM 2550 C C . GLU A 1 333 ? 19.301 -16.490 -15.744 1.00 91.69 333 GLU A C 1
ATOM 2552 O O . GLU A 1 333 ? 19.924 -17.253 -16.479 1.00 91.69 333 GLU A O 1
ATOM 2557 N N . ASN A 1 334 ? 18.190 -15.867 -16.149 1.00 94.62 334 ASN A N 1
ATOM 2558 C CA . ASN A 1 334 ? 17.675 -15.974 -17.510 1.00 94.62 334 ASN A CA 1
ATOM 2559 C C . ASN A 1 334 ? 16.910 -14.701 -17.921 1.00 94.62 334 ASN A C 1
ATOM 2561 O O . ASN A 1 334 ? 15.673 -14.687 -17.918 1.00 94.62 334 ASN A O 1
ATOM 2565 N N . PRO A 1 335 ? 17.623 -13.625 -18.308 1.00 95.75 335 PRO A N 1
ATOM 2566 C CA . PRO A 1 335 ? 16.993 -12.340 -18.615 1.00 95.75 335 PRO A CA 1
ATOM 2567 C C . PRO A 1 335 ? 16.024 -12.420 -19.800 1.00 95.75 335 PRO A C 1
ATOM 2569 O O . PRO A 1 335 ? 14.970 -11.790 -19.786 1.00 95.75 335 PRO A O 1
ATOM 2572 N N . ASN A 1 336 ? 16.338 -13.251 -20.801 1.00 95.94 336 ASN A N 1
ATOM 2573 C CA . ASN A 1 336 ? 15.465 -13.481 -21.953 1.00 95.94 336 ASN A CA 1
ATOM 2574 C C . ASN A 1 336 ? 14.130 -14.113 -21.535 1.00 95.94 336 ASN A C 1
ATOM 2576 O O . ASN A 1 336 ? 13.079 -13.717 -22.030 1.00 95.94 336 ASN A O 1
ATOM 2580 N N . PHE A 1 337 ? 14.154 -15.097 -20.633 1.00 96.81 337 PHE A N 1
ATOM 2581 C CA . PHE A 1 337 ? 12.925 -15.717 -20.138 1.00 96.81 337 PHE A CA 1
ATOM 2582 C C . PHE A 1 337 ? 12.120 -14.767 -19.246 1.00 96.81 337 PHE A C 1
ATOM 2584 O O . PHE A 1 337 ? 10.902 -14.693 -19.388 1.00 96.81 337 PHE A O 1
ATOM 2591 N N . TYR A 1 338 ? 12.791 -13.975 -18.404 1.00 97.69 338 TYR A N 1
ATOM 2592 C CA . TYR A 1 338 ? 12.144 -12.916 -17.629 1.00 97.69 338 TYR A CA 1
ATOM 2593 C C . TYR A 1 338 ? 11.381 -11.926 -18.527 1.00 97.69 338 TYR A C 1
ATOM 2595 O O . TYR A 1 338 ? 10.207 -11.656 -18.273 1.00 97.69 338 TYR A O 1
ATOM 2603 N N . LEU A 1 339 ? 12.004 -11.442 -19.610 1.00 97.44 339 LEU A N 1
ATOM 2604 C CA . LEU A 1 339 ? 11.352 -10.540 -20.567 1.00 97.44 339 LEU A CA 1
ATOM 2605 C C . LEU A 1 339 ? 10.161 -11.202 -21.276 1.00 97.44 339 LEU A C 1
ATOM 2607 O O . LEU A 1 339 ? 9.115 -10.576 -21.404 1.00 97.44 339 LEU A O 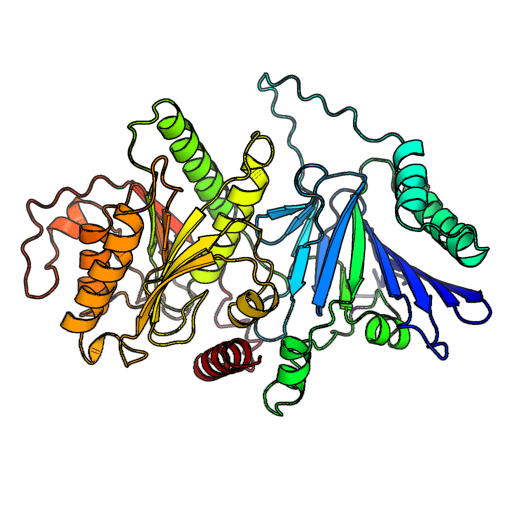1
ATOM 2611 N N . LYS A 1 340 ? 10.260 -12.487 -21.642 1.00 97.94 340 LYS A N 1
ATOM 2612 C CA . LYS A 1 340 ? 9.119 -13.242 -22.197 1.00 97.94 340 LYS A CA 1
ATOM 2613 C C . LYS A 1 340 ? 7.957 -13.366 -21.209 1.00 97.94 340 LYS A C 1
ATOM 2615 O O . LYS A 1 340 ? 6.806 -13.207 -21.605 1.00 97.94 340 LYS A O 1
ATOM 2620 N N . CYS A 1 341 ? 8.234 -13.629 -19.929 1.00 98.25 341 CYS A N 1
ATOM 2621 C CA . CYS A 1 341 ? 7.199 -13.630 -18.890 1.00 98.25 341 CYS A CA 1
ATOM 2622 C C . CYS A 1 341 ? 6.548 -12.248 -18.752 1.00 98.25 341 CYS A C 1
ATOM 2624 O O . CYS A 1 341 ? 5.328 -12.153 -18.632 1.00 98.25 341 CYS A O 1
ATOM 2626 N N . LEU A 1 342 ? 7.345 -11.178 -18.791 1.00 97.88 342 LEU A N 1
ATOM 2627 C CA . LEU A 1 342 ? 6.845 -9.809 -18.739 1.00 97.88 342 LEU A CA 1
ATOM 2628 C C . LEU A 1 342 ? 5.934 -9.485 -19.928 1.00 97.88 342 LEU A C 1
ATOM 2630 O O . LEU A 1 342 ? 4.834 -8.975 -19.724 1.00 97.88 342 LEU A O 1
ATOM 2634 N N . GLU A 1 343 ? 6.357 -9.815 -21.149 1.00 98.31 343 GLU A N 1
ATOM 2635 C CA . GLU A 1 343 ? 5.542 -9.666 -22.356 1.00 98.31 343 GLU A CA 1
ATOM 2636 C C . GLU A 1 343 ? 4.226 -10.434 -22.226 1.00 98.31 343 GLU A C 1
ATOM 2638 O O . GLU A 1 343 ? 3.163 -9.852 -22.422 1.00 98.31 343 GLU A O 1
ATOM 2643 N N . TYR A 1 344 ? 4.280 -11.705 -21.820 1.00 98.56 344 TYR A N 1
ATOM 2644 C CA . TYR A 1 344 ? 3.099 -12.547 -21.621 1.00 98.56 344 TYR A CA 1
ATOM 2645 C C . TYR A 1 344 ? 2.093 -11.931 -20.634 1.00 98.56 344 TYR A C 1
ATOM 2647 O O . TYR A 1 344 ? 0.904 -11.815 -20.938 1.00 98.56 344 TYR A O 1
ATOM 2655 N N . VAL A 1 345 ? 2.563 -11.474 -19.470 1.00 98.62 345 VAL A N 1
ATOM 2656 C CA . VAL A 1 345 ? 1.704 -10.860 -18.446 1.00 98.62 345 VAL A CA 1
ATOM 2657 C C . VAL A 1 345 ? 1.178 -9.494 -18.903 1.00 98.62 345 VAL A C 1
ATOM 2659 O O . VAL A 1 345 ? 0.016 -9.166 -18.659 1.00 98.62 345 VAL A O 1
ATOM 2662 N N . TYR A 1 346 ? 1.985 -8.699 -19.610 1.00 98.50 346 TYR A N 1
ATOM 2663 C CA . TYR A 1 346 ? 1.539 -7.418 -20.155 1.00 98.50 346 TYR A CA 1
ATOM 2664 C C . TYR A 1 346 ? 0.496 -7.589 -21.270 1.00 98.50 346 TYR A C 1
ATOM 2666 O O . TYR A 1 346 ? -0.458 -6.813 -21.333 1.00 98.50 346 TYR A O 1
ATOM 2674 N N . GLN A 1 347 ? 0.596 -8.635 -22.098 1.00 98.25 347 GLN A N 1
ATOM 2675 C CA . GLN A 1 347 ? -0.453 -8.968 -23.070 1.00 98.25 347 GLN A CA 1
ATOM 2676 C C . GLN A 1 347 ? -1.797 -9.238 -22.382 1.00 98.25 347 GLN A C 1
ATOM 2678 O O . GLN A 1 347 ? -2.832 -8.791 -22.872 1.00 98.25 347 GLN A O 1
ATOM 2683 N N . ALA A 1 348 ? -1.803 -9.874 -21.204 1.00 98.12 348 ALA A N 1
ATOM 2684 C CA . ALA A 1 348 ? -3.033 -10.051 -20.432 1.00 98.12 348 ALA A CA 1
ATOM 2685 C C . ALA A 1 348 ? -3.683 -8.711 -20.035 1.00 98.12 348 ALA A C 1
ATOM 2687 O O . ALA A 1 348 ? -4.907 -8.611 -20.029 1.00 98.12 348 ALA A O 1
ATOM 2688 N N . TYR A 1 349 ? -2.891 -7.663 -19.770 1.00 97.56 349 TYR A N 1
ATOM 2689 C CA . TYR A 1 349 ? -3.409 -6.313 -19.512 1.00 97.56 349 TYR A CA 1
ATOM 2690 C C . TYR A 1 349 ? -4.006 -5.674 -20.769 1.00 97.56 349 TYR A C 1
ATOM 2692 O O . TYR A 1 349 ? -5.066 -5.051 -20.705 1.00 97.56 349 TYR A O 1
ATOM 2700 N N . LEU A 1 350 ? -3.345 -5.830 -21.919 1.00 95.94 350 LEU A N 1
ATOM 2701 C CA . LEU A 1 350 ? -3.852 -5.317 -23.195 1.00 95.94 350 LEU A CA 1
ATOM 2702 C C . LEU A 1 350 ? -5.164 -5.995 -23.614 1.00 95.94 350 LEU A C 1
ATOM 2704 O O . LEU A 1 350 ? -6.013 -5.334 -24.205 1.00 95.94 350 LEU A O 1
ATOM 2708 N N . ASN A 1 351 ? -5.345 -7.263 -23.238 1.00 96.00 351 ASN A N 1
ATOM 2709 C CA . ASN A 1 351 ? -6.547 -8.055 -23.504 1.00 96.00 351 ASN A CA 1
ATOM 2710 C C . ASN A 1 351 ? -7.701 -7.805 -22.514 1.00 96.00 351 ASN A C 1
ATOM 2712 O O . ASN A 1 351 ? -8.766 -8.408 -22.658 1.00 96.00 351 ASN A O 1
ATOM 2716 N N . LEU A 1 352 ? -7.524 -6.945 -21.502 1.00 94.38 352 LEU A N 1
ATOM 2717 C CA . LEU A 1 352 ? -8.617 -6.580 -20.598 1.00 94.38 352 LEU A CA 1
ATOM 2718 C C . LEU A 1 352 ? -9.726 -5.812 -21.347 1.00 94.38 352 LEU A C 1
ATOM 2720 O O . LEU A 1 352 ? -9.416 -4.993 -22.218 1.00 94.38 352 LEU A O 1
ATOM 2724 N N . PRO A 1 353 ? -11.008 -5.996 -20.969 1.00 90.38 353 PRO A N 1
ATOM 2725 C CA . PRO A 1 353 ? -12.117 -5.252 -21.561 1.00 90.38 353 PRO A CA 1
ATOM 2726 C C . PRO A 1 353 ? -11.954 -3.733 -21.431 1.00 90.38 353 PRO A C 1
ATOM 2728 O O . PRO A 1 353 ? -11.439 -3.234 -20.427 1.00 90.38 353 PRO A O 1
ATOM 2731 N N . THR A 1 354 ? -12.435 -2.995 -22.432 1.00 86.38 354 THR A N 1
ATOM 2732 C CA . THR A 1 354 ? -12.511 -1.530 -22.403 1.00 86.38 354 THR A CA 1
ATOM 2733 C C . THR A 1 354 ? -13.765 -1.047 -21.654 1.00 86.38 354 THR A C 1
ATOM 2735 O O . THR A 1 354 ? -14.821 -1.664 -21.807 1.00 86.38 354 THR A O 1
ATOM 2738 N N . PRO A 1 355 ? -13.683 0.048 -20.873 1.00 85.94 355 PRO A N 1
ATOM 2739 C CA . PRO A 1 355 ? -12.470 0.803 -20.561 1.00 85.94 355 PRO A CA 1
ATOM 2740 C C . PRO A 1 355 ? -11.549 0.029 -19.604 1.00 85.94 355 PRO A C 1
ATOM 2742 O O . PRO A 1 355 ? -11.980 -0.534 -18.592 1.00 85.94 355 PRO A O 1
ATOM 2745 N N . ARG A 1 356 ? -10.253 0.012 -19.937 1.00 90.69 356 ARG A N 1
ATOM 2746 C CA . ARG A 1 356 ? -9.220 -0.646 -19.130 1.00 90.69 356 ARG A CA 1
ATOM 2747 C C . ARG A 1 356 ? -8.915 0.196 -17.885 1.00 90.69 356 ARG A C 1
ATOM 2749 O O . ARG A 1 356 ? -8.902 1.422 -17.980 1.00 90.69 356 ARG A O 1
ATOM 2756 N N . PRO A 1 357 ? -8.649 -0.427 -16.725 1.00 93.06 357 PRO A N 1
ATOM 2757 C CA . PRO A 1 357 ? -8.259 0.316 -15.531 1.00 93.06 357 PRO A CA 1
ATOM 2758 C C . PRO A 1 357 ? -6.898 1.006 -15.735 1.00 93.06 357 PRO A C 1
ATOM 2760 O O . PRO A 1 357 ? -6.052 0.454 -16.444 1.00 93.06 357 PRO A O 1
ATOM 2763 N N . PRO A 1 358 ? -6.644 2.160 -15.089 1.00 94.62 358 PRO A N 1
ATOM 2764 C CA . PRO A 1 358 ? -5.309 2.746 -15.014 1.00 94.62 358 PRO A CA 1
ATOM 2765 C C . PRO A 1 358 ? -4.289 1.731 -14.491 1.00 94.62 358 PRO A C 1
ATOM 2767 O O . PRO A 1 358 ? -4.622 0.888 -13.653 1.00 94.62 358 PRO A O 1
ATOM 2770 N N . LEU A 1 359 ? -3.053 1.813 -14.981 1.00 97.56 359 LEU A N 1
ATOM 2771 C CA . LEU A 1 359 ? -1.999 0.843 -14.681 1.00 97.56 359 LEU A CA 1
ATOM 2772 C C . LEU A 1 359 ? -0.859 1.475 -13.891 1.00 97.56 359 LEU A C 1
ATOM 2774 O O . LEU A 1 359 ? -0.280 2.468 -14.326 1.00 97.56 359 LEU A O 1
ATOM 2778 N N . ILE A 1 360 ? -0.465 0.819 -12.803 1.00 98.62 360 ILE A N 1
ATOM 2779 C CA . ILE A 1 360 ? 0.787 1.070 -12.093 1.00 98.62 360 ILE A CA 1
ATOM 2780 C C . ILE A 1 360 ? 1.747 -0.090 -12.379 1.00 98.62 360 ILE A C 1
ATOM 2782 O O . ILE A 1 360 ? 1.406 -1.253 -12.180 1.00 98.62 360 ILE A O 1
ATOM 2786 N N . VAL A 1 361 ? 2.954 0.217 -12.845 1.00 98.75 361 VAL A N 1
ATOM 2787 C CA . VAL A 1 361 ? 4.023 -0.750 -13.111 1.00 98.75 361 VAL A CA 1
ATOM 2788 C C . VAL A 1 361 ? 5.048 -0.663 -11.983 1.00 98.75 361 VAL A C 1
ATOM 2790 O O . VAL A 1 361 ? 5.727 0.355 -11.837 1.00 98.75 361 VAL A O 1
ATOM 2793 N N . ASN A 1 362 ? 5.160 -1.719 -11.180 1.00 98.44 362 ASN A N 1
ATOM 2794 C CA . ASN A 1 362 ? 6.185 -1.846 -10.147 1.00 98.44 362 ASN A CA 1
ATOM 2795 C C . ASN A 1 362 ? 7.449 -2.465 -10.746 1.00 98.44 362 ASN A C 1
ATOM 2797 O O . ASN A 1 362 ? 7.391 -3.571 -11.280 1.00 98.44 362 ASN A O 1
ATOM 2801 N N . THR A 1 363 ? 8.592 -1.786 -10.649 1.00 97.56 363 THR A N 1
ATOM 2802 C CA . THR A 1 363 ? 9.861 -2.305 -11.177 1.00 97.56 363 THR A CA 1
ATOM 2803 C C . THR A 1 363 ? 10.757 -2.862 -10.078 1.00 97.56 363 THR A C 1
ATOM 2805 O O . THR A 1 363 ? 10.694 -2.461 -8.913 1.00 97.56 363 THR A O 1
ATOM 2808 N N . MET A 1 364 ? 11.698 -3.718 -10.474 1.00 94.25 364 MET A N 1
ATOM 2809 C CA . MET A 1 364 ? 12.783 -4.157 -9.597 1.00 94.25 364 MET A CA 1
ATOM 2810 C C . MET A 1 364 ? 13.662 -2.990 -9.118 1.00 94.25 364 MET A C 1
ATOM 2812 O O . MET A 1 364 ? 13.734 -1.925 -9.733 1.00 94.25 364 MET A O 1
ATOM 2816 N N . GLY A 1 365 ? 14.388 -3.207 -8.019 1.00 91.62 365 GLY A N 1
ATOM 2817 C CA . GLY A 1 365 ? 15.346 -2.240 -7.466 1.00 91.62 365 GLY A CA 1
ATOM 2818 C C . GLY A 1 365 ? 16.741 -2.233 -8.097 1.00 91.62 365 GLY A C 1
ATOM 2819 O O . GLY A 1 365 ? 17.662 -1.723 -7.460 1.00 91.62 365 GLY A O 1
ATOM 2820 N N . TRP A 1 366 ? 16.928 -2.834 -9.273 1.00 92.06 366 TRP A N 1
ATOM 2821 C CA . TRP A 1 366 ? 18.223 -2.875 -9.952 1.00 92.06 366 TRP A CA 1
ATOM 2822 C C . TRP A 1 366 ? 18.357 -1.695 -10.908 1.00 92.06 366 TRP A C 1
ATOM 2824 O O . TRP A 1 366 ? 17.568 -1.548 -11.832 1.00 92.06 366 TRP A O 1
ATOM 2834 N N . THR A 1 367 ? 19.371 -0.865 -10.694 1.00 91.88 367 THR A N 1
ATOM 2835 C CA . THR A 1 367 ? 19.490 0.443 -11.357 1.00 91.88 367 THR A CA 1
ATOM 2836 C C . THR A 1 367 ? 20.769 0.601 -12.175 1.00 91.88 367 THR A C 1
ATOM 2838 O O . THR A 1 367 ? 21.077 1.691 -12.646 1.00 91.88 367 THR A O 1
ATOM 2841 N N . GLN A 1 368 ? 21.547 -0.473 -12.325 1.00 92.00 368 GLN A N 1
ATOM 2842 C CA . GLN A 1 368 ? 22.851 -0.476 -12.991 1.00 92.00 368 GLN A CA 1
ATOM 2843 C C . GLN A 1 368 ? 23.028 -1.747 -13.828 1.00 92.00 368 GLN A C 1
ATOM 2845 O O . GLN A 1 368 ? 22.392 -2.770 -13.556 1.00 92.00 368 GLN A O 1
ATOM 2850 N N . GLY A 1 369 ? 23.911 -1.685 -14.831 1.00 93.56 369 GLY A N 1
ATOM 2851 C CA . GLY A 1 369 ? 24.255 -2.821 -15.691 1.00 93.56 369 GLY A CA 1
ATOM 2852 C C . GLY A 1 369 ? 23.017 -3.488 -16.296 1.00 93.56 369 GLY A C 1
ATOM 2853 O O . GLY A 1 369 ? 22.141 -2.811 -16.832 1.00 93.56 369 GLY A O 1
ATOM 2854 N N . LEU A 1 370 ? 22.916 -4.813 -16.144 1.00 93.81 370 LEU A N 1
ATOM 2855 C CA . LEU A 1 370 ? 21.766 -5.601 -16.598 1.00 93.81 370 LEU A CA 1
ATOM 2856 C C . LEU A 1 370 ? 20.424 -5.064 -16.078 1.00 93.81 370 LEU A C 1
ATOM 2858 O O . LEU A 1 370 ? 19.450 -5.029 -16.820 1.00 93.81 370 LEU A O 1
ATOM 2862 N N . GLY A 1 371 ? 20.365 -4.625 -14.819 1.00 94.06 371 GLY A N 1
ATOM 2863 C CA . GLY A 1 371 ? 19.133 -4.091 -14.238 1.00 94.06 371 GLY A CA 1
ATOM 2864 C C . GLY A 1 371 ? 18.626 -2.850 -14.958 1.00 94.06 371 GLY A C 1
ATOM 2865 O O . GLY A 1 371 ? 17.430 -2.727 -15.199 1.00 94.06 371 GLY A O 1
ATOM 2866 N N . MET A 1 372 ? 19.550 -1.975 -15.363 1.00 95.31 372 MET A N 1
ATOM 2867 C CA . MET A 1 372 ? 19.215 -0.795 -16.153 1.00 95.31 372 MET A CA 1
ATOM 2868 C C . MET A 1 372 ? 18.686 -1.188 -17.535 1.00 95.31 372 MET A C 1
ATOM 2870 O O . MET A 1 372 ? 17.644 -0.690 -17.943 1.00 95.31 372 MET A O 1
ATOM 2874 N N . ALA A 1 373 ? 19.347 -2.127 -18.223 1.00 95.88 373 ALA A N 1
ATOM 2875 C CA . ALA A 1 373 ? 18.883 -2.615 -19.524 1.00 95.88 373 ALA A CA 1
ATOM 2876 C C . ALA A 1 373 ? 17.462 -3.207 -19.440 1.00 95.88 373 ALA A C 1
ATOM 2878 O O . ALA A 1 373 ? 16.610 -2.895 -20.266 1.00 95.88 373 ALA A O 1
ATOM 2879 N N . LEU A 1 374 ? 17.171 -3.996 -18.400 1.00 96.75 374 LEU A N 1
ATOM 2880 C CA . LEU A 1 374 ? 15.841 -4.574 -18.186 1.00 96.75 374 LEU A CA 1
ATOM 2881 C C . LEU A 1 374 ? 14.781 -3.530 -17.801 1.00 96.75 374 LEU A C 1
ATOM 2883 O O . LEU A 1 374 ? 13.635 -3.646 -18.228 1.00 96.75 374 LEU A O 1
ATOM 2887 N N . LEU A 1 375 ? 15.141 -2.506 -17.021 1.00 97.44 375 LEU A N 1
ATOM 2888 C CA . LEU A 1 375 ? 14.252 -1.378 -16.725 1.00 97.44 375 LEU A CA 1
ATOM 2889 C C . LEU A 1 375 ? 13.884 -0.613 -18.003 1.00 97.44 375 LEU A C 1
ATOM 2891 O O . LEU A 1 375 ? 12.729 -0.237 -18.188 1.00 97.44 375 LEU A O 1
ATOM 2895 N N . VAL A 1 376 ? 14.848 -0.414 -18.902 1.00 97.31 376 VAL A N 1
ATOM 2896 C CA . VAL A 1 376 ? 14.595 0.222 -20.196 1.00 97.31 376 VAL A CA 1
ATOM 2897 C C . VAL A 1 376 ? 13.641 -0.623 -21.040 1.00 97.31 376 VAL A C 1
ATOM 2899 O O . VAL A 1 376 ? 12.664 -0.078 -21.547 1.00 97.31 376 VAL A O 1
ATOM 2902 N N . GLU A 1 377 ? 13.819 -1.947 -21.112 1.00 97.50 377 GLU A N 1
ATOM 2903 C CA . GLU A 1 377 ? 12.851 -2.816 -21.804 1.00 97.50 377 GLU A CA 1
ATOM 2904 C C . GLU A 1 377 ? 11.442 -2.732 -21.191 1.00 97.50 377 GLU A C 1
ATOM 2906 O O . GLU A 1 377 ? 10.456 -2.716 -21.925 1.00 97.50 377 GLU A O 1
ATOM 2911 N N . GLN A 1 378 ? 11.313 -2.597 -19.864 1.00 97.62 378 GLN A N 1
ATOM 2912 C CA . GLN A 1 378 ? 10.011 -2.371 -19.218 1.00 97.62 378 GLN A CA 1
ATOM 2913 C C . GLN A 1 378 ? 9.370 -1.048 -19.659 1.00 97.62 378 GLN A C 1
ATOM 2915 O O . GLN A 1 378 ? 8.167 -1.017 -19.928 1.00 97.62 378 GLN A O 1
ATOM 2920 N N . ILE A 1 379 ? 10.144 0.038 -19.761 1.00 98.19 379 ILE A N 1
ATOM 2921 C CA . ILE A 1 379 ? 9.657 1.340 -20.250 1.00 98.19 379 ILE A CA 1
ATOM 2922 C C . ILE A 1 379 ? 9.209 1.220 -21.709 1.00 98.19 379 ILE A C 1
ATOM 2924 O O . ILE A 1 379 ? 8.125 1.685 -22.057 1.00 98.19 379 ILE A O 1
ATOM 2928 N N . VAL A 1 380 ? 10.003 0.559 -22.550 1.00 97.56 380 VAL A N 1
ATOM 2929 C CA . VAL A 1 380 ? 9.695 0.383 -23.973 1.00 97.56 380 VAL A CA 1
ATOM 2930 C C . VAL A 1 380 ? 8.453 -0.484 -24.189 1.00 97.56 380 VAL A C 1
ATOM 2932 O O . VAL A 1 380 ? 7.599 -0.150 -25.012 1.00 97.56 380 VAL A O 1
ATOM 2935 N N . LEU A 1 381 ? 8.315 -1.568 -23.423 1.00 97.56 381 LEU A N 1
ATOM 2936 C CA . LEU A 1 381 ? 7.159 -2.458 -23.488 1.00 97.56 381 LEU A CA 1
ATOM 2937 C C . LEU A 1 381 ? 5.883 -1.759 -23.004 1.00 97.56 381 LEU A C 1
ATOM 2939 O O . LEU A 1 381 ? 4.854 -1.797 -23.677 1.00 97.56 381 LEU A O 1
ATOM 2943 N N . THR A 1 382 ? 5.942 -1.123 -21.831 1.00 97.31 382 THR A N 1
ATOM 2944 C CA . THR A 1 382 ? 4.748 -0.579 -21.167 1.00 97.31 382 THR A CA 1
ATOM 2945 C C . THR A 1 382 ? 4.360 0.811 -21.662 1.00 97.31 382 THR A C 1
ATOM 2947 O O . THR A 1 382 ? 3.198 1.203 -21.512 1.00 97.31 382 THR A O 1
ATOM 2950 N N . LYS A 1 383 ? 5.302 1.545 -22.273 1.00 97.12 383 LYS A N 1
ATOM 2951 C CA . LYS A 1 383 ? 5.157 2.924 -22.764 1.00 97.12 383 LYS A CA 1
ATOM 2952 C C . LYS A 1 383 ? 4.419 3.792 -21.742 1.00 97.12 383 LYS A C 1
ATOM 2954 O O . LYS A 1 383 ? 3.271 4.159 -22.020 1.00 97.12 383 LYS A O 1
ATOM 2959 N N . PRO A 1 384 ? 4.978 4.018 -20.538 1.00 97.69 384 PRO A N 1
ATOM 2960 C CA . PRO A 1 384 ? 4.290 4.766 -19.493 1.00 97.69 384 PRO A CA 1
ATOM 2961 C C . PRO A 1 384 ? 3.930 6.178 -19.973 1.00 97.69 384 PRO A C 1
ATOM 2963 O O . PRO A 1 384 ? 4.498 6.677 -20.938 1.00 97.69 384 PRO A O 1
ATOM 2966 N N . ASP A 1 385 ? 2.965 6.807 -19.312 1.00 96.50 385 ASP A N 1
ATOM 2967 C CA . ASP A 1 385 ? 2.649 8.229 -19.502 1.00 96.50 385 ASP A CA 1
ATOM 2968 C C . ASP A 1 385 ? 3.368 9.074 -18.430 1.00 96.50 385 ASP A C 1
ATOM 2970 O O . ASP A 1 385 ? 3.713 10.232 -18.654 1.00 96.50 385 ASP A O 1
ATOM 2974 N N . LEU A 1 386 ? 3.664 8.461 -17.277 1.00 97.69 386 LEU A N 1
ATOM 2975 C CA . LEU A 1 386 ? 4.416 9.053 -16.176 1.00 97.69 386 LEU A CA 1
ATOM 2976 C C . LEU A 1 386 ? 5.412 8.040 -15.595 1.00 97.69 386 LEU A C 1
ATOM 2978 O O . LEU A 1 386 ? 5.085 6.867 -15.410 1.00 97.69 386 LEU A O 1
ATOM 2982 N N . VAL A 1 387 ? 6.615 8.499 -15.265 1.00 98.56 387 VAL A N 1
ATOM 2983 C CA . VAL A 1 387 ? 7.627 7.737 -14.526 1.00 98.56 387 VAL A CA 1
ATOM 2984 C C . VAL A 1 387 ? 7.859 8.418 -13.184 1.00 98.56 387 VAL A C 1
ATOM 2986 O O . VAL A 1 387 ? 8.430 9.503 -13.123 1.00 98.56 387 VAL A O 1
ATOM 2989 N N . ALA A 1 388 ? 7.431 7.778 -12.098 1.00 98.50 388 ALA A N 1
ATOM 2990 C CA . ALA A 1 388 ? 7.763 8.198 -10.743 1.00 98.50 388 ALA A CA 1
ATOM 2991 C C . ALA A 1 388 ? 9.125 7.616 -10.361 1.00 98.50 388 ALA A C 1
ATOM 2993 O O . ALA A 1 388 ? 9.250 6.426 -10.060 1.00 98.50 388 ALA A O 1
ATOM 2994 N N . GLN A 1 389 ? 10.153 8.457 -10.391 1.00 98.12 389 GLN A N 1
ATOM 2995 C CA . GLN A 1 389 ? 11.528 8.069 -10.116 1.00 98.12 389 GLN A CA 1
ATOM 2996 C C . GLN A 1 389 ? 11.923 8.497 -8.703 1.00 98.12 389 GLN A C 1
ATOM 2998 O O . GLN A 1 389 ? 12.137 9.676 -8.421 1.00 98.12 389 GLN A O 1
ATOM 3003 N N . ILE A 1 390 ? 12.066 7.519 -7.813 1.00 97.12 390 ILE A N 1
ATOM 3004 C CA . ILE A 1 390 ? 12.519 7.751 -6.445 1.00 97.12 390 ILE A CA 1
ATOM 3005 C C . ILE A 1 390 ? 14.045 7.873 -6.423 1.00 97.12 390 ILE A C 1
ATOM 3007 O O . ILE A 1 390 ? 14.757 6.969 -6.871 1.00 97.12 390 ILE A O 1
ATOM 3011 N N . GLN A 1 391 ? 14.546 8.962 -5.846 1.00 94.94 391 GLN A N 1
ATOM 3012 C CA . GLN A 1 391 ? 15.966 9.198 -5.620 1.00 94.94 391 GLN A CA 1
ATOM 3013 C C . GLN A 1 391 ? 16.294 9.182 -4.128 1.00 94.94 391 GLN A C 1
ATOM 3015 O O . GLN A 1 391 ? 15.640 9.819 -3.304 1.00 94.94 391 GLN A O 1
ATOM 3020 N N . LEU A 1 392 ? 17.343 8.448 -3.775 1.00 93.56 392 LEU A N 1
ATOM 3021 C CA . LEU A 1 392 ? 17.925 8.480 -2.443 1.00 93.56 392 LEU A CA 1
ATOM 3022 C C . LEU A 1 392 ? 18.709 9.784 -2.252 1.00 93.56 392 LEU A C 1
ATOM 3024 O O . LEU A 1 392 ? 19.498 10.185 -3.107 1.00 93.56 392 LEU A O 1
ATOM 3028 N N . ASN A 1 393 ? 18.549 10.412 -1.097 1.00 90.00 393 ASN A N 1
ATOM 3029 C CA . ASN A 1 393 ? 19.375 11.526 -0.660 1.00 90.00 393 ASN A CA 1
ATOM 3030 C C . ASN A 1 393 ? 20.850 11.094 -0.557 1.00 90.00 393 ASN A C 1
ATOM 3032 O O . ASN A 1 393 ? 21.115 9.962 -0.148 1.00 90.00 393 ASN A O 1
ATOM 3036 N N . PRO A 1 394 ? 21.833 11.987 -0.788 1.00 87.19 394 PRO A N 1
ATOM 3037 C CA . PRO A 1 394 ? 23.260 11.638 -0.738 1.00 87.19 394 PRO A CA 1
ATOM 3038 C C . PRO A 1 394 ? 23.734 10.991 0.576 1.00 87.19 394 PRO A C 1
ATOM 3040 O O . PRO A 1 394 ? 24.730 10.274 0.592 1.00 87.19 394 PRO A O 1
ATOM 3043 N N . LYS A 1 395 ? 23.017 11.238 1.682 1.00 86.19 395 LYS A N 1
ATOM 3044 C CA . LYS A 1 395 ? 23.291 10.671 3.014 1.00 86.19 395 LYS A CA 1
ATOM 3045 C C . LYS A 1 395 ? 22.716 9.261 3.221 1.00 86.19 395 LYS A C 1
ATOM 3047 O O . LYS A 1 395 ? 23.065 8.604 4.199 1.00 86.19 395 LYS A O 1
ATOM 3052 N N . GLN A 1 396 ? 21.811 8.800 2.358 1.00 85.06 396 GLN A N 1
ATOM 3053 C CA . GLN A 1 396 ? 21.200 7.475 2.460 1.00 85.06 396 GLN A CA 1
ATOM 3054 C C . GLN A 1 396 ? 22.126 6.399 1.880 1.00 85.06 396 GLN A C 1
ATOM 3056 O O . GLN A 1 396 ? 22.834 6.601 0.890 1.00 85.06 396 GLN A O 1
ATOM 3061 N N . PHE A 1 397 ? 22.104 5.217 2.497 1.00 84.06 397 PHE A N 1
ATOM 3062 C CA . PHE A 1 397 ? 22.833 4.065 1.982 1.00 84.06 397 PHE A CA 1
ATOM 3063 C C . PHE A 1 397 ? 22.298 3.681 0.599 1.00 84.06 397 PHE A C 1
ATOM 3065 O O . PHE A 1 397 ? 21.090 3.606 0.400 1.00 84.06 397 PHE A O 1
ATOM 3072 N N . GLY A 1 398 ? 23.198 3.431 -0.351 1.00 85.75 398 GLY A N 1
ATOM 3073 C CA . GLY A 1 398 ? 22.818 3.107 -1.724 1.00 85.75 398 GLY A CA 1
ATOM 3074 C C . GLY A 1 398 ? 22.571 4.319 -2.624 1.00 85.75 398 GLY A C 1
ATOM 3075 O O . GLY A 1 398 ? 22.247 4.114 -3.783 1.00 85.75 398 GLY A O 1
ATOM 3076 N N . ALA A 1 399 ? 22.794 5.565 -2.179 1.00 89.31 399 ALA A N 1
ATOM 3077 C CA . ALA A 1 399 ? 22.593 6.753 -3.026 1.00 89.31 399 ALA A CA 1
ATOM 3078 C C . ALA A 1 399 ? 23.406 6.750 -4.337 1.00 89.31 399 ALA A C 1
ATOM 3080 O O . ALA A 1 399 ? 22.964 7.284 -5.349 1.00 89.31 399 ALA A O 1
ATOM 3081 N N . ARG A 1 400 ? 24.561 6.068 -4.362 1.00 90.62 400 ARG A N 1
ATOM 3082 C CA . ARG A 1 400 ? 25.353 5.834 -5.590 1.00 90.62 400 ARG A CA 1
ATOM 3083 C C . ARG A 1 400 ? 24.638 4.963 -6.633 1.00 90.62 400 ARG A C 1
ATOM 3085 O O . ARG A 1 400 ? 25.087 4.890 -7.769 1.00 90.62 400 ARG A O 1
ATOM 3092 N N . GLN A 1 401 ? 23.569 4.278 -6.236 1.00 91.94 401 GLN A N 1
ATOM 3093 C CA . GLN A 1 401 ? 22.710 3.464 -7.094 1.00 91.94 401 GLN A CA 1
ATOM 3094 C C . GLN A 1 401 ? 21.495 4.255 -7.594 1.00 91.94 401 GLN A C 1
ATOM 3096 O O . GLN A 1 401 ? 20.589 3.659 -8.174 1.00 91.94 401 GLN A O 1
ATOM 3101 N N . ASN A 1 402 ? 21.425 5.569 -7.364 1.00 95.38 402 ASN A N 1
ATOM 3102 C CA . ASN A 1 402 ? 20.387 6.380 -7.984 1.00 95.38 402 ASN A CA 1
ATOM 3103 C C . ASN A 1 402 ? 20.445 6.255 -9.506 1.00 95.38 402 ASN A C 1
ATOM 3105 O O . ASN A 1 402 ? 21.517 6.220 -10.109 1.00 95.38 402 ASN A O 1
ATOM 3109 N N . LEU A 1 403 ? 19.259 6.190 -10.104 1.00 95.69 403 LEU A N 1
ATOM 3110 C CA . LEU A 1 403 ? 19.098 6.197 -11.549 1.00 95.69 403 LEU A CA 1
ATOM 3111 C C . LEU A 1 403 ? 19.479 7.575 -12.105 1.00 95.69 403 LEU A C 1
ATOM 3113 O O . LEU A 1 403 ? 19.192 8.584 -11.446 1.00 95.69 403 LEU A O 1
ATOM 3117 N N . PRO A 1 404 ? 20.033 7.646 -13.330 1.00 96.00 404 PRO A N 1
ATOM 3118 C CA . PRO A 1 404 ? 19.988 8.888 -14.091 1.00 96.00 404 PRO A CA 1
ATOM 3119 C C . PRO A 1 404 ? 18.522 9.301 -14.307 1.00 96.00 404 PRO A C 1
ATOM 3121 O O . PRO A 1 404 ? 17.609 8.491 -14.126 1.00 96.00 404 PRO A O 1
ATOM 3124 N N . ILE A 1 405 ? 18.270 10.561 -14.656 1.00 97.19 405 ILE A N 1
ATOM 3125 C CA . ILE A 1 405 ? 16.905 11.005 -14.970 1.00 97.19 405 ILE A CA 1
ATOM 3126 C C . ILE A 1 405 ? 16.425 10.207 -16.185 1.00 97.19 405 ILE A C 1
ATOM 3128 O O . ILE A 1 405 ? 17.073 10.218 -17.225 1.00 97.19 405 ILE A O 1
ATOM 3132 N N . LEU A 1 406 ? 15.317 9.479 -16.047 1.00 97.38 406 LEU A N 1
ATOM 3133 C CA . LEU A 1 406 ? 14.797 8.594 -17.095 1.00 97.38 406 LEU A CA 1
ATOM 3134 C C . LEU A 1 406 ? 14.032 9.367 -18.180 1.00 97.38 406 LEU A C 1
ATOM 3136 O O . LEU A 1 406 ? 12.934 8.970 -18.556 1.00 97.38 406 LEU A O 1
ATOM 3140 N N . ASP A 1 407 ? 14.562 10.493 -18.649 1.00 97.44 407 ASP A N 1
ATOM 3141 C CA . ASP A 1 407 ? 13.948 11.300 -19.704 1.00 97.44 407 ASP A CA 1
ATOM 3142 C C . ASP A 1 407 ? 14.281 10.770 -21.110 1.00 97.44 407 ASP A C 1
ATOM 3144 O O . ASP A 1 407 ? 15.123 9.886 -21.295 1.00 97.44 407 ASP A O 1
ATOM 3148 N N . ALA A 1 408 ? 13.585 11.289 -22.124 1.00 97.38 408 ALA A N 1
ATOM 3149 C CA . ALA A 1 408 ? 13.758 10.834 -23.500 1.00 97.38 408 ALA A CA 1
ATOM 3150 C C . ALA A 1 408 ? 15.207 10.975 -24.017 1.00 97.38 408 ALA A C 1
ATOM 3152 O O . ALA A 1 408 ? 15.706 10.004 -24.590 1.00 97.38 408 ALA A O 1
ATOM 3153 N N . PRO A 1 409 ? 15.916 12.111 -23.827 1.00 97.12 409 PRO A N 1
ATOM 3154 C CA . PRO A 1 409 ? 17.315 12.230 -24.245 1.00 97.12 409 PRO A CA 1
ATOM 3155 C C . PRO A 1 409 ? 18.224 11.185 -23.592 1.00 97.12 409 PRO A C 1
ATOM 3157 O O . PRO A 1 409 ? 19.006 10.526 -24.280 1.00 97.12 409 PRO A O 1
ATOM 3160 N N . THR A 1 410 ? 18.088 10.994 -22.279 1.00 96.94 410 THR A N 1
ATOM 3161 C CA . THR A 1 410 ? 18.909 10.056 -21.515 1.00 96.94 410 THR A CA 1
ATOM 3162 C C . THR A 1 410 ? 18.665 8.621 -21.970 1.00 96.94 410 THR A C 1
ATOM 3164 O O . THR A 1 410 ? 19.620 7.906 -22.264 1.00 96.94 410 THR A O 1
ATOM 3167 N N . LEU A 1 411 ? 17.406 8.206 -22.128 1.00 97.25 411 LEU A N 1
ATOM 3168 C CA . LEU A 1 411 ? 17.059 6.855 -22.581 1.00 97.25 411 LEU A CA 1
ATOM 3169 C C . LEU A 1 411 ? 17.516 6.571 -24.020 1.00 97.25 411 LEU A C 1
ATOM 3171 O O . LEU A 1 411 ? 18.011 5.481 -24.294 1.00 97.25 411 LEU A O 1
ATOM 3175 N N . ARG A 1 412 ? 17.424 7.548 -24.932 1.00 97.00 412 ARG A N 1
ATOM 3176 C CA . ARG A 1 412 ? 17.896 7.404 -26.325 1.00 97.00 412 ARG A CA 1
ATOM 3177 C C . ARG A 1 412 ? 19.410 7.250 -26.447 1.00 97.00 412 ARG A C 1
ATOM 3179 O O . ARG A 1 412 ? 19.878 6.687 -27.429 1.00 97.00 412 ARG A O 1
ATOM 3186 N N . SER A 1 413 ? 20.168 7.751 -25.472 1.00 95.31 413 SER A N 1
ATOM 3187 C CA . SER A 1 413 ? 21.624 7.559 -25.413 1.00 95.31 413 SER A CA 1
ATOM 3188 C C . SER A 1 413 ? 22.055 6.204 -24.840 1.00 95.31 413 SER A C 1
ATOM 3190 O O . SER A 1 413 ? 23.242 5.883 -24.860 1.00 95.31 413 SER A O 1
ATOM 3192 N N . MET A 1 414 ? 21.120 5.414 -24.306 1.00 93.56 414 MET A N 1
ATOM 3193 C CA . MET A 1 414 ? 21.409 4.107 -23.721 1.00 93.56 414 MET A CA 1
ATOM 3194 C C . MET A 1 414 ? 21.306 2.990 -24.757 1.00 93.56 414 MET A C 1
ATOM 3196 O O . MET A 1 414 ? 20.706 3.138 -25.819 1.00 93.56 414 MET A O 1
ATOM 3200 N N . HIS A 1 415 ? 21.851 1.831 -24.398 1.00 87.69 415 HIS A N 1
ATOM 3201 C CA . HIS A 1 415 ? 21.610 0.584 -25.110 1.00 87.69 415 HIS A CA 1
ATOM 3202 C C . HIS A 1 415 ? 20.578 -0.243 -24.349 1.00 87.69 415 HIS A C 1
ATOM 3204 O O . HIS A 1 415 ? 20.705 -0.432 -23.135 1.00 87.69 415 HIS A O 1
ATOM 3210 N N . GLY A 1 416 ? 19.567 -0.736 -25.065 1.00 88.44 416 GLY A N 1
ATOM 3211 C CA . GLY A 1 416 ? 18.608 -1.682 -24.507 1.00 88.44 416 GLY A CA 1
ATOM 3212 C C . GLY A 1 416 ? 19.215 -3.074 -24.326 1.00 88.44 416 GLY A C 1
ATOM 3213 O O . GLY A 1 416 ? 20.411 -3.310 -24.547 1.00 88.44 416 GLY A O 1
ATOM 3214 N N . TRP A 1 417 ? 18.377 -4.026 -23.932 1.00 91.88 417 TRP A N 1
ATOM 3215 C CA . TRP A 1 417 ? 18.784 -5.423 -23.836 1.00 91.88 417 TRP A CA 1
ATOM 3216 C C . TRP A 1 417 ? 19.222 -5.956 -25.211 1.00 91.88 417 TRP A C 1
ATOM 3218 O O . TRP A 1 417 ? 18.666 -5.578 -26.240 1.00 91.88 417 TRP A O 1
ATOM 3228 N N . ASN A 1 418 ? 20.252 -6.811 -25.243 1.00 91.19 418 ASN A N 1
ATOM 3229 C CA . ASN A 1 418 ? 20.876 -7.306 -26.482 1.00 91.19 418 ASN A CA 1
ATOM 3230 C C . ASN A 1 418 ? 21.293 -6.195 -27.469 1.00 91.19 418 ASN A C 1
ATOM 3232 O O . ASN A 1 418 ? 21.178 -6.363 -28.682 1.00 91.19 418 ASN A O 1
ATOM 3236 N N . SER A 1 419 ? 21.776 -5.058 -26.953 1.00 88.88 419 SER A N 1
ATOM 3237 C CA . SER A 1 419 ? 22.245 -3.923 -27.763 1.00 88.88 419 SER A CA 1
ATOM 3238 C C . SER A 1 419 ? 21.172 -3.325 -28.679 1.00 88.88 419 SER A C 1
ATOM 3240 O O . SER A 1 419 ? 21.496 -2.776 -29.732 1.00 88.88 419 SER A O 1
ATOM 3242 N N . ARG A 1 420 ? 19.897 -3.400 -28.275 1.00 91.94 420 ARG A N 1
ATOM 3243 C CA . ARG A 1 420 ? 18.799 -2.707 -28.955 1.00 91.94 420 ARG A CA 1
ATOM 3244 C C . ARG A 1 420 ? 19.118 -1.215 -29.091 1.00 91.94 420 ARG A C 1
ATOM 3246 O O . ARG A 1 420 ? 19.428 -0.554 -28.097 1.00 91.94 420 ARG A O 1
ATOM 3253 N N . ASP A 1 421 ? 19.017 -0.706 -30.316 1.00 94.00 421 ASP A N 1
ATOM 3254 C CA . ASP A 1 421 ? 19.111 0.723 -30.602 1.00 94.00 421 ASP A CA 1
ATOM 3255 C C . ASP A 1 421 ? 17.829 1.431 -30.145 1.00 94.00 421 ASP A C 1
ATOM 3257 O O . ASP A 1 421 ? 16.719 1.040 -30.512 1.00 94.00 421 ASP A O 1
ATOM 3261 N N . LEU A 1 422 ? 17.999 2.457 -29.315 1.00 95.88 422 LEU A N 1
ATOM 3262 C CA . LEU A 1 422 ? 16.921 3.250 -28.729 1.00 95.88 422 LEU A CA 1
ATOM 3263 C C . LEU A 1 422 ? 16.876 4.670 -29.288 1.00 95.88 422 LEU A C 1
ATOM 3265 O O . LEU A 1 422 ? 15.993 5.434 -28.905 1.00 95.88 422 LEU A O 1
ATOM 3269 N N . SER A 1 423 ? 17.794 5.036 -30.187 1.00 94.00 423 SER A N 1
ATOM 3270 C CA . SER A 1 423 ? 17.943 6.401 -30.705 1.00 94.00 423 SER A CA 1
ATOM 3271 C C . SER A 1 423 ? 16.655 6.954 -31.330 1.00 94.00 423 SER A C 1
ATOM 3273 O O . SER A 1 423 ? 16.375 8.151 -31.229 1.00 94.00 423 SER A O 1
ATOM 3275 N N . THR A 1 424 ? 15.838 6.073 -31.914 1.00 93.56 424 THR A N 1
ATOM 3276 C CA . THR A 1 424 ? 14.559 6.394 -32.565 1.00 93.56 424 THR A CA 1
ATOM 3277 C C . THR A 1 424 ? 13.327 6.017 -31.735 1.00 93.56 424 THR A C 1
ATOM 3279 O O . THR A 1 424 ? 12.202 6.298 -32.153 1.00 93.56 424 THR A O 1
ATOM 3282 N N . GLU A 1 425 ? 13.499 5.423 -30.549 1.00 95.44 425 GLU A N 1
ATOM 3283 C CA . GLU A 1 425 ? 12.373 4.974 -29.729 1.00 95.44 425 GLU A CA 1
ATOM 3284 C C . GLU A 1 425 ? 11.594 6.189 -29.161 1.00 95.44 425 GLU A C 1
ATOM 3286 O O . GLU A 1 425 ? 12.184 7.163 -28.652 1.00 95.44 425 GLU A O 1
ATOM 3291 N N . PRO A 1 426 ? 10.250 6.192 -29.268 1.00 94.88 426 PRO A N 1
ATOM 3292 C CA . PRO A 1 426 ? 9.418 7.260 -28.733 1.00 94.88 426 PRO A CA 1
ATOM 3293 C C . PRO A 1 426 ? 9.231 7.118 -27.217 1.00 94.88 426 PRO A C 1
ATOM 3295 O O . PRO A 1 426 ? 8.434 6.311 -26.738 1.00 94.88 426 PRO A O 1
ATOM 3298 N N . PHE A 1 427 ? 9.913 7.977 -26.463 1.00 97.00 427 PHE A N 1
ATOM 3299 C CA . PHE A 1 427 ? 9.704 8.167 -25.029 1.00 97.00 427 PHE A CA 1
ATOM 3300 C C . PHE A 1 427 ? 8.888 9.442 -24.802 1.00 97.00 427 PHE A C 1
ATOM 3302 O O . PHE A 1 427 ? 9.425 10.546 -24.868 1.00 97.00 427 PHE A O 1
ATOM 3309 N N . ASN A 1 428 ? 7.583 9.282 -24.579 1.00 95.00 428 ASN A N 1
ATOM 3310 C CA . ASN A 1 428 ? 6.638 10.396 -24.415 1.00 95.00 428 ASN A CA 1
ATOM 3311 C C . ASN A 1 428 ? 6.207 10.605 -22.956 1.00 95.00 428 ASN A C 1
ATOM 3313 O O . ASN A 1 428 ? 5.336 11.430 -22.690 1.00 95.00 428 ASN A O 1
ATOM 3317 N N . HIS A 1 429 ? 6.762 9.830 -22.023 1.00 97.25 429 HIS A N 1
ATOM 3318 C CA . HIS A 1 429 ? 6.438 9.954 -20.610 1.00 97.25 429 HIS A CA 1
ATOM 3319 C C . HIS A 1 429 ? 7.047 11.211 -20.005 1.00 97.25 429 HIS A C 1
ATOM 3321 O O . HIS A 1 429 ? 8.146 11.639 -20.359 1.00 97.25 429 HIS A O 1
ATOM 3327 N N . GLU A 1 430 ? 6.357 11.750 -19.012 1.00 97.31 430 GLU A N 1
ATOM 3328 C CA . GLU A 1 430 ? 6.946 12.714 -18.094 1.00 97.31 430 GLU A CA 1
ATOM 3329 C C . GLU A 1 430 ? 7.704 11.981 -16.975 1.00 97.31 430 GLU A C 1
ATOM 3331 O O . GLU A 1 430 ? 7.307 10.892 -16.553 1.00 97.31 430 GLU A O 1
ATOM 3336 N N . VAL A 1 431 ? 8.785 12.573 -16.465 1.00 98.19 431 VAL A N 1
ATOM 3337 C CA . VAL A 1 431 ? 9.516 12.056 -15.300 1.00 98.19 431 VAL A CA 1
ATOM 3338 C C . VAL A 1 431 ? 9.211 12.920 -14.081 1.00 98.19 431 VAL A C 1
ATOM 3340 O O . VAL A 1 431 ? 9.473 14.119 -14.081 1.00 98.19 431 VAL A O 1
ATOM 3343 N N . PHE A 1 432 ? 8.705 12.298 -13.019 1.00 98.00 432 PHE A N 1
ATOM 3344 C CA . PHE A 1 432 ? 8.470 12.929 -11.726 1.00 98.00 432 PHE A CA 1
ATOM 3345 C C . PHE A 1 432 ? 9.492 12.406 -10.715 1.00 98.00 432 PHE A C 1
ATOM 3347 O O . PHE A 1 432 ? 9.479 11.224 -10.364 1.00 98.00 432 PHE A O 1
ATOM 3354 N N . ILE A 1 433 ? 10.389 13.274 -10.247 1.00 96.88 433 ILE A N 1
ATOM 3355 C CA . ILE A 1 433 ? 11.417 12.909 -9.266 1.00 96.88 433 ILE A CA 1
ATOM 3356 C C . ILE A 1 433 ? 10.846 13.017 -7.851 1.00 96.88 433 ILE A C 1
ATOM 3358 O O . ILE A 1 433 ? 10.327 14.063 -7.472 1.00 96.88 433 ILE A O 1
ATOM 3362 N N . LEU A 1 434 ? 10.985 11.954 -7.054 1.00 95.50 434 LEU A N 1
ATOM 3363 C CA . LEU A 1 434 ? 10.594 11.943 -5.643 1.00 95.50 434 LEU A CA 1
ATOM 3364 C C . LEU A 1 434 ? 11.812 11.708 -4.746 1.00 95.50 434 LEU A C 1
ATOM 3366 O O . LEU A 1 434 ? 12.537 10.732 -4.961 1.00 95.50 434 LEU A O 1
ATOM 3370 N N . PRO A 1 435 ? 12.031 12.523 -3.703 1.00 94.00 435 PRO A N 1
ATOM 3371 C CA . PRO A 1 435 ? 13.010 12.193 -2.680 1.00 94.00 435 PRO A CA 1
ATOM 3372 C C . PRO A 1 435 ? 12.528 10.988 -1.860 1.00 94.00 435 PRO A C 1
ATOM 3374 O O . PRO A 1 435 ? 11.368 10.895 -1.459 1.00 94.00 435 PRO A O 1
ATOM 3377 N N . SER A 1 436 ? 13.431 10.054 -1.577 1.00 91.62 436 SER A N 1
ATOM 3378 C CA . SER A 1 436 ? 13.136 8.917 -0.709 1.00 91.62 436 SER A CA 1
ATOM 3379 C C . SER A 1 436 ? 12.948 9.364 0.738 1.00 91.62 436 SER A C 1
ATOM 3381 O O . SER A 1 436 ? 13.874 9.874 1.374 1.00 91.62 436 SER A O 1
ATOM 3383 N N . VAL A 1 437 ? 11.773 9.063 1.291 1.00 86.50 437 VAL A N 1
ATOM 3384 C CA . VAL A 1 437 ? 11.464 9.197 2.725 1.00 86.50 437 VAL A CA 1
ATOM 3385 C C . VAL A 1 437 ? 11.857 7.967 3.551 1.00 86.50 437 VAL A C 1
ATOM 3387 O O . VAL A 1 437 ? 11.542 7.895 4.739 1.00 86.50 437 VAL A O 1
ATOM 3390 N N . ALA A 1 438 ? 12.537 6.986 2.946 1.00 80.12 438 ALA A N 1
ATOM 3391 C CA . ALA A 1 438 ? 13.044 5.829 3.675 1.00 80.12 438 ALA A CA 1
ATOM 3392 C C . ALA A 1 438 ? 14.059 6.258 4.754 1.00 80.12 438 ALA A C 1
ATOM 3394 O O . ALA A 1 438 ? 14.794 7.234 4.590 1.00 80.12 438 ALA A O 1
ATOM 3395 N N . HIS A 1 439 ? 14.114 5.523 5.865 1.00 69.75 439 HIS A N 1
ATOM 3396 C CA . HIS A 1 439 ? 14.970 5.867 7.003 1.00 69.75 439 HIS A CA 1
ATOM 3397 C C . HIS A 1 439 ? 16.451 6.043 6.627 1.00 69.75 439 HIS A C 1
ATOM 3399 O O . HIS A 1 439 ? 16.990 5.362 5.750 1.00 69.75 439 HIS A O 1
ATOM 3405 N N . LEU A 1 440 ? 17.121 6.960 7.333 1.00 58.66 440 LEU A N 1
ATOM 3406 C CA . LEU A 1 440 ? 18.571 7.128 7.259 1.00 58.66 440 LEU A CA 1
ATOM 3407 C C . LEU A 1 440 ? 19.267 5.917 7.893 1.00 58.66 440 LEU A C 1
ATOM 3409 O O . LEU A 1 440 ? 18.767 5.319 8.841 1.00 58.66 440 LEU A O 1
ATOM 3413 N N . ALA A 1 441 ? 20.467 5.584 7.413 1.00 45.34 441 ALA A N 1
ATOM 3414 C CA . ALA A 1 441 ? 21.251 4.441 7.898 1.00 45.34 441 ALA A CA 1
ATOM 3415 C C . ALA A 1 441 ? 21.617 4.500 9.401 1.00 45.34 441 ALA A C 1
ATOM 3417 O O . ALA A 1 441 ? 22.108 3.510 9.944 1.00 45.34 441 ALA A O 1
ATOM 3418 N N . THR A 1 442 ? 21.404 5.647 10.053 1.00 39.62 442 THR A N 1
ATOM 3419 C CA . THR A 1 442 ? 21.619 5.901 11.485 1.00 39.62 442 THR A CA 1
ATOM 3420 C C . THR A 1 442 ? 20.400 5.577 12.355 1.00 39.62 442 THR A C 1
ATOM 3422 O O . THR A 1 442 ? 20.580 5.308 13.538 1.00 39.62 442 THR A O 1
ATOM 3425 N N . ASP A 1 443 ? 19.191 5.505 11.788 1.00 48.38 443 ASP A N 1
ATOM 3426 C CA . ASP A 1 443 ? 17.939 5.174 12.496 1.00 48.38 443 ASP A CA 1
ATOM 3427 C C . ASP A 1 443 ? 17.780 3.653 12.683 1.00 48.38 443 ASP A C 1
ATOM 3429 O O . ASP A 1 443 ? 16.700 3.107 12.479 1.00 48.38 443 ASP A O 1
ATOM 3433 N N . ARG A 1 444 ? 18.859 2.926 13.019 1.00 39.91 444 ARG A N 1
ATOM 3434 C CA . ARG A 1 444 ? 18.878 1.452 13.135 1.00 39.91 444 ARG A CA 1
ATOM 3435 C C . ARG A 1 444 ? 18.008 0.931 14.292 1.00 39.91 444 ARG A C 1
ATOM 3437 O O . ARG A 1 444 ? 18.501 0.289 15.213 1.00 39.91 444 ARG A O 1
ATOM 3444 N N . LEU A 1 445 ? 16.693 1.044 14.172 1.00 44.53 445 LEU A N 1
ATOM 3445 C CA . LEU A 1 445 ? 15.834 -0.111 14.372 1.00 44.53 445 LEU A CA 1
ATOM 3446 C C . LEU A 1 445 ? 16.101 -1.015 13.170 1.00 44.53 445 LEU A C 1
ATOM 3448 O O . LEU A 1 445 ? 15.407 -0.949 12.160 1.00 44.53 445 LEU A O 1
ATOM 3452 N N . HIS A 1 446 ? 17.184 -1.800 13.225 1.00 47.78 446 HIS A N 1
ATOM 3453 C CA . HIS A 1 446 ? 17.362 -2.884 12.265 1.00 47.78 446 HIS A CA 1
ATOM 3454 C C . HIS A 1 446 ? 16.073 -3.696 12.294 1.00 47.78 446 HIS A C 1
ATOM 3456 O O . HIS A 1 446 ? 15.765 -4.313 13.317 1.00 47.78 446 HIS A O 1
ATOM 3462 N N . SER A 1 447 ? 15.308 -3.663 11.199 1.00 58.75 447 SER A N 1
ATOM 3463 C CA . SER A 1 447 ? 14.253 -4.644 10.986 1.00 58.75 447 SER A CA 1
ATOM 3464 C C . SER A 1 447 ? 14.885 -5.998 11.279 1.00 58.75 447 SER A C 1
ATOM 3466 O O . SER A 1 447 ? 15.876 -6.376 10.651 1.00 58.75 447 SER A O 1
ATOM 3468 N N . ARG A 1 448 ? 14.340 -6.722 12.259 1.00 74.69 448 ARG A N 1
ATOM 3469 C CA . ARG A 1 448 ? 14.777 -8.086 12.590 1.00 74.69 448 ARG A CA 1
ATOM 3470 C C . ARG A 1 448 ? 14.700 -9.010 11.361 1.00 74.69 448 ARG A C 1
ATOM 3472 O O . ARG A 1 448 ? 15.295 -10.088 11.379 1.00 74.69 448 ARG A O 1
ATOM 3479 N N . TYR A 1 449 ? 13.983 -8.580 10.324 1.00 86.38 449 TYR A N 1
ATOM 3480 C CA . TYR A 1 449 ? 13.634 -9.321 9.130 1.00 86.38 449 TYR A CA 1
ATOM 3481 C C . TYR A 1 449 ? 14.362 -8.770 7.901 1.00 86.38 449 TYR A C 1
ATOM 3483 O O . TYR A 1 449 ? 14.310 -7.573 7.604 1.00 86.38 449 TYR A O 1
ATOM 3491 N N . GLY A 1 450 ? 15.054 -9.660 7.195 1.00 89.31 450 GLY A N 1
ATOM 3492 C CA . GLY A 1 450 ? 15.679 -9.383 5.908 1.00 89.31 450 GLY A CA 1
ATOM 3493 C C . GLY A 1 450 ? 14.790 -9.791 4.734 1.00 89.31 450 GLY A C 1
ATOM 3494 O O . GLY A 1 450 ? 13.712 -10.355 4.899 1.00 89.31 450 GLY A O 1
ATOM 3495 N N . ALA A 1 451 ? 15.273 -9.560 3.511 1.00 89.88 451 ALA A N 1
ATOM 3496 C CA . ALA A 1 451 ? 14.552 -9.960 2.301 1.00 89.88 451 ALA A CA 1
ATOM 3497 C C . ALA A 1 451 ? 14.154 -11.455 2.259 1.00 89.88 451 ALA A C 1
ATOM 3499 O O . ALA A 1 451 ? 13.031 -11.721 1.836 1.00 89.88 451 ALA A O 1
ATOM 3500 N N . PRO A 1 452 ? 14.988 -12.419 2.713 1.00 93.50 452 PRO A N 1
ATOM 3501 C CA . PRO A 1 452 ? 14.573 -13.819 2.818 1.00 93.50 452 PRO A CA 1
ATOM 3502 C C . PRO A 1 452 ? 13.354 -14.015 3.726 1.00 93.50 452 PRO A C 1
ATOM 3504 O O . PRO A 1 452 ? 12.383 -14.613 3.284 1.00 93.50 452 PRO A O 1
ATOM 3507 N N . ASP A 1 453 ? 13.346 -13.405 4.917 1.00 93.94 453 ASP A N 1
ATOM 3508 C CA . ASP A 1 453 ? 12.229 -13.505 5.866 1.00 93.94 453 ASP A CA 1
ATOM 3509 C C . ASP A 1 453 ? 10.903 -13.012 5.253 1.00 93.94 453 ASP A C 1
ATOM 3511 O O . ASP A 1 453 ? 9.847 -13.600 5.473 1.00 93.94 453 ASP A O 1
ATOM 3515 N N . HIS A 1 454 ? 10.945 -11.935 4.461 1.00 93.12 454 HIS A N 1
ATOM 3516 C CA . HIS A 1 454 ? 9.756 -11.419 3.774 1.00 93.12 454 HIS A CA 1
ATOM 3517 C C . HIS A 1 454 ? 9.241 -12.360 2.677 1.00 93.12 454 HIS A C 1
ATOM 3519 O O . HIS A 1 454 ? 8.029 -12.441 2.463 1.00 93.12 454 HIS A O 1
ATOM 3525 N N . ARG A 1 455 ? 10.142 -13.070 1.986 1.00 94.00 455 ARG A N 1
ATOM 3526 C CA . ARG A 1 455 ? 9.759 -14.079 0.989 1.00 94.00 455 ARG A CA 1
ATOM 3527 C C . ARG A 1 455 ? 9.113 -15.281 1.666 1.00 94.00 455 ARG A C 1
ATOM 3529 O O . ARG A 1 455 ? 8.039 -15.685 1.235 1.00 94.00 455 ARG A O 1
ATOM 3536 N N . ASP A 1 456 ? 9.701 -15.757 2.761 1.00 94.19 456 ASP A N 1
ATOM 3537 C CA . ASP A 1 456 ? 9.157 -16.865 3.550 1.00 94.19 456 ASP A CA 1
ATOM 3538 C C . ASP A 1 456 ? 7.762 -16.522 4.092 1.00 94.19 456 ASP A C 1
ATOM 3540 O O . ASP A 1 456 ? 6.834 -17.310 3.941 1.00 94.19 456 ASP A O 1
ATOM 3544 N N . LEU A 1 457 ? 7.573 -15.317 4.648 1.00 93.44 457 LEU A N 1
ATOM 3545 C CA . LEU A 1 457 ? 6.258 -14.844 5.105 1.00 93.44 457 LEU A CA 1
ATOM 3546 C C . LEU A 1 457 ? 5.209 -14.859 3.993 1.00 93.44 457 LEU A C 1
ATOM 3548 O O . LEU A 1 457 ? 4.077 -15.278 4.223 1.00 93.44 457 LEU A O 1
ATOM 3552 N N . THR A 1 458 ? 5.573 -14.379 2.804 1.00 92.31 458 THR A N 1
ATOM 3553 C CA . THR A 1 458 ? 4.645 -14.292 1.670 1.00 92.31 458 THR A CA 1
ATOM 3554 C C . THR A 1 458 ? 4.274 -15.682 1.164 1.00 92.31 458 THR A C 1
ATOM 3556 O O . THR A 1 458 ? 3.099 -15.940 0.926 1.00 92.31 458 THR A O 1
ATOM 3559 N N . LEU A 1 459 ? 5.245 -16.596 1.076 1.00 91.94 459 LEU A N 1
ATOM 3560 C CA . LEU A 1 459 ? 5.001 -17.980 0.672 1.00 91.94 459 LEU A CA 1
ATOM 3561 C C . LEU A 1 459 ? 4.115 -18.719 1.688 1.00 91.94 459 LEU A C 1
ATOM 3563 O O . LEU A 1 459 ? 3.102 -19.295 1.308 1.00 91.94 459 LEU A O 1
ATOM 3567 N N . LEU A 1 460 ? 4.430 -18.620 2.984 1.00 92.06 460 LEU A N 1
ATOM 3568 C CA . LEU A 1 460 ? 3.631 -19.233 4.051 1.00 92.06 460 LEU A CA 1
ATOM 3569 C C . LEU A 1 460 ? 2.191 -18.703 4.085 1.00 92.06 460 LEU A C 1
ATOM 3571 O O . LEU A 1 460 ? 1.264 -19.457 4.365 1.00 92.06 460 LEU A O 1
ATOM 3575 N N . ALA A 1 461 ? 1.994 -17.411 3.813 1.00 90.38 461 ALA A N 1
ATOM 3576 C CA . ALA A 1 461 ? 0.662 -16.817 3.744 1.00 90.38 461 ALA A CA 1
ATOM 3577 C C . ALA A 1 461 ? -0.114 -17.219 2.480 1.00 90.38 461 ALA A C 1
ATOM 3579 O O . ALA A 1 461 ? -1.342 -17.200 2.495 1.00 90.38 461 ALA A O 1
ATOM 3580 N N . TYR A 1 462 ? 0.590 -17.554 1.397 1.00 86.81 462 TYR A N 1
ATOM 3581 C CA . TYR A 1 462 ? -0.001 -17.980 0.131 1.00 86.81 462 TYR A CA 1
ATOM 3582 C C . TYR A 1 462 ? -0.469 -19.441 0.162 1.00 86.81 462 TYR A C 1
ATOM 3584 O O . TYR A 1 462 ? -1.521 -19.756 -0.386 1.00 86.81 462 TYR A O 1
ATOM 3592 N N . GLU A 1 463 ? 0.297 -20.328 0.804 1.00 74.12 463 GLU A N 1
ATOM 3593 C CA . GLU A 1 463 ? 0.019 -21.774 0.851 1.00 74.12 463 GLU A CA 1
ATOM 3594 C C . GLU A 1 463 ? -1.012 -22.183 1.912 1.00 74.12 463 GLU A C 1
ATOM 3596 O O . GLU A 1 463 ? -1.491 -23.317 1.902 1.00 74.12 463 GLU A O 1
ATOM 3601 N N . ALA A 1 464 ? -1.344 -21.292 2.847 1.00 61.09 464 ALA A N 1
ATOM 3602 C CA . ALA A 1 464 ? -2.260 -21.610 3.930 1.00 61.09 464 ALA A CA 1
ATOM 3603 C C . ALA A 1 464 ? -3.724 -21.641 3.418 1.00 61.09 464 ALA A C 1
ATOM 3605 O O . ALA A 1 464 ? -4.215 -20.607 2.955 1.00 61.09 464 ALA A O 1
ATOM 3606 N N . PRO A 1 465 ? -4.409 -22.802 3.479 1.00 46.12 465 PRO A N 1
ATOM 3607 C CA . PRO A 1 465 ? -5.720 -23.024 2.858 1.00 46.12 465 PRO A CA 1
ATOM 3608 C C . PRO A 1 465 ? -6.883 -22.250 3.496 1.00 46.12 465 PRO A C 1
ATOM 3610 O O . PRO A 1 465 ? -6.868 -22.025 4.732 1.00 46.12 465 PRO A O 1
#

pLDDT: mean 86.12, std 15.28, range [30.72, 98.75]

InterPro domains:
  IPR027417 P-loop containing nucleoside triphosphate hydrolase [G3DSA:3.40.50.300] (223-426)
  IPR032319 Clp1, P-loop domain [PF16575] (248-391)
  IPR045116 Clp1/Grc3 [PTHR12755] (237-392)

Radius of gyration: 23.68 Å; chains: 1; bounding box: 56×52×68 Å

Foldseek 3Di:
DDDDDPFPWDKDWDDDPFWIWIWIDGDQKIKTWIWGHDDPPDDTFIKIKIKGFPFWKKFKFFKWFKFFQAAAWKDKLQATRYPLNGDRDIAHQWLLDQTIMITGDDPPPDPPDDPPPCPDFDLVSRLVSLCVVVVDPDPSSVVSSCSVSVVCVVRDRNITIMMIAADDFPLVVVQLVPPLCVRGRPAPPAPGDDPVSCVRRRMDMHTDDPRHQDDDPLLVVVLVVQLVVQVVQVPDLPGDAAEEEEAAAPLLCLVSSVLNSLNNQQRVCSPDPDGAKEKEFELQLLFTQAAFHQKTFIKIANDHDNDGRLCCLRVVRIHTQDMDRNVDNDCVVPVPSSLVRSLVRVVSQVPDDTPGGHYYYYAYNQADDPSVLSVLSVCLSRVHQEYEAEAEDPQAPCNVSGHDQPDLVVSQPDAHPPRDHCVPRDRNHDYRYDYRPRDGPVVPPPSSDDSVNSSVSNVSSNPDD

Secondary structure (DSSP, 8-state):
---------EEEEEEETTEEEEEEEETTEEEEEEEE---TTSPPPEEEEEEE-TT-EEEEEEEEEEEEEEES-EEETTEEESTTS---EEEEE-TTSPPEEEEE--------S---------HHHHHHHHHHHS----HHHHHHHHHHHHHHHHH-TTSEEEEEEE---HHHHHHTTSGGGTTTT-----SSS-HHHHHHHTEEEEESSTTSPPPPHHHHHHHHHHHHHHHHHTTSTTSPPPEEEEE--TTSSHHHHHHHHHHHHHHHGGGSSS---EEEEE--SSS-SSS-TTEEEEEEE-S--BS-HHHHHHHT-EEEEEEEE-SSSSGGG-HHHHHHHHHHHHHHHHTSPSSPPPEEEEPPS--STHHHHHHHHHHHHH--SEEEEEE--TTSTTGGGPPPP--HHHHHTSB-GGG-B-TT-----EEEEEE--SPPTT-----S--HHHHHHHHHHHHH--

Sequence (465 aa):
MTAEQEASLKNVQNQFDNVTVGLSTINGLSLVYYAETSSIGSLPEHFGVLLSSPKAAFTFFGKAYVSYIYGAPMECMGAEISMKSPGPHAIFSPSTHAPLAFRQRVTNMTSDGDDDVLSPFNPSRLETTLRSLFSSDTTSYNCFIELVTGQHGMMGDNCSVLLFRPFVCRVSDSLQNVKRFGNLYSLTPGNILPRPVSQKLGFNFTEGDATGFRSSVEMSILADKYVYNISKDSSDDTTKPTRLLLAGPKSAGKSSLLRFLVNRLLTQFSNRRIPPRIAVLDCDVGQPEFTPCGMVSLTIISRPIFGPPFTHHVTKSHNLICQCFVGTVTPSENPNFYLKCLEYVYQAYLNLPTPRPPLIVNTMGWTQGLGMALLVEQIVLTKPDLVAQIQLNPKQFGARQNLPILDAPTLRSMHGWNSRDLSTEPFNHEVFILPSVAHLATDRLHSRYGAPDHRDLTLLAYEAP

Organism: Fasciola gigantica (NCBI:txid46835)

=== Feature glossary ===
Key to the feature types in this record:

pLDDT. pLDDT is the predicted lDDT-Cα score: AlphaFold's confidence that the local environment of each residue (all inter-atomic distances within 15 Å) is correctly placed. It is a per-residue number between 0 and 100, with higher meaning more reliable.

Radius of gyration, Cα contacts, bounding box. The geometric summary reports three shape descriptors. Rg (radius of gyration) measures how spread out the Cα atoms are about their centre of mass; compact globular proteins have small Rg, elongated or unfolded ones large. Cα contacts (<8 Å, |i−j|>4) count long-range residue pairs in spatial proximity — high for tightly packed folds, near zero for rods or random coil. The bounding-box extents give the protein's footprint along x, y, z in Å.

Backbone torsions (φ/ψ). Backbone dihedral angles. Every residue except chain termini has a φ (preceding-C → N → Cα → C) and a ψ (N → Cα → C → next-N). They are reported in degrees following the IUPAC sign convention. Secondary structure is essentially a statement about which (φ, ψ) basin each residue occupies.

Contact-map, Ramachandran, and PAE plots. Plot images: a contact map (which residues are close in 3D, as an N×N binary image), a Ramachandran scatter (backbone torsion angles, revealing secondary-structure composition at a glance), and — for AlphaFold structures — a PAE heatmap (pairwise prediction confidence).

Predicted aligned error. Predicted Aligned Error (PAE) is an AlphaFold confidence matrix: entry (i, j) is the expected error in the position of residue j, in ångströms, when the prediction is superimposed on the true structure at residue i. Low PAE within a block of residues means that block is internally rigid and well-predicted; high PAE between two blocks means their relative placement is uncertain even if each block individually is confident.

Secondary structure (3-state, P-SEA). Three-state secondary structure (P-SEA) collapses the eight DSSP classes into helix (a), strand (b), and coil (c). P-SEA assigns these from Cα geometry alone — distances and angles — without requiring backbone oxygens, so it works on any Cα trace.

Solvent-accessible surface area. Solvent-accessible surface area (SASA) is the area in Å² traced out by the centre of a 1.4 Å probe sphere (a water molecule) rolled over the protein's van der Waals surface (Shrake–Rupley / Lee–Richards construction). Buried residues have near-zero SASA; fully exposed residues can exceed 200 Å². The total SASA scales roughly with the number of surface residues.

Foldseek 3Di. The Foldseek 3Di string encodes local tertiary geometry as a 20-letter alphabet — one character per residue — derived from the relative positions of nearby Cα atoms. Unlike the amino-acid sequence, 3Di is a direct function of the 3D structure, so two proteins with the same fold have similar 3Di strings even at low sequence identity.

B-factor. For experimental (PDB) structures, the B-factor (temperature factor) quantifies the positional spread of each atom in the crystal — a combination of thermal vibration and static disorder — in units of Å². High B-factors mark flexible loops or poorly resolved regions; low B-factors mark the rigid, well-ordered core.

mmCIF coordinates. The mmCIF block holds the 3D Cartesian coordinates of each backbone atom (N, Cα, C, O) in ångströms. mmCIF is the PDB's canonical archive format — a tagged-loop text representation of the atomic model.

InterPro / GO / CATH / organism. Functional annotations link the protein to curated databases. InterPro entries identify conserved domains and families by matching the sequence against member-database signatures (Pfam, PROSITE, CDD, …). Gene Ontology (GO) terms describe molecular function, biological process, and cellular component in a controlled vocabulary. CATH places the structure in a hierarchical fold classification (Class/Architecture/Topology/Homologous-superfamily). The organism is the source species.

Rendered structure images. Structure images are PyMOL renders from six orthogonal camera directions. Cartoon representation draws helices as coils and strands as arrows; sticks shows the backbone as bonds; surface shows the solvent-excluded envelope. Rainbow coloring maps sequence position to hue (blue→red, N→C); chain coloring assigns a distinct color per polypeptide.

Sequence. This is the polypeptide sequence — one letter per residue, N-terminus first. Length ranges from a few dozen residues for small domains to over a thousand for large multi-domain proteins.

Secondary structure (8-state, DSSP). The SS8 string is DSSP's per-residue secondary-structure call. α-helix (H) means an i→i+4 H-bond ladder; β-strand (E) means the residue participates in a β-sheet; 3₁₀ (G) and π (I) are tighter and wider helices; T/S are turns/bends; '-' is loop.

Nearest PDB structures. Structural nearest neighbors (via Foldseek easy-search vs the PDB). Reported per hit: target PDB id, E-value, and alignment TM-score. A TM-score above ~0.5 is the conventional threshold for 'same fold'.